Protein AF-A0AAW3J1S7-F1 (afdb_monomer_lite)

Sequence (718 aa):
GISIIASVLLSQNLAALPAGGKFIHGSGSISKNGNTMTIKGNNKNHVIAWGGGFNIAKGETVNFNGSGKAFLNLDYSNKASKIRGTLNGGGNNIYLVNPSGVLIGEGGKVNNVGRFVASTSSLDKALTQFVNAAKQNGDQNAVYFSPVFSRGSLKGNVINMGTINANNIMLVGNVVRNLTSNGTKDVQGKYNNGSGANSLHIIGNKIFLDVEGVQNKKNIRLTGTNDVLNSTPKITVQMAMSTFRANGHKDWITKDYSIDGSQFGNGSYYVDRIITIGSTGGWNDFANAWNNNTGLTRQIEEFKLISNLDFKGVNFESVGKPQGAGFNKIFNGNGYKMLNITLDNNDASNNGGITIAGVFNKIGGGTIKNLTIDTINANINASADTIYLGGLAGQINGGTINNVTVNNIDLQGRMENTHASSWTNDNGYVGGFAGVISNNGNISINNVVLNNIKNLYLYSNQFTGSTMFVGGFAGRIANANGNSKTTINNVILNKIGILQNDVVTGMAANANIAVAGFVTELGSGNSISNASLYFDENTKFIPASVRDHNSDSRNRSKTFYYHTNGLGSSLSKINIYYNTKYTDTRYGPSADVGYNIVRINGQDRLYYTANGVINGIRNTALRGEIADGHYGSQDVNFYHYDAVSNDKGFEGEVKAWYPNITVSNYNYSWVKQERISNTYPMNSSLNTKDDYTTLINTYLPQIIDDILEANYGVTIEN

InterPro domains:
  IPR008638 Filamentous haemagglutinin FhaB/tRNA nuclease CdiA-like, TPS domain [PF05860] (26-226)
  IPR008638 Filamentous haemagglutinin FhaB/tRNA nuclease CdiA-like, TPS domain [SM00912] (14-126)
  IPR008638 Filamentous haemagglutinin FhaB/tRNA nuclease CdiA-like, TPS domain [TIGR01901] (54-122)
  IPR011050 Pectin lyase fold/virulence factor [SSF51126] (12-273)
  IPR012334 Pectin lyase fold [G3DSA:2.160.20.10] (11-266)

Structure (mmCIF, N/CA/C/O backbone):
data_AF-A0AAW3J1S7-F1
#
_entry.id   AF-A0AAW3J1S7-F1
#
loop_
_atom_site.group_PDB
_atom_site.id
_atom_site.type_symbol
_atom_site.label_atom_id
_atom_site.label_alt_id
_atom_site.label_comp_id
_atom_site.label_asym_id
_atom_site.label_entity_id
_atom_site.label_seq_id
_atom_site.pdbx_PDB_ins_code
_atom_site.Cartn_x
_atom_site.Cartn_y
_atom_site.Cartn_z
_atom_site.occupancy
_atom_site.B_iso_or_equiv
_atom_site.auth_seq_id
_atom_site.auth_comp_id
_atom_site.auth_asym_id
_atom_site.auth_atom_id
_atom_site.pdbx_PDB_model_num
ATOM 1 N N . GLY A 1 1 ? -16.077 -19.154 57.221 1.00 44.09 1 GLY A N 1
ATOM 2 C CA . GLY A 1 1 ? -15.695 -18.025 56.350 1.00 44.09 1 GLY A CA 1
ATOM 3 C C . GLY A 1 1 ? -14.313 -18.161 55.719 1.00 44.09 1 GLY A C 1
ATOM 4 O O . GLY A 1 1 ? -13.497 -17.286 55.934 1.00 44.09 1 GLY A O 1
ATOM 5 N N . ILE A 1 2 ? -14.046 -19.189 54.897 1.00 32.88 2 ILE A N 1
ATOM 6 C CA . ILE A 1 2 ? -12.795 -19.306 54.097 1.00 32.88 2 ILE A CA 1
ATOM 7 C C . ILE A 1 2 ? -13.098 -19.430 52.581 1.00 32.88 2 ILE A C 1
ATOM 9 O O . ILE A 1 2 ? -12.220 -19.293 51.739 1.00 32.88 2 ILE A O 1
ATOM 13 N N . SER A 1 3 ? -14.368 -19.597 52.189 1.00 41.34 3 SER A N 1
ATOM 14 C CA . SER A 1 3 ? -14.735 -20.030 50.831 1.00 41.34 3 SER A CA 1
ATOM 15 C C . SER A 1 3 ? -14.750 -18.938 49.744 1.00 41.34 3 SER A C 1
ATOM 17 O O . SER A 1 3 ? -14.791 -19.294 48.570 1.00 41.34 3 SER A O 1
ATOM 19 N N . ILE A 1 4 ? -14.729 -17.636 50.076 1.00 44.78 4 ILE A N 1
ATOM 20 C CA . ILE A 1 4 ? -15.037 -16.560 49.096 1.00 44.78 4 ILE A CA 1
ATOM 21 C C . ILE A 1 4 ? -13.865 -15.615 48.817 1.00 44.78 4 ILE A C 1
ATOM 23 O O . ILE A 1 4 ? -13.642 -15.268 47.661 1.00 44.78 4 ILE A O 1
ATOM 27 N N . ILE A 1 5 ? -13.019 -15.308 49.809 1.00 43.53 5 ILE A N 1
ATOM 28 C CA . ILE A 1 5 ? -11.665 -14.788 49.529 1.00 43.53 5 ILE A CA 1
ATOM 29 C C . ILE A 1 5 ? -10.942 -15.808 48.636 1.00 43.53 5 ILE A C 1
ATOM 31 O O . ILE A 1 5 ? -10.308 -15.444 47.652 1.00 43.53 5 ILE A O 1
ATOM 35 N N . ALA A 1 6 ? -11.184 -17.100 48.883 1.00 39.97 6 ALA A N 1
ATOM 36 C CA . ALA A 1 6 ? -10.773 -18.170 47.998 1.00 39.97 6 ALA A CA 1
ATOM 37 C C . ALA A 1 6 ? -11.477 -18.156 46.625 1.00 39.97 6 ALA A C 1
ATOM 39 O O . ALA A 1 6 ? -10.806 -18.314 45.622 1.00 39.97 6 ALA A O 1
ATOM 40 N N . SER A 1 7 ? -12.790 -17.929 46.498 1.00 40.56 7 SER A N 1
ATOM 41 C CA . SER A 1 7 ? -13.436 -17.934 45.167 1.00 40.56 7 SER A CA 1
ATOM 42 C C . SER A 1 7 ? -13.089 -16.712 44.301 1.00 40.56 7 SER A C 1
ATOM 44 O O . SER A 1 7 ? -13.030 -16.831 43.074 1.00 40.56 7 SER A O 1
ATOM 46 N N . VAL A 1 8 ? -12.844 -15.552 44.926 1.00 45.66 8 VAL A N 1
ATOM 47 C CA . VAL A 1 8 ? -12.415 -14.308 44.264 1.00 45.66 8 VAL A CA 1
ATOM 48 C C . VAL A 1 8 ? -10.916 -14.341 43.926 1.00 45.66 8 VAL A C 1
ATOM 50 O O . VAL A 1 8 ? -10.550 -13.837 42.870 1.00 45.66 8 VAL A O 1
ATOM 53 N N . LEU A 1 9 ? -10.057 -14.982 44.741 1.00 42.72 9 LEU A N 1
ATOM 54 C CA . LEU A 1 9 ? -8.616 -15.119 44.446 1.00 42.72 9 LEU A CA 1
ATOM 55 C C . LEU A 1 9 ? -8.190 -16.432 43.740 1.00 42.72 9 LEU A C 1
ATOM 57 O O . LEU A 1 9 ? -7.162 -16.425 43.064 1.00 42.72 9 LEU A O 1
ATOM 61 N N . LEU A 1 10 ? -8.922 -17.553 43.853 1.00 42.09 10 LEU A N 1
ATOM 62 C CA . LEU A 1 10 ? -8.530 -18.872 43.301 1.00 42.09 10 LEU A CA 1
ATOM 63 C C . LEU A 1 10 ? -9.227 -19.273 41.989 1.00 42.09 10 LEU A C 1
ATOM 65 O O . LEU A 1 10 ? -8.838 -20.278 41.393 1.00 42.09 10 LEU A O 1
ATOM 69 N N . SER A 1 11 ? -10.188 -18.512 41.455 1.00 43.25 11 SER A N 1
ATOM 70 C CA . SER A 1 11 ? -10.764 -18.817 40.130 1.00 43.25 11 SER A CA 1
ATOM 71 C C . SER A 1 11 ? -9.950 -18.200 38.982 1.00 43.25 11 SER A C 1
ATOM 73 O O . SER A 1 11 ? -10.454 -17.456 38.151 1.00 43.25 11 SER A O 1
ATOM 75 N N . GLN A 1 12 ? -8.659 -18.539 38.892 1.00 49.59 12 GLN A N 1
ATOM 76 C CA . GLN A 1 12 ? -7.786 -18.062 37.806 1.00 49.59 12 GLN A CA 1
ATOM 77 C C . GLN A 1 12 ? -7.957 -18.813 36.468 1.00 49.59 12 GLN A C 1
ATOM 79 O O . GLN A 1 12 ? -7.227 -18.539 35.506 1.00 49.59 12 GLN A O 1
ATOM 84 N N . ASN A 1 13 ? -8.931 -19.721 36.360 1.00 45.59 13 ASN A N 1
ATOM 85 C CA . ASN A 1 13 ? -9.280 -20.367 35.096 1.00 45.59 13 ASN A CA 1
ATOM 86 C C . ASN A 1 13 ? -10.109 -19.412 34.229 1.00 45.59 13 ASN A C 1
ATOM 88 O O . ASN A 1 13 ? -11.105 -18.869 34.695 1.00 45.59 13 ASN A O 1
ATOM 92 N N . LEU A 1 14 ? -9.718 -19.221 32.959 1.00 54.53 14 LEU A N 1
ATOM 93 C CA . LEU A 1 14 ? -10.542 -18.498 31.984 1.00 54.53 14 LEU A CA 1
ATOM 94 C C . LEU A 1 14 ? -11.853 -19.268 31.785 1.00 54.53 14 LEU A C 1
ATOM 96 O O . LEU A 1 14 ? -11.918 -20.202 30.987 1.00 54.53 14 LEU A O 1
ATOM 100 N N . ALA A 1 15 ? -12.887 -18.890 32.529 1.00 67.19 15 ALA A N 1
ATOM 101 C CA . ALA A 1 15 ? -14.219 -19.432 32.351 1.00 67.19 15 ALA A CA 1
ATOM 102 C C . ALA A 1 15 ? -14.759 -19.059 30.960 1.00 67.19 15 ALA A C 1
ATOM 104 O O . ALA A 1 15 ? -14.486 -17.978 30.433 1.00 67.19 15 ALA A O 1
ATOM 105 N N . ALA A 1 16 ? -15.519 -19.975 30.352 1.00 86.19 16 ALA A N 1
ATOM 106 C CA . ALA A 1 16 ? -16.142 -19.749 29.048 1.00 86.19 16 ALA A CA 1
ATOM 107 C C . ALA A 1 16 ? -17.196 -18.623 29.097 1.00 86.19 16 ALA A C 1
ATOM 109 O O . ALA A 1 16 ? -17.333 -17.869 28.140 1.00 86.19 16 ALA A O 1
ATOM 110 N N . LEU A 1 17 ? -17.889 -18.477 30.227 1.00 93.94 17 LEU A N 1
ATOM 111 C CA . LEU A 1 17 ? -18.810 -17.381 30.551 1.00 93.94 17 LEU A CA 1
ATOM 112 C C . LEU A 1 17 ? -18.205 -16.481 31.641 1.00 93.94 17 LEU A C 1
ATOM 114 O O . LEU A 1 17 ? -17.237 -16.903 32.282 1.00 93.94 17 LEU A O 1
ATOM 118 N N . PRO A 1 18 ? -18.775 -15.287 31.913 1.00 95.00 18 PRO A N 1
ATOM 119 C CA . PRO A 1 18 ? -18.333 -14.462 33.031 1.00 95.00 18 PRO A CA 1
ATOM 120 C C . PRO A 1 18 ? -18.378 -15.245 34.350 1.00 95.00 18 PRO A C 1
ATOM 122 O O . PRO A 1 18 ? -19.267 -16.076 34.552 1.00 95.00 18 PRO A O 1
ATOM 125 N N . ALA A 1 19 ? -17.418 -15.014 35.245 1.00 89.88 19 ALA A N 1
ATOM 126 C CA . ALA A 1 19 ? -17.257 -15.812 36.460 1.00 89.88 19 ALA A CA 1
ATOM 127 C C . ALA A 1 19 ? -17.054 -14.959 37.718 1.00 89.88 19 ALA A C 1
ATOM 129 O O . ALA A 1 19 ? -16.408 -13.911 37.692 1.00 89.88 19 ALA A O 1
ATOM 130 N N . GLY A 1 20 ? -17.607 -15.432 38.839 1.00 86.12 20 GLY A N 1
ATOM 131 C CA . GLY A 1 20 ? -17.493 -14.764 40.139 1.00 86.12 20 GLY A CA 1
ATOM 132 C C . GLY A 1 20 ? -18.201 -13.409 40.203 1.00 86.12 20 GLY A C 1
ATOM 133 O O . GLY A 1 20 ? -17.679 -12.496 40.833 1.00 86.12 20 GLY A O 1
ATOM 134 N N . GLY A 1 21 ? -19.330 -13.261 39.503 1.00 89.12 21 GLY A N 1
ATOM 135 C CA . GLY A 1 21 ? -20.117 -12.028 39.466 1.00 89.12 21 GLY A CA 1
ATOM 136 C C . GLY A 1 21 ? -20.898 -11.788 40.755 1.00 89.12 21 GLY A C 1
ATOM 137 O O . GLY A 1 21 ? -21.633 -12.674 41.191 1.00 89.12 21 GLY A O 1
ATOM 138 N N . LYS A 1 22 ? -20.799 -10.584 41.324 1.00 89.00 22 LYS A N 1
ATOM 139 C CA . LYS A 1 22 ? -21.626 -10.132 42.452 1.00 89.00 22 LYS A CA 1
ATOM 140 C C . LYS A 1 22 ? -22.098 -8.692 42.251 1.00 89.00 22 LYS A C 1
ATOM 142 O O . LYS A 1 22 ? -21.302 -7.835 41.873 1.00 89.00 22 LYS A O 1
ATOM 147 N N . PHE A 1 23 ? -23.379 -8.429 42.515 1.00 88.44 23 PHE A N 1
ATOM 148 C CA . PHE A 1 23 ? -23.903 -7.064 42.596 1.00 88.44 23 PHE A CA 1
ATOM 149 C C . PHE A 1 23 ? -23.318 -6.371 43.833 1.00 88.44 23 PHE A C 1
ATOM 151 O O . PHE A 1 23 ? -23.429 -6.899 44.934 1.00 88.44 23 PHE A O 1
ATOM 158 N N . ILE A 1 24 ? -22.676 -5.219 43.638 1.00 86.44 24 ILE A N 1
ATOM 159 C CA . ILE A 1 24 ? -22.097 -4.384 44.710 1.00 86.44 24 ILE A CA 1
ATOM 160 C C . ILE A 1 24 ? -22.748 -2.993 44.787 1.00 86.44 24 ILE A C 1
ATOM 162 O O . ILE A 1 24 ? -22.435 -2.195 45.662 1.00 86.44 24 ILE A O 1
ATOM 166 N N . HIS A 1 25 ? -23.655 -2.697 43.854 1.00 87.00 25 HIS A N 1
ATOM 167 C CA . HIS A 1 25 ? -24.568 -1.560 43.894 1.00 87.00 25 HIS A CA 1
ATOM 168 C C . HIS A 1 25 ? -25.834 -1.921 43.112 1.00 87.00 25 HIS A C 1
ATOM 170 O O . HIS A 1 25 ? -25.742 -2.447 41.995 1.00 87.00 25 HIS A O 1
ATOM 176 N N . GLY A 1 26 ? -27.005 -1.610 43.673 1.00 86.56 26 GLY A N 1
ATOM 177 C CA . GLY A 1 26 ? -28.282 -2.163 43.214 1.00 86.56 26 GLY A CA 1
ATOM 178 C C . GLY A 1 26 ? -28.390 -3.668 43.496 1.00 86.56 26 GLY A C 1
ATOM 179 O O . GLY A 1 26 ? -27.445 -4.291 43.969 1.00 86.56 26 GLY A O 1
ATOM 180 N N . SER A 1 27 ? -29.541 -4.265 43.191 1.00 89.19 27 SER A N 1
ATOM 181 C CA . SER A 1 27 ? -29.792 -5.695 43.384 1.00 89.19 27 SER A CA 1
ATOM 182 C C . SER A 1 27 ? -30.223 -6.381 42.091 1.00 89.19 27 SER A C 1
ATOM 184 O O . SER A 1 27 ? -30.645 -5.747 41.116 1.00 89.19 27 SER A O 1
ATOM 186 N N . GLY A 1 28 ? -30.102 -7.705 42.063 1.00 92.94 28 GLY A N 1
ATOM 187 C CA . GLY A 1 28 ? -30.444 -8.501 40.898 1.00 92.94 28 GLY A CA 1
ATOM 188 C C . GLY A 1 28 ? -30.100 -9.974 41.064 1.00 92.94 28 GLY A C 1
ATOM 189 O O . GLY A 1 28 ? -29.766 -10.438 42.148 1.00 92.94 28 GLY A O 1
ATOM 190 N N . SER A 1 29 ? -30.177 -10.712 39.961 1.00 94.94 29 SER A N 1
ATOM 191 C CA . SER A 1 29 ? -29.823 -12.129 39.884 1.00 94.94 29 SER A CA 1
ATOM 192 C C . SER A 1 29 ? -28.905 -12.399 38.695 1.00 94.94 29 SER A C 1
ATOM 194 O O . SER A 1 29 ? -29.026 -11.772 37.639 1.00 94.94 29 SER A O 1
ATOM 196 N N . ILE A 1 30 ? -27.988 -13.348 38.883 1.00 96.25 30 ILE A N 1
ATOM 197 C CA . ILE A 1 30 ? -27.112 -13.901 37.849 1.00 96.25 30 ILE A CA 1
ATOM 198 C C . ILE A 1 30 ? -27.375 -15.402 37.840 1.00 96.25 30 ILE A C 1
ATOM 200 O O . ILE A 1 30 ? -27.162 -16.078 38.841 1.00 96.25 30 ILE A O 1
ATOM 204 N N . SER A 1 31 ? -27.869 -15.921 36.723 1.00 95.19 31 SER A N 1
ATOM 205 C CA . SER A 1 31 ? -28.188 -17.341 36.564 1.00 95.19 31 SER A CA 1
ATOM 206 C C . SER A 1 31 ? -27.477 -17.903 35.344 1.00 95.19 31 SER A C 1
ATOM 208 O O . SER A 1 31 ? -27.258 -17.193 34.362 1.00 95.19 31 SER A O 1
ATOM 210 N N . LYS A 1 32 ? -27.099 -19.178 35.402 1.00 93.38 32 LYS A N 1
ATOM 211 C CA . LYS A 1 32 ? -26.454 -19.891 34.299 1.00 93.38 32 LYS A CA 1
ATOM 212 C C . LYS A 1 32 ? -27.278 -21.125 33.951 1.00 93.38 32 LYS A C 1
ATOM 214 O O . LYS A 1 32 ? -27.580 -21.923 34.831 1.00 93.38 32 LYS A O 1
ATOM 219 N N . ASN A 1 33 ? -27.594 -21.289 32.672 1.00 93.69 33 ASN A N 1
ATOM 220 C CA . ASN A 1 33 ? -28.214 -22.484 32.116 1.00 93.69 33 ASN A CA 1
ATOM 221 C C . ASN A 1 33 ? -27.434 -22.917 30.866 1.00 93.69 33 ASN A C 1
ATOM 223 O O . ASN A 1 33 ? -27.473 -22.242 29.834 1.00 93.69 33 ASN A O 1
ATOM 227 N N . GLY A 1 34 ? -26.676 -24.011 30.983 1.00 93.44 34 GLY A N 1
ATOM 228 C CA . GLY A 1 34 ? -25.765 -24.473 29.935 1.00 93.44 34 GLY A CA 1
ATOM 229 C C . GLY A 1 34 ? -24.784 -23.378 29.506 1.00 93.44 34 GLY A C 1
ATOM 230 O O . GLY A 1 34 ? -24.068 -22.816 30.342 1.00 93.44 34 GLY A O 1
ATOM 231 N N . ASN A 1 35 ? -24.809 -23.052 28.212 1.00 95.81 35 ASN A N 1
ATOM 232 C CA . ASN A 1 35 ? -23.946 -22.044 27.587 1.00 95.81 35 ASN A CA 1
ATOM 233 C C . ASN A 1 35 ? -24.535 -20.620 27.637 1.00 95.81 35 ASN A C 1
ATOM 235 O O . ASN A 1 35 ? -24.084 -19.715 26.934 1.00 95.81 35 ASN A O 1
ATOM 239 N N . THR A 1 36 ? -25.603 -20.412 28.413 1.00 97.88 36 THR A N 1
ATOM 240 C CA . THR A 1 36 ? -26.274 -19.115 28.538 1.00 97.88 36 THR A CA 1
ATOM 241 C C . THR A 1 36 ? -26.224 -18.621 29.976 1.00 97.88 36 THR A C 1
ATOM 243 O O . THR A 1 36 ? -26.651 -19.311 30.899 1.00 97.88 36 THR A O 1
ATOM 246 N N . MET A 1 37 ? -25.746 -17.396 30.170 1.00 98.44 37 MET A N 1
ATOM 247 C CA . MET A 1 37 ? -25.877 -16.643 31.412 1.00 98.44 37 MET A CA 1
ATOM 248 C C . MET A 1 37 ? -26.961 -15.576 31.256 1.00 98.44 37 MET A C 1
ATOM 250 O O . MET A 1 37 ? -26.964 -14.835 30.278 1.00 98.44 37 MET A O 1
ATOM 254 N N . THR A 1 38 ? -27.844 -15.456 32.242 1.00 98.38 38 THR A N 1
ATOM 255 C CA . THR A 1 38 ? -28.875 -14.418 32.301 1.00 98.38 38 THR A CA 1
ATOM 256 C C . THR A 1 38 ? -28.652 -13.541 33.526 1.00 98.38 38 THR A C 1
ATOM 258 O O . THR A 1 38 ? -28.594 -14.039 34.652 1.00 98.38 38 THR A O 1
ATOM 261 N N . ILE A 1 39 ? -28.558 -12.234 33.298 1.00 98.44 39 ILE A N 1
ATOM 262 C CA . ILE A 1 39 ? -28.383 -11.196 34.311 1.00 98.44 39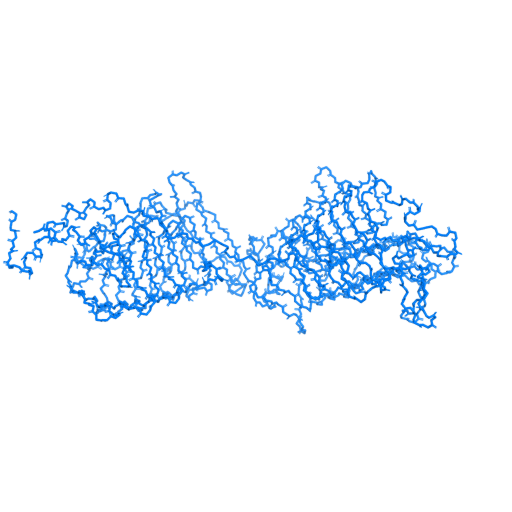 ILE A CA 1
ATOM 263 C C . ILE A 1 39 ? -29.655 -10.349 34.337 1.00 98.44 39 ILE A C 1
ATOM 265 O O . ILE A 1 39 ? -30.038 -9.750 33.331 1.00 98.44 39 ILE A O 1
ATOM 269 N N . LYS A 1 40 ? -30.319 -10.280 35.491 1.00 96.81 40 LYS A N 1
ATOM 270 C CA . LYS A 1 40 ? -31.518 -9.459 35.700 1.00 96.81 40 LYS A CA 1
ATOM 271 C C . LYS A 1 40 ? -31.265 -8.498 36.850 1.00 96.81 40 LYS A C 1
ATOM 273 O O . LYS A 1 40 ? -31.092 -8.936 37.979 1.00 96.81 40 LYS A O 1
ATOM 278 N N . GLY A 1 41 ? -31.270 -7.202 36.563 1.00 93.62 41 GLY A N 1
ATOM 279 C CA . GLY A 1 41 ? -31.213 -6.155 37.583 1.00 93.62 41 GLY A CA 1
ATOM 280 C C . GLY A 1 41 ? -32.611 -5.727 38.028 1.00 93.62 41 GLY A C 1
ATOM 281 O O . GLY A 1 41 ? -33.528 -5.676 37.202 1.00 93.62 41 GLY A O 1
ATOM 282 N N . ASN A 1 42 ? -32.786 -5.389 39.301 1.00 91.88 42 ASN A N 1
ATOM 283 C CA . ASN A 1 42 ? -34.052 -4.903 39.858 1.00 91.88 42 ASN A CA 1
ATOM 284 C C . ASN A 1 42 ? -34.132 -3.369 39.857 1.00 91.88 42 ASN A C 1
ATOM 286 O O . ASN A 1 42 ? -35.213 -2.815 39.683 1.00 91.88 42 ASN A O 1
ATOM 290 N N . ASN A 1 43 ? -32.992 -2.684 39.927 1.00 90.44 43 ASN A N 1
ATOM 291 C CA . ASN A 1 43 ? -32.891 -1.226 39.969 1.00 90.44 43 ASN A CA 1
ATOM 292 C C . ASN A 1 43 ? -32.752 -0.620 38.563 1.00 90.44 43 ASN A C 1
ATOM 294 O O . ASN A 1 43 ? -32.908 -1.307 37.543 1.00 90.44 43 ASN A O 1
ATOM 298 N N . LYS A 1 44 ? -32.490 0.689 38.505 1.00 88.31 44 LYS A N 1
ATOM 299 C CA . LYS A 1 44 ? -32.143 1.397 37.270 1.00 88.31 44 LYS A CA 1
ATOM 300 C C . LYS A 1 44 ? -30.643 1.319 36.986 1.00 88.31 44 LYS A C 1
ATOM 302 O O . LYS A 1 44 ? -30.270 1.047 35.847 1.00 88.31 44 LYS A O 1
ATOM 307 N N . ASN A 1 45 ? -29.808 1.453 38.017 1.00 90.25 45 ASN A N 1
ATOM 308 C CA . ASN A 1 45 ? -28.350 1.447 37.913 1.00 90.25 45 ASN A CA 1
ATOM 309 C C . ASN A 1 45 ? -27.738 0.321 38.758 1.00 90.25 45 ASN A C 1
ATOM 311 O O . ASN A 1 45 ? -28.092 0.152 39.926 1.00 90.25 45 ASN A O 1
ATOM 315 N N . HIS A 1 46 ? -26.807 -0.436 38.175 1.00 92.56 46 HIS A N 1
ATOM 316 C CA . HIS A 1 46 ? -26.192 -1.597 38.817 1.00 92.56 46 HIS A CA 1
ATOM 317 C C . HIS A 1 46 ? -24.688 -1.606 38.612 1.00 92.56 46 HIS A C 1
ATOM 319 O O . HIS A 1 46 ? -24.207 -1.270 37.527 1.00 92.56 46 HIS A O 1
ATOM 325 N N . VAL A 1 47 ? -23.972 -2.090 39.621 1.00 93.19 47 VAL A N 1
ATOM 326 C CA . VAL A 1 47 ? -22.553 -2.420 39.508 1.00 93.19 47 VAL A CA 1
ATOM 327 C C . VAL A 1 47 ? -22.357 -3.892 39.846 1.00 93.19 47 VAL A C 1
ATOM 329 O O . VAL A 1 47 ? -22.805 -4.349 40.897 1.00 93.19 47 VAL A O 1
ATOM 332 N N . ILE A 1 48 ? -21.694 -4.625 38.953 1.00 94.69 48 ILE A N 1
ATOM 333 C CA . ILE A 1 48 ? -21.352 -6.038 39.113 1.00 94.69 48 ILE A CA 1
ATOM 334 C C . ILE A 1 48 ? -19.829 -6.181 39.081 1.00 94.69 48 ILE A C 1
ATOM 336 O O . ILE A 1 48 ? -19.188 -5.829 38.088 1.00 94.69 48 ILE A O 1
ATOM 340 N N . ALA A 1 49 ? -19.258 -6.717 40.157 1.00 92.06 49 ALA A N 1
ATOM 341 C CA . ALA A 1 49 ? -17.845 -7.074 40.240 1.00 92.06 49 ALA A CA 1
ATOM 342 C C . ALA A 1 49 ? -17.643 -8.533 39.813 1.00 92.06 49 ALA A C 1
ATOM 344 O O . ALA A 1 49 ? -18.342 -9.415 40.306 1.00 92.06 49 ALA A O 1
ATOM 345 N N . TRP A 1 50 ? -16.687 -8.785 38.916 1.00 91.62 50 TRP A N 1
ATOM 346 C CA . TRP A 1 50 ? -16.376 -10.106 38.364 1.00 91.62 50 TRP A CA 1
ATOM 347 C C . TRP A 1 50 ? -14.969 -10.548 38.778 1.00 91.62 50 TRP A C 1
ATOM 349 O O . TRP A 1 50 ? -13.980 -10.101 38.197 1.00 91.62 50 TRP A O 1
ATOM 359 N N . GLY A 1 51 ? -14.870 -11.439 39.770 1.00 83.81 51 GLY A N 1
ATOM 360 C CA . GLY A 1 51 ? -13.578 -11.934 40.274 1.00 83.81 51 GLY A CA 1
ATOM 361 C C . GLY A 1 51 ? -12.856 -12.897 39.321 1.00 83.81 51 GLY A C 1
ATOM 362 O O . GLY A 1 51 ? -11.644 -12.815 39.158 1.00 83.81 51 GLY A O 1
ATOM 363 N N . GLY A 1 52 ? -13.606 -13.769 38.635 1.00 81.19 52 GLY A N 1
ATOM 364 C CA . GLY A 1 52 ? -13.074 -14.724 37.646 1.00 81.19 52 GLY A CA 1
ATOM 365 C C . GLY A 1 52 ? -13.035 -14.177 36.212 1.00 81.19 52 GLY A C 1
ATOM 366 O O . GLY A 1 52 ? -12.640 -14.875 35.277 1.00 81.19 52 GLY A O 1
ATOM 367 N N . GLY A 1 53 ? -13.454 -12.922 36.042 1.00 88.81 53 GLY A N 1
ATOM 368 C CA . GLY A 1 53 ? -13.393 -12.165 34.798 1.00 88.81 53 GLY A CA 1
ATOM 369 C C . GLY A 1 53 ? -14.649 -12.230 33.938 1.00 88.81 53 GLY A C 1
ATOM 370 O O . GLY A 1 53 ? -15.528 -13.074 34.119 1.00 88.81 53 GLY A O 1
ATOM 371 N N . PHE A 1 54 ? -14.728 -11.309 32.981 1.00 94.94 54 PHE A N 1
ATOM 372 C CA . PHE A 1 54 ? -15.852 -11.137 32.065 1.00 94.94 54 PHE A CA 1
ATOM 373 C C . PHE A 1 54 ? -15.482 -11.659 30.672 1.00 94.94 54 PHE A C 1
ATOM 375 O O . PHE A 1 54 ? -15.063 -10.917 29.782 1.00 94.94 54 PHE A O 1
ATOM 382 N N . ASN A 1 55 ? -15.608 -12.969 30.473 1.00 95.00 55 ASN A N 1
ATOM 383 C CA . ASN A 1 55 ? -15.317 -13.627 29.199 1.00 95.00 55 ASN A CA 1
ATOM 384 C C . ASN A 1 55 ? -16.585 -14.242 28.612 1.00 95.00 55 ASN A C 1
ATOM 386 O O . ASN A 1 55 ? -17.433 -14.729 29.344 1.00 95.00 55 ASN A O 1
ATOM 390 N N . ILE A 1 56 ? -16.715 -14.232 27.288 1.00 97.81 56 ILE A N 1
ATOM 391 C CA . ILE A 1 56 ? -17.806 -14.904 26.576 1.00 97.81 56 ILE A CA 1
ATOM 392 C C . ILE A 1 56 ? -17.163 -15.668 25.425 1.00 97.81 56 ILE A C 1
ATOM 394 O O . ILE A 1 56 ? -16.812 -15.077 24.406 1.00 97.81 56 ILE A O 1
ATOM 398 N N . ALA A 1 57 ? -16.930 -16.965 25.585 1.00 96.44 57 ALA A N 1
ATOM 399 C CA . ALA A 1 57 ? -16.295 -17.806 24.581 1.00 96.44 57 ALA A CA 1
ATOM 400 C C . ALA A 1 57 ? -17.216 -18.044 23.371 1.00 96.44 57 ALA A C 1
ATOM 402 O O . ALA A 1 57 ? -18.407 -17.740 23.384 1.00 96.44 57 ALA A O 1
ATOM 403 N N . LYS A 1 58 ? -16.656 -18.574 22.279 1.00 95.81 58 LYS A N 1
ATOM 404 C CA . LYS A 1 58 ? -17.432 -18.909 21.077 1.00 95.81 58 LYS A CA 1
ATOM 405 C C . LYS A 1 58 ? -18.514 -19.938 21.436 1.00 95.81 58 LYS A C 1
ATOM 407 O O . LYS A 1 58 ? -18.188 -20.978 21.989 1.00 95.81 58 LYS A O 1
ATOM 412 N N . GLY A 1 59 ? -19.767 -19.657 21.076 1.00 96.44 59 GLY A N 1
ATOM 413 C CA . GLY A 1 59 ? -20.923 -20.507 21.402 1.00 96.44 59 GLY A CA 1
ATOM 414 C C . GLY A 1 59 ? -21.602 -20.174 22.737 1.00 96.44 59 GLY A C 1
ATOM 415 O O . GLY A 1 59 ? -22.705 -20.652 22.978 1.00 96.44 59 GLY A O 1
ATOM 416 N N . GLU A 1 60 ? -20.993 -19.318 23.558 1.00 98.19 60 GLU A N 1
ATOM 417 C CA . GLU A 1 60 ? -21.561 -18.841 24.820 1.00 98.19 60 GLU A CA 1
ATOM 418 C C . GLU A 1 60 ? -22.401 -17.574 24.611 1.00 98.19 60 GLU A C 1
ATOM 420 O O . GLU A 1 60 ? -22.144 -16.778 23.697 1.00 98.19 60 GLU A O 1
ATOM 425 N N . THR A 1 61 ? -23.397 -17.371 25.474 1.00 98.62 61 THR A N 1
ATOM 426 C CA . THR A 1 61 ? -24.304 -16.217 25.430 1.00 98.62 61 THR A CA 1
ATOM 427 C C . THR A 1 61 ? -24.501 -15.591 26.809 1.00 98.62 61 THR A C 1
ATOM 429 O O . THR A 1 61 ? -24.748 -16.291 27.785 1.00 98.62 61 THR A O 1
ATOM 432 N N . VAL A 1 62 ? -24.452 -14.262 26.893 1.00 98.75 62 VAL A N 1
ATOM 433 C CA . VAL A 1 62 ? -24.846 -13.485 28.077 1.00 98.75 62 VAL A CA 1
ATOM 434 C C . VAL A 1 62 ? -26.039 -12.606 27.717 1.00 98.75 62 VAL A C 1
ATOM 436 O O . VAL A 1 62 ? -25.951 -11.802 26.792 1.00 98.75 62 VAL A O 1
ATOM 439 N N . ASN A 1 63 ? -27.137 -12.733 28.456 1.00 98.62 63 ASN A N 1
ATOM 440 C CA . ASN A 1 63 ? -28.362 -11.959 28.283 1.00 98.62 63 ASN A CA 1
ATOM 441 C C . ASN A 1 63 ? -28.567 -11.015 29.471 1.00 98.62 63 ASN A C 1
ATOM 443 O O . ASN A 1 63 ? -28.717 -11.469 30.604 1.00 98.62 63 ASN A O 1
ATOM 447 N N . PHE A 1 64 ? -28.623 -9.711 29.212 1.00 98.38 64 PHE A N 1
ATOM 448 C CA . PHE A 1 64 ? -29.107 -8.722 30.172 1.00 98.38 64 PHE A CA 1
ATOM 449 C C . PHE A 1 64 ? -30.610 -8.513 29.961 1.00 98.38 64 PHE A C 1
ATOM 451 O O . PHE A 1 64 ? -31.035 -8.058 28.899 1.00 98.38 64 PHE A O 1
ATOM 458 N N . ASN A 1 65 ? -31.412 -8.848 30.972 1.00 94.38 65 ASN A N 1
ATOM 459 C CA . ASN A 1 65 ? -32.871 -8.757 30.919 1.00 94.38 65 ASN A CA 1
ATOM 460 C C . ASN A 1 65 ? -33.394 -7.386 31.373 1.00 94.38 65 ASN A C 1
ATOM 462 O O . ASN A 1 65 ? -32.815 -6.723 32.236 1.00 94.38 65 ASN A O 1
ATOM 466 N N . GLY A 1 66 ? -34.560 -7.010 30.841 1.00 88.94 66 GLY A N 1
ATOM 467 C CA . GLY A 1 66 ? -35.127 -5.666 30.983 1.00 88.94 66 GLY A CA 1
ATOM 468 C C . GLY A 1 66 ? -34.580 -4.707 29.924 1.00 88.94 66 GLY A C 1
ATOM 469 O O . GLY A 1 66 ? -33.765 -5.112 29.103 1.00 88.94 66 GLY A O 1
ATOM 470 N N . SER A 1 67 ? -35.028 -3.452 29.946 1.00 90.44 67 SER A N 1
ATOM 471 C CA . SER A 1 67 ? -34.594 -2.394 29.022 1.00 90.44 67 SER A CA 1
ATOM 472 C C . SER A 1 67 ? -34.427 -1.067 29.769 1.00 90.44 67 SER A C 1
ATOM 474 O O . SER A 1 67 ? -35.039 -0.867 30.821 1.00 90.44 67 SER A O 1
ATOM 476 N N . GLY A 1 68 ? -33.590 -0.165 29.245 1.00 88.38 68 GLY A N 1
ATOM 477 C CA . GLY A 1 68 ? -33.379 1.176 29.805 1.00 88.38 68 GLY A CA 1
ATOM 478 C C . GLY A 1 68 ? -32.600 1.230 31.126 1.00 88.38 68 GLY A C 1
ATOM 479 O O . GLY A 1 68 ? -32.550 2.287 31.755 1.00 88.38 68 GLY A O 1
ATOM 480 N N . LYS A 1 69 ? -31.988 0.120 31.558 1.00 91.88 69 LYS A N 1
ATOM 481 C CA . LYS A 1 69 ? -31.155 0.041 32.771 1.00 91.88 69 LYS A CA 1
ATOM 482 C C . LYS A 1 69 ? -29.676 0.264 32.448 1.00 91.88 69 LYS A C 1
ATOM 484 O O . LYS A 1 69 ? -29.270 0.160 31.294 1.00 91.88 69 LYS A O 1
ATOM 489 N N . ALA A 1 70 ? -28.860 0.537 33.460 1.00 93.50 70 ALA A N 1
ATOM 490 C CA . ALA A 1 70 ? -27.406 0.639 33.360 1.00 93.50 70 ALA A CA 1
ATOM 491 C C . ALA A 1 70 ? -26.719 -0.474 34.166 1.00 93.50 70 ALA A C 1
ATOM 493 O O . ALA A 1 70 ? -27.068 -0.707 35.326 1.00 93.50 70 ALA A O 1
ATOM 494 N N . PHE A 1 71 ? -25.738 -1.144 33.556 1.00 95.38 71 PHE A N 1
ATOM 495 C CA . PHE A 1 71 ? -24.922 -2.186 34.184 1.00 95.38 71 PHE A CA 1
ATOM 496 C C . PHE A 1 71 ? -23.433 -1.883 33.998 1.00 95.38 71 PHE A C 1
ATOM 498 O O . PHE A 1 71 ? -22.896 -2.049 32.899 1.00 95.38 71 PHE A O 1
ATOM 505 N N . LEU A 1 72 ? -22.766 -1.460 35.072 1.00 96.12 72 LEU A N 1
ATOM 506 C CA . LEU A 1 72 ? -21.312 -1.364 35.140 1.00 96.12 72 LEU A CA 1
ATOM 507 C C . LEU A 1 72 ? -20.725 -2.718 35.545 1.00 96.12 72 LEU A C 1
ATOM 509 O O . LEU A 1 72 ? -20.962 -3.203 36.645 1.00 96.12 72 LEU A O 1
ATOM 513 N N . ASN A 1 73 ? -19.954 -3.323 34.650 1.00 97.38 73 ASN A N 1
ATOM 514 C CA . ASN A 1 73 ? -19.265 -4.591 34.843 1.00 97.38 73 ASN A CA 1
ATOM 515 C C . ASN A 1 73 ? -17.778 -4.305 35.061 1.00 97.38 73 ASN A C 1
ATOM 517 O O . ASN A 1 73 ? -17.102 -3.815 34.154 1.00 97.38 73 ASN A O 1
ATOM 521 N N . LEU A 1 74 ? -17.291 -4.603 36.263 1.00 94.56 74 LEU A N 1
ATOM 522 C CA . LEU A 1 74 ? -15.906 -4.399 36.679 1.00 94.56 74 LEU A CA 1
ATOM 523 C C . LEU A 1 74 ? -15.179 -5.745 36.682 1.00 94.56 74 LEU A C 1
ATOM 525 O O . LEU A 1 74 ? -15.541 -6.640 37.447 1.00 94.56 74 LEU A O 1
ATOM 529 N N . ASP A 1 75 ? -14.186 -5.905 35.810 1.00 92.25 75 ASP A N 1
ATOM 530 C CA . ASP A 1 75 ? -13.405 -7.139 35.691 1.00 92.25 75 ASP A CA 1
ATOM 531 C C . ASP A 1 75 ? -12.138 -7.068 36.555 1.00 92.25 75 ASP A C 1
ATOM 533 O O . ASP A 1 75 ? -11.182 -6.352 36.247 1.00 92.25 75 ASP A O 1
ATOM 537 N N . TYR A 1 76 ? -12.129 -7.846 37.635 1.00 87.56 76 TYR A N 1
ATOM 538 C CA . TYR A 1 76 ? -11.043 -7.902 38.611 1.00 87.56 76 TYR A CA 1
ATOM 539 C C . TYR A 1 76 ? -10.064 -9.062 38.360 1.00 87.56 76 TYR A C 1
ATOM 541 O O . TYR A 1 76 ? -9.191 -9.309 39.190 1.00 87.56 76 TYR A O 1
ATOM 549 N N . SER A 1 77 ? -10.164 -9.770 37.230 1.00 80.31 77 SER A N 1
ATOM 550 C CA . SER A 1 77 ? -9.416 -11.016 36.986 1.00 80.31 77 SER A CA 1
ATOM 551 C C . SER A 1 77 ? -7.944 -10.848 36.607 1.00 80.31 77 SER A C 1
ATOM 553 O O . SER A 1 77 ? -7.258 -11.850 36.396 1.00 80.31 77 SER A O 1
ATOM 555 N N . ASN A 1 78 ? -7.447 -9.610 36.467 1.00 81.00 78 ASN A N 1
ATOM 556 C CA . ASN A 1 78 ? -6.100 -9.314 35.956 1.00 81.00 78 ASN A CA 1
ATOM 557 C C . ASN A 1 78 ? -5.811 -9.884 34.554 1.00 81.00 78 ASN A C 1
ATOM 559 O O . ASN A 1 78 ? -4.659 -10.032 34.141 1.00 81.00 78 ASN A O 1
ATOM 563 N N . LYS A 1 79 ? -6.853 -10.234 33.799 1.00 85.44 79 LYS A N 1
ATOM 564 C CA . LYS A 1 79 ? -6.761 -10.748 32.432 1.00 85.44 79 LYS A CA 1
ATOM 565 C C . LYS A 1 79 ? -7.711 -9.951 31.561 1.00 85.44 79 LYS A C 1
ATOM 567 O O . LYS A 1 79 ? -8.786 -9.571 32.007 1.00 85.44 79 LYS A O 1
ATOM 572 N N . ALA A 1 80 ? -7.329 -9.711 30.309 1.00 89.81 80 ALA A N 1
ATOM 573 C CA . ALA A 1 80 ? -8.191 -9.010 29.367 1.00 89.81 80 ALA A CA 1
ATOM 574 C C . ALA A 1 80 ? -9.516 -9.762 29.152 1.00 89.81 80 ALA A C 1
ATOM 576 O O . ALA A 1 80 ? -9.508 -10.976 28.918 1.00 89.81 80 ALA A O 1
ATOM 577 N N . SER A 1 81 ? -10.627 -9.027 29.145 1.00 94.94 81 SER A N 1
ATOM 578 C CA . SER A 1 81 ? -11.956 -9.553 28.834 1.00 94.94 81 SER A CA 1
ATOM 579 C C . SER A 1 81 ? -12.029 -9.940 27.357 1.00 94.94 81 SER A C 1
ATOM 581 O O . SER A 1 81 ? -11.679 -9.145 26.480 1.00 94.94 81 SER A O 1
ATOM 583 N N . LYS A 1 82 ? -12.491 -11.155 27.049 1.00 94.94 82 LYS A N 1
ATOM 584 C CA . LYS A 1 82 ? -12.595 -11.672 25.673 1.00 94.94 82 LYS A CA 1
ATOM 585 C C . LYS A 1 82 ? -14.039 -12.036 25.339 1.00 94.94 82 LYS A C 1
ATOM 587 O O . LYS A 1 82 ? -14.552 -13.051 25.802 1.00 94.94 82 LYS A O 1
ATOM 592 N N . ILE A 1 83 ? -14.665 -11.249 24.468 1.00 97.75 83 ILE A N 1
ATOM 593 C CA . ILE A 1 83 ? -16.009 -11.476 23.927 1.00 97.75 83 ILE A CA 1
ATOM 594 C C . ILE A 1 83 ? -15.875 -12.085 22.526 1.00 97.75 83 ILE A C 1
ATOM 596 O O . ILE A 1 83 ? -15.644 -11.388 21.542 1.00 97.75 83 ILE A O 1
ATOM 600 N N . ARG A 1 84 ? -15.984 -13.409 22.440 1.00 96.50 84 ARG A N 1
ATOM 601 C CA . ARG A 1 84 ? -15.992 -14.222 21.208 1.00 96.50 84 ARG A CA 1
ATOM 602 C C . ARG A 1 84 ? -17.345 -14.896 20.939 1.00 96.50 84 ARG A C 1
ATOM 604 O O . ARG A 1 84 ? -17.555 -15.400 19.841 1.00 96.50 84 ARG A O 1
ATOM 611 N N . GLY A 1 85 ? -18.228 -14.930 21.934 1.00 98.19 85 GLY A N 1
ATOM 612 C CA . GLY A 1 85 ? -19.628 -15.336 21.818 1.00 98.19 85 GLY A CA 1
ATOM 613 C C . GLY A 1 85 ? -20.565 -14.135 21.711 1.00 98.19 85 GLY A C 1
ATOM 614 O O . GLY A 1 85 ? -20.216 -13.120 21.104 1.00 98.19 85 GLY A O 1
ATOM 615 N N . THR A 1 86 ? -21.754 -14.251 22.298 1.00 98.75 86 THR A N 1
ATOM 616 C CA . THR A 1 86 ? -22.821 -13.249 22.162 1.00 98.75 86 THR A CA 1
ATOM 617 C C . THR A 1 86 ? -23.132 -12.561 23.489 1.00 98.75 86 THR A C 1
ATOM 619 O O . THR A 1 86 ? -23.417 -13.218 24.483 1.00 98.75 86 THR A O 1
ATOM 622 N N . LEU A 1 87 ? -23.140 -11.231 23.499 1.00 98.75 87 LEU A N 1
ATOM 623 C CA . LEU A 1 87 ? -23.691 -10.399 24.565 1.00 98.75 87 LEU A CA 1
ATOM 624 C C . LEU A 1 87 ? -24.962 -9.732 24.038 1.00 98.75 87 LEU A C 1
ATOM 626 O O . LEU A 1 87 ? -24.892 -8.908 23.130 1.00 98.75 87 LEU A O 1
ATOM 630 N N . ASN A 1 88 ? -26.115 -10.059 24.611 1.00 98.62 88 ASN A N 1
ATOM 631 C CA . ASN A 1 88 ? -27.386 -9.405 24.320 1.00 98.62 88 ASN A CA 1
ATOM 632 C C . ASN A 1 88 ? -27.725 -8.428 25.452 1.00 98.62 88 ASN A C 1
ATOM 634 O O . ASN A 1 88 ? -27.927 -8.835 26.594 1.00 98.62 88 ASN A O 1
ATOM 638 N N . GLY A 1 89 ? -27.773 -7.134 25.140 1.00 97.12 89 GLY A N 1
ATOM 639 C CA . GLY A 1 89 ? -27.985 -6.064 26.113 1.00 97.12 89 GLY A CA 1
ATOM 640 C C . GLY A 1 89 ? -29.440 -5.800 26.489 1.00 97.12 89 GLY A C 1
ATOM 641 O O . GLY A 1 89 ? -29.671 -5.100 27.466 1.00 97.12 89 GLY A O 1
ATOM 642 N N . GLY A 1 90 ? -30.419 -6.299 25.728 1.00 95.50 90 GLY A N 1
ATOM 643 C CA . GLY A 1 90 ? -31.851 -6.102 26.014 1.00 95.50 90 GLY A CA 1
ATOM 644 C C . GLY A 1 90 ? -32.363 -4.657 25.875 1.00 95.50 90 GLY A C 1
ATOM 645 O O . GLY A 1 90 ? -33.455 -4.349 26.333 1.00 95.50 90 GLY A O 1
ATOM 646 N N . GLY A 1 91 ? -31.597 -3.757 25.256 1.00 93.88 91 GLY A N 1
ATOM 647 C CA . GLY A 1 91 ? -31.863 -2.314 25.228 1.00 93.88 91 GLY A CA 1
ATOM 648 C C . GLY A 1 91 ? -31.281 -1.560 26.431 1.00 93.88 91 GLY A C 1
ATOM 649 O O . GLY A 1 91 ? -31.502 -0.360 26.575 1.00 93.88 91 GLY A O 1
ATOM 650 N N . ASN A 1 92 ? -30.524 -2.240 27.298 1.00 95.25 92 ASN A N 1
ATOM 651 C CA . ASN A 1 92 ? -29.825 -1.629 28.429 1.00 95.25 92 ASN A CA 1
ATOM 652 C C . ASN A 1 92 ? -28.508 -0.969 28.000 1.00 95.25 92 ASN A C 1
ATOM 654 O O . ASN A 1 92 ? -27.981 -1.223 26.917 1.00 95.25 92 ASN A O 1
ATOM 658 N N . ASN A 1 93 ? -27.949 -0.149 28.884 1.00 94.88 93 ASN A N 1
ATOM 659 C CA . ASN A 1 93 ? -26.604 0.401 28.783 1.00 94.88 93 ASN A CA 1
ATOM 660 C C . ASN A 1 93 ? -25.619 -0.527 29.496 1.00 94.88 93 ASN A C 1
ATOM 662 O O . ASN A 1 93 ? -25.796 -0.842 30.674 1.00 94.88 93 ASN A O 1
ATOM 666 N N . ILE A 1 94 ? -24.588 -0.959 28.777 1.00 97.38 94 ILE A N 1
ATOM 667 C CA . ILE A 1 94 ? -23.605 -1.932 29.245 1.00 97.38 94 ILE A CA 1
ATOM 668 C C . ILE A 1 94 ? -22.230 -1.268 29.242 1.00 97.38 94 ILE A C 1
ATOM 670 O O . ILE A 1 94 ? -21.711 -0.893 28.190 1.00 97.38 94 ILE A O 1
ATOM 674 N N . TYR A 1 95 ? -21.637 -1.152 30.425 1.00 97.31 95 TYR A N 1
ATOM 675 C CA . TYR A 1 95 ? -20.292 -0.625 30.623 1.00 97.31 95 TYR A CA 1
ATOM 676 C C . TYR A 1 95 ? -19.405 -1.781 31.082 1.00 97.31 95 TYR A C 1
ATOM 678 O O . TYR A 1 95 ? -19.736 -2.454 32.054 1.00 97.31 95 TYR A O 1
ATOM 686 N N . LEU A 1 96 ? -18.309 -2.041 30.379 1.00 97.56 96 LEU A N 1
ATOM 687 C CA . LEU A 1 96 ? -17.313 -3.052 30.715 1.00 97.56 96 LEU A CA 1
ATOM 688 C C . LEU A 1 96 ? -15.976 -2.353 30.949 1.00 97.56 96 LEU A C 1
ATOM 690 O O . LEU A 1 96 ? -15.405 -1.769 30.025 1.00 97.56 96 LEU A O 1
ATOM 694 N N . VAL A 1 97 ? -15.486 -2.408 32.185 1.00 96.19 97 VAL A N 1
ATOM 695 C CA . VAL A 1 97 ? -14.211 -1.804 32.574 1.00 96.19 97 VAL A CA 1
ATOM 696 C C . VAL A 1 97 ? -13.241 -2.905 32.970 1.00 96.19 97 VAL A C 1
ATOM 698 O O . VAL A 1 97 ? -13.524 -3.702 33.863 1.00 96.19 97 VAL A O 1
ATOM 701 N N . ASN A 1 98 ? -12.102 -2.943 32.283 1.00 93.50 98 ASN A N 1
ATOM 702 C CA . ASN A 1 98 ? -11.012 -3.866 32.550 1.00 93.50 98 ASN A CA 1
ATOM 703 C C . ASN A 1 98 ? -9.661 -3.200 32.214 1.00 93.50 98 ASN A C 1
ATOM 705 O O . ASN A 1 98 ? -9.324 -3.085 31.028 1.00 93.50 98 ASN A O 1
ATOM 709 N N . PRO A 1 99 ? -8.858 -2.794 33.217 1.00 91.88 99 PRO A N 1
ATOM 710 C CA . PRO A 1 99 ? -7.526 -2.219 33.008 1.00 91.88 99 PRO A CA 1
ATOM 711 C C . PRO A 1 99 ? -6.586 -3.102 32.178 1.00 91.88 99 PRO A C 1
ATOM 713 O O . PRO A 1 99 ? -5.731 -2.585 31.459 1.00 91.88 99 PRO A O 1
ATOM 716 N N . SER A 1 100 ? -6.769 -4.427 32.228 1.00 87.62 100 SER A N 1
ATOM 717 C CA . SER A 1 100 ? -5.979 -5.414 31.477 1.00 87.62 100 SER A CA 1
ATOM 718 C C . SER A 1 100 ? -6.346 -5.482 29.985 1.00 87.62 100 SER A C 1
ATOM 720 O O . SER A 1 100 ? -5.569 -5.999 29.180 1.00 87.62 100 SER A O 1
ATOM 722 N N . GLY A 1 101 ? -7.489 -4.915 29.583 1.00 92.88 101 GLY A N 1
ATOM 723 C CA . GLY A 1 101 ? -7.912 -4.771 28.189 1.00 92.88 101 GLY A CA 1
ATOM 724 C C . GLY A 1 101 ? -9.236 -5.457 27.853 1.00 92.88 101 GLY A C 1
ATOM 725 O O . GLY A 1 101 ? -9.742 -6.293 28.599 1.00 92.88 101 GLY A O 1
ATOM 726 N N . VAL A 1 102 ? -9.791 -5.115 26.688 1.00 95.94 102 VAL A N 1
ATOM 727 C CA . VAL A 1 102 ? -11.069 -5.649 26.194 1.00 95.94 102 VAL A CA 1
ATOM 728 C C . VAL A 1 102 ? -10.945 -6.043 24.721 1.00 95.94 102 VAL A C 1
ATOM 730 O O . VAL A 1 102 ? -10.614 -5.224 23.865 1.00 95.94 102 VAL A O 1
ATOM 733 N N . LEU A 1 103 ? -11.227 -7.309 24.412 1.00 95.19 103 LEU A N 1
ATOM 734 C CA . LEU A 1 103 ? -11.264 -7.861 23.059 1.00 95.19 103 LEU A CA 1
ATOM 735 C C . LEU A 1 103 ? -12.693 -8.246 22.686 1.00 95.19 103 LEU A C 1
ATOM 737 O O . LEU A 1 103 ? -13.244 -9.180 23.263 1.00 95.19 103 LEU A O 1
ATOM 741 N N . ILE A 1 104 ? -13.243 -7.632 21.644 1.00 97.75 104 ILE A N 1
ATOM 742 C CA . ILE A 1 104 ? -14.398 -8.179 20.929 1.00 97.75 104 ILE A CA 1
ATOM 743 C C . ILE A 1 10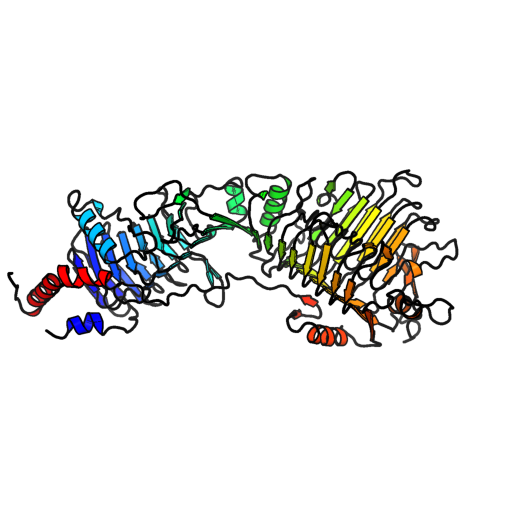4 ? -13.794 -8.950 19.757 1.00 97.75 104 ILE A C 1
ATOM 745 O O . ILE A 1 104 ? -13.320 -8.359 18.795 1.00 97.75 104 ILE A O 1
ATOM 749 N N . GLY A 1 105 ? -13.670 -10.268 19.896 1.00 93.75 105 GLY A N 1
ATOM 750 C CA . GLY A 1 105 ? -12.936 -11.115 18.957 1.00 93.75 105 GLY A CA 1
ATOM 751 C C . GLY A 1 105 ? -13.697 -11.378 17.658 1.00 93.75 105 GLY A C 1
ATOM 752 O O . GLY A 1 105 ? -14.886 -11.089 17.556 1.00 93.75 105 GLY A O 1
ATOM 753 N N . GLU A 1 106 ? -13.016 -11.979 16.677 1.00 92.44 106 GLU A N 1
ATOM 754 C CA . GLU A 1 106 ? -13.651 -12.436 15.433 1.00 92.44 106 GLU A CA 1
ATOM 755 C C . GLU A 1 106 ? -14.869 -13.324 15.745 1.00 92.44 106 GLU A C 1
ATOM 757 O O . GLU A 1 106 ? -14.776 -14.280 16.517 1.00 92.44 106 GLU A O 1
ATOM 762 N N . GLY A 1 107 ? -16.023 -12.971 15.173 1.00 93.75 107 GLY A N 1
ATOM 763 C CA . GLY A 1 107 ? -17.305 -13.643 15.413 1.00 93.75 107 GLY A CA 1
ATOM 764 C C . GLY A 1 107 ? -18.045 -13.228 16.693 1.00 93.75 107 GLY A C 1
ATOM 765 O O . GLY A 1 107 ? -19.225 -13.552 16.820 1.00 93.75 107 GLY A O 1
ATOM 766 N N . GLY A 1 108 ? -17.401 -12.482 17.598 1.00 97.94 108 GLY A N 1
ATOM 767 C CA . GLY A 1 108 ? -18.026 -11.931 18.799 1.00 97.94 108 GLY A CA 1
ATOM 768 C C . GLY A 1 108 ? -19.092 -10.887 18.465 1.00 97.94 108 GLY A C 1
ATOM 769 O O . GLY A 1 108 ? -18.932 -10.094 17.531 1.00 97.94 108 GLY A O 1
ATOM 770 N N . LYS A 1 109 ? -20.191 -10.886 19.223 1.00 98.56 109 LYS A N 1
ATOM 771 C CA . LYS A 1 109 ? -21.346 -10.011 18.985 1.00 98.56 109 LYS A CA 1
ATOM 772 C C . LYS A 1 109 ? -21.779 -9.317 20.267 1.00 98.56 109 LYS A C 1
ATOM 774 O O . LYS A 1 109 ? -22.027 -9.978 21.269 1.00 98.56 109 LYS A O 1
ATOM 779 N N . VAL A 1 110 ? -21.931 -8.002 20.207 1.00 98.69 110 VAL A N 1
ATOM 780 C CA . VAL A 1 110 ? -22.613 -7.189 21.218 1.00 98.69 110 VAL A CA 1
ATOM 781 C C . VAL A 1 110 ? -23.886 -6.662 20.563 1.00 98.69 110 VAL A C 1
ATOM 783 O O . VAL A 1 110 ? -23.803 -5.955 19.564 1.00 98.69 110 VAL A O 1
ATOM 786 N N . ASN A 1 111 ? -25.056 -7.045 21.065 1.00 97.81 111 ASN A N 1
ATOM 787 C CA . ASN A 1 111 ? -26.340 -6.848 20.393 1.00 97.81 111 ASN A CA 1
ATOM 788 C C . ASN A 1 111 ? -27.345 -6.104 21.262 1.00 97.81 111 ASN A C 1
ATOM 790 O O . ASN A 1 111 ? -27.440 -6.378 22.457 1.00 97.81 111 ASN A O 1
ATOM 794 N N . ASN A 1 112 ? -28.171 -5.263 20.630 1.00 95.00 112 ASN A N 1
ATOM 795 C CA . ASN A 1 112 ? -29.299 -4.584 21.268 1.00 95.00 112 ASN A CA 1
ATOM 796 C C . ASN A 1 112 ? -28.880 -3.865 22.564 1.00 95.00 112 ASN A C 1
ATOM 798 O O . ASN A 1 112 ? -29.374 -4.170 23.647 1.00 95.00 112 ASN A O 1
ATOM 802 N N . VAL A 1 113 ? -27.899 -2.968 22.462 1.00 95.44 113 VAL A N 1
ATOM 803 C CA . VAL A 1 113 ? -27.393 -2.173 23.589 1.00 95.44 113 VAL A CA 1
ATOM 804 C C . VAL A 1 113 ? -27.754 -0.700 23.365 1.00 95.44 113 VAL A C 1
ATOM 806 O O . VAL A 1 113 ? -27.561 -0.166 22.278 1.00 95.44 113 VAL A O 1
ATOM 809 N N . GLY A 1 114 ? -28.256 -0.005 24.386 1.00 93.56 114 GLY A N 1
ATOM 810 C CA . GLY A 1 114 ? -28.470 1.445 24.320 1.00 93.56 114 GLY A CA 1
ATOM 811 C C . GLY A 1 114 ? -27.135 2.184 24.190 1.00 93.56 114 GLY A C 1
ATOM 812 O O . GLY A 1 114 ? -26.843 2.819 23.177 1.00 93.56 114 GLY A O 1
ATOM 813 N N . ARG A 1 115 ? -26.270 2.034 25.192 1.00 94.06 115 ARG A N 1
ATOM 814 C CA . ARG A 1 115 ? -24.891 2.532 25.199 1.00 94.06 115 ARG A CA 1
ATOM 815 C C . ARG A 1 115 ? -23.934 1.407 25.567 1.00 94.06 115 ARG A C 1
ATOM 817 O O . ARG A 1 115 ? -24.097 0.798 26.620 1.00 94.06 115 ARG A O 1
ATOM 824 N N . PHE A 1 116 ? -22.958 1.132 24.709 1.00 97.19 116 PHE A N 1
ATOM 825 C CA . PHE A 1 116 ? -21.877 0.195 24.992 1.00 97.19 116 PHE A CA 1
ATOM 826 C C . PHE A 1 116 ? -20.594 0.965 25.279 1.00 97.19 116 PHE A C 1
ATOM 828 O O . PHE A 1 116 ? -20.137 1.743 24.439 1.00 97.19 116 PHE A O 1
ATOM 835 N N . VAL A 1 117 ? -20.004 0.738 26.450 1.00 96.94 117 VAL A N 1
ATOM 836 C CA . VAL A 1 117 ? -18.706 1.311 26.813 1.00 96.94 117 VAL A CA 1
ATOM 837 C C . VAL A 1 117 ? -17.732 0.192 27.132 1.00 96.94 117 VAL A C 1
ATOM 839 O O . VAL A 1 117 ? -18.010 -0.623 28.004 1.00 96.94 117 VAL A O 1
ATOM 842 N N . ALA A 1 118 ? -16.583 0.175 26.462 1.00 97.38 118 ALA A N 1
ATOM 843 C CA . ALA A 1 118 ? -15.454 -0.681 26.817 1.00 97.38 118 ALA A CA 1
ATOM 844 C C . ALA A 1 118 ? -14.262 0.200 27.200 1.00 97.38 118 ALA A C 1
ATOM 846 O O . ALA A 1 118 ? -13.807 1.009 26.390 1.00 97.38 118 ALA A O 1
ATOM 847 N N . SER A 1 119 ? -13.773 0.062 28.431 1.00 95.94 119 SER A N 1
ATOM 848 C CA . SER A 1 119 ? -12.754 0.948 28.997 1.00 95.94 119 SER A CA 1
ATOM 849 C C . SER A 1 119 ? -11.642 0.185 29.700 1.00 95.94 119 SER A C 1
ATOM 851 O O . SER A 1 119 ? -11.897 -0.812 30.371 1.00 95.94 119 SER A O 1
ATOM 853 N N . THR A 1 120 ? -10.420 0.707 29.617 1.00 93.50 120 THR A N 1
ATOM 854 C CA . THR A 1 120 ? -9.272 0.252 30.419 1.00 93.50 120 THR A CA 1
ATOM 855 C C . THR A 1 120 ? -8.869 1.259 31.498 1.00 93.50 120 THR A C 1
ATOM 857 O O . THR A 1 120 ? -7.718 1.278 31.931 1.00 93.50 120 THR A O 1
ATOM 860 N N . SER A 1 121 ? -9.781 2.157 31.877 1.00 91.81 121 SER A N 1
ATOM 861 C CA . SER A 1 121 ? -9.627 3.043 33.035 1.00 91.81 121 SER A CA 1
ATOM 862 C C . SER A 1 121 ? -9.537 2.241 34.337 1.00 91.81 121 SER A C 1
ATOM 864 O O . SER A 1 121 ? -9.972 1.092 34.388 1.00 91.81 121 SER A O 1
ATOM 866 N N . SER A 1 122 ? -9.029 2.871 35.401 1.00 89.38 122 SER A N 1
ATOM 867 C CA . SER A 1 122 ? -9.020 2.283 36.749 1.00 89.38 122 SER A CA 1
ATOM 868 C C . SER A 1 122 ? -10.424 1.839 37.176 1.00 89.38 122 SER A C 1
ATOM 870 O O . SER A 1 122 ? -11.413 2.539 36.922 1.00 89.38 122 SER A O 1
ATOM 872 N N . LEU A 1 123 ? -10.490 0.673 37.823 1.00 88.06 123 LEU A N 1
ATOM 873 C CA . LEU A 1 123 ? -11.736 0.074 38.301 1.00 88.06 123 LEU A CA 1
ATOM 874 C C . LEU A 1 123 ? -12.339 0.917 39.425 1.00 88.06 123 LEU A C 1
ATOM 876 O O . LEU A 1 123 ? -13.531 1.214 39.389 1.00 88.06 123 LEU A O 1
ATOM 880 N N . ASP A 1 124 ? -11.506 1.359 40.369 1.00 84.62 124 ASP A N 1
ATOM 881 C CA . ASP A 1 124 ? -11.921 2.200 41.495 1.00 84.62 124 ASP A CA 1
ATOM 882 C C . ASP A 1 124 ? -12.502 3.544 41.031 1.00 84.62 124 ASP A C 1
ATOM 884 O O . ASP A 1 124 ? -13.593 3.951 41.443 1.00 84.62 124 ASP A O 1
ATOM 888 N N . LYS A 1 125 ? -11.818 4.210 40.093 1.00 85.69 125 LYS A N 1
ATOM 889 C CA . LYS A 1 125 ? -12.311 5.476 39.533 1.00 85.69 125 LYS A CA 1
ATOM 890 C C . LYS A 1 125 ? -13.645 5.297 38.826 1.00 85.69 125 LYS A C 1
ATOM 892 O O . LYS A 1 125 ? -14.559 6.091 39.043 1.00 85.69 125 LYS A O 1
ATOM 897 N N . ALA A 1 126 ? -13.770 4.248 38.011 1.00 88.38 126 ALA A N 1
ATOM 898 C CA . ALA A 1 126 ? -15.012 3.948 37.314 1.00 88.38 126 ALA A CA 1
ATOM 899 C C . ALA A 1 126 ? -16.160 3.663 38.294 1.00 88.38 126 ALA A C 1
ATOM 901 O O . ALA A 1 126 ? -17.249 4.213 38.124 1.00 88.38 126 ALA A O 1
ATOM 902 N N . LEU A 1 127 ? -15.907 2.862 39.334 1.00 88.75 127 LEU A N 1
ATOM 903 C CA . LEU A 1 127 ? -16.859 2.563 40.403 1.00 88.75 127 LEU A CA 1
ATOM 904 C C . LEU A 1 127 ? -17.341 3.841 41.093 1.00 88.75 127 LEU A C 1
ATOM 906 O O . LEU A 1 127 ? -18.539 4.126 41.104 1.00 88.75 127 LEU A O 1
ATOM 910 N N . THR A 1 128 ? -16.404 4.627 41.624 1.00 86.06 128 THR A N 1
ATOM 911 C CA . THR A 1 128 ? -16.697 5.850 42.378 1.00 86.06 128 THR A CA 1
ATOM 912 C C . THR A 1 128 ? -17.510 6.832 41.541 1.00 86.06 128 THR A C 1
ATOM 914 O O . THR A 1 128 ? -18.522 7.365 41.994 1.00 86.06 128 THR A O 1
ATOM 917 N N . GLN A 1 129 ? -17.122 7.042 40.285 1.00 84.06 129 GLN A N 1
ATOM 918 C CA . GLN A 1 129 ? -17.818 7.972 39.402 1.00 84.06 129 GLN A CA 1
ATOM 919 C C . GLN A 1 129 ? -19.200 7.492 38.993 1.00 84.06 129 GLN A C 1
ATOM 921 O O . GLN A 1 129 ? -20.132 8.294 38.962 1.00 84.06 129 GLN A O 1
ATOM 926 N N . PHE A 1 130 ? -19.353 6.203 38.700 1.00 86.88 130 PHE A N 1
ATOM 927 C CA . PHE A 1 130 ? -20.651 5.647 38.346 1.00 86.88 130 PHE A CA 1
ATOM 928 C C . PHE A 1 130 ? -21.629 5.737 39.517 1.00 86.88 130 PHE A C 1
ATOM 930 O O . PHE A 1 130 ? -22.759 6.179 39.329 1.00 86.88 130 PHE A O 1
ATOM 937 N N . VAL A 1 131 ? -21.191 5.387 40.731 1.00 85.19 131 VAL A N 1
ATOM 938 C CA . VAL A 1 131 ? -22.016 5.485 41.944 1.00 85.19 131 VAL A CA 1
ATOM 939 C C . VAL A 1 131 ? -22.360 6.942 42.256 1.00 85.19 131 VAL A C 1
ATOM 941 O O . VAL A 1 131 ? -23.510 7.246 42.563 1.00 85.19 131 VAL A O 1
ATOM 944 N N . ASN A 1 132 ? -21.410 7.871 42.114 1.00 83.19 132 ASN A N 1
ATOM 945 C CA . ASN A 1 132 ? -21.687 9.298 42.289 1.00 83.19 132 ASN A CA 1
ATOM 946 C C . ASN A 1 132 ? -22.693 9.816 41.249 1.00 83.19 132 ASN A C 1
ATOM 948 O O . ASN A 1 132 ? -23.622 10.535 41.608 1.00 83.19 132 ASN A O 1
ATOM 952 N N . ALA A 1 133 ? -22.562 9.413 39.982 1.00 79.88 133 ALA A N 1
ATOM 953 C CA . ALA A 1 133 ? -23.512 9.767 38.929 1.00 79.88 133 ALA A CA 1
ATOM 954 C C . ALA A 1 133 ? -24.901 9.149 39.159 1.00 79.88 133 ALA A C 1
ATOM 956 O O . ALA A 1 133 ? -25.904 9.800 38.882 1.00 79.88 133 ALA A O 1
ATOM 957 N N . ALA A 1 134 ? -24.975 7.924 39.689 1.00 78.50 134 ALA A N 1
ATOM 958 C CA . ALA A 1 134 ? -26.235 7.284 40.067 1.00 78.50 134 ALA A CA 1
ATOM 959 C C . ALA A 1 134 ? -26.925 8.026 41.227 1.00 78.50 134 ALA A C 1
ATOM 961 O O . ALA A 1 134 ? -28.138 8.195 41.219 1.00 78.50 134 ALA A O 1
ATOM 962 N N . LYS A 1 135 ? -26.164 8.556 42.191 1.00 77.00 135 LYS A N 1
ATOM 963 C CA . LYS A 1 135 ? -26.716 9.335 43.313 1.00 77.00 135 LYS A CA 1
ATOM 964 C C . LYS A 1 135 ? -27.247 10.715 42.899 1.00 77.00 135 LYS A C 1
ATOM 966 O O . LYS A 1 135 ? -28.131 11.248 43.565 1.00 77.00 135 LYS A O 1
ATOM 971 N N . GLN A 1 136 ? -26.742 11.304 41.814 1.00 66.88 136 GLN A N 1
ATOM 972 C CA . GLN A 1 136 ? -27.200 12.613 41.336 1.00 66.88 136 GLN A CA 1
ATOM 973 C C . GLN A 1 136 ? -28.529 12.518 40.559 1.00 66.88 136 GLN A C 1
ATOM 975 O O . GLN A 1 136 ? -28.719 11.636 39.722 1.00 66.88 136 GLN A O 1
ATOM 980 N N . ASN A 1 137 ? -29.444 13.463 40.814 1.00 55.94 137 ASN A N 1
ATOM 981 C CA . ASN A 1 137 ? -30.766 13.585 40.173 1.00 55.94 137 ASN A CA 1
ATOM 982 C C . ASN A 1 137 ? -31.684 12.347 40.309 1.00 55.94 137 ASN A C 1
ATOM 984 O O . ASN A 1 137 ? -32.341 11.955 39.345 1.00 55.94 137 ASN A O 1
ATOM 988 N N . GLY A 1 138 ? -31.743 11.716 41.488 1.00 56.53 138 GLY A N 1
ATOM 989 C CA . GLY A 1 138 ? -32.728 10.660 41.777 1.00 56.53 138 GLY A CA 1
ATOM 990 C C . GLY A 1 138 ? -32.591 9.402 40.905 1.00 56.53 138 GLY A C 1
ATOM 991 O O . GLY A 1 138 ? -33.586 8.918 40.370 1.00 56.53 138 GLY A O 1
ATOM 992 N N . ASP A 1 139 ? -31.367 8.883 40.737 1.00 56.16 139 ASP A N 1
ATOM 993 C CA . ASP A 1 139 ? -31.065 7.637 40.002 1.00 56.16 139 ASP A CA 1
ATOM 994 C C . ASP A 1 139 ? -31.215 7.730 38.464 1.00 56.16 139 ASP A C 1
ATOM 996 O O . ASP A 1 139 ? -31.249 6.720 37.753 1.00 56.16 139 ASP A O 1
ATOM 1000 N N . GLN A 1 140 ? -31.272 8.946 37.899 1.00 57.84 140 GLN A N 1
ATOM 1001 C CA . GLN A 1 140 ? -31.476 9.159 36.457 1.00 57.84 140 GLN A CA 1
ATOM 1002 C C . GLN A 1 140 ? -30.193 9.318 35.611 1.00 57.84 140 GLN A C 1
ATOM 1004 O O . GLN A 1 140 ? -30.263 9.109 34.400 1.00 57.84 140 GLN A O 1
ATOM 1009 N N . ASN A 1 141 ? -29.024 9.615 36.196 1.00 55.69 141 ASN A N 1
ATOM 1010 C CA . ASN A 1 141 ? -27.868 10.127 35.435 1.00 55.69 141 ASN A CA 1
ATOM 1011 C C . ASN A 1 141 ? -26.773 9.119 35.027 1.00 55.69 141 ASN A C 1
ATOM 1013 O O . ASN A 1 141 ? -25.909 9.478 34.224 1.00 55.69 141 ASN A O 1
ATOM 1017 N N . ALA A 1 142 ? -26.787 7.854 35.468 1.00 60.47 142 ALA A N 1
ATOM 1018 C CA . ALA A 1 142 ? -25.718 6.915 35.080 1.00 60.47 142 ALA A CA 1
ATOM 1019 C C . ALA A 1 142 ? -25.777 6.473 33.596 1.00 60.47 142 ALA A C 1
ATOM 1021 O O . ALA A 1 142 ? -24.799 5.950 33.066 1.00 60.47 142 ALA A O 1
ATOM 1022 N N . VAL A 1 143 ? -26.881 6.751 32.887 1.00 60.06 143 VAL A N 1
ATOM 1023 C CA . VAL A 1 143 ? -27.048 6.510 31.435 1.00 60.06 143 VAL A CA 1
ATOM 1024 C C . VAL A 1 143 ? -25.976 7.228 30.597 1.00 60.06 143 VAL A C 1
ATOM 1026 O O . VAL A 1 143 ? -25.556 6.724 29.551 1.00 60.06 143 VAL A O 1
ATOM 1029 N N . TYR A 1 144 ? -25.470 8.366 31.079 1.00 67.56 144 TYR A N 1
ATOM 1030 C CA . TYR A 1 144 ? -24.438 9.163 30.409 1.00 67.56 144 TYR A CA 1
ATOM 1031 C C . TYR A 1 144 ? -23.023 8.900 30.928 1.00 67.56 144 TYR A C 1
ATOM 1033 O O . TYR A 1 144 ? -22.114 9.671 30.625 1.00 67.56 144 TYR A O 1
ATOM 1041 N N . PHE A 1 145 ? -22.813 7.817 31.686 1.00 74.94 145 PHE A N 1
ATOM 1042 C CA . PHE A 1 145 ? -21.496 7.502 32.224 1.00 74.94 145 PHE A CA 1
ATOM 1043 C C . PHE A 1 145 ? -20.422 7.463 31.121 1.00 74.94 145 PHE A C 1
ATOM 1045 O O . PHE A 1 145 ? -20.572 6.820 30.069 1.00 74.94 145 PHE A O 1
ATOM 1052 N N . SER A 1 146 ? -19.335 8.179 31.402 1.00 78.38 146 SER A N 1
ATOM 1053 C CA . SER A 1 146 ? -18.126 8.288 30.598 1.00 78.38 146 SER A CA 1
ATOM 1054 C C . SER A 1 146 ? -16.943 7.981 31.516 1.00 78.38 146 SER A C 1
ATOM 1056 O O . SER A 1 146 ? -16.824 8.635 32.554 1.00 78.38 146 SER A O 1
ATOM 1058 N N . PRO A 1 147 ? -16.088 6.998 31.193 1.00 78.75 147 PRO A N 1
ATOM 1059 C CA . PRO A 1 147 ? -14.933 6.685 32.018 1.00 78.75 147 PRO A CA 1
ATOM 1060 C C . PRO A 1 147 ? -13.966 7.868 32.069 1.00 78.75 147 PRO A C 1
ATOM 1062 O O . PRO A 1 147 ? -13.521 8.343 31.023 1.00 78.75 147 PRO A O 1
ATOM 1065 N N . VAL A 1 148 ? -13.599 8.295 33.275 1.00 82.38 148 VAL A N 1
ATOM 1066 C CA . VAL A 1 148 ? -12.486 9.224 33.490 1.00 82.38 148 VAL A CA 1
ATOM 1067 C C . VAL A 1 148 ? -11.247 8.417 33.854 1.00 82.38 148 VAL A C 1
ATOM 1069 O O . VAL A 1 148 ? -11.306 7.368 34.502 1.00 82.38 148 VAL A O 1
ATOM 1072 N N . PHE A 1 149 ? -10.096 8.905 33.435 1.00 86.75 149 PHE A N 1
ATOM 1073 C CA . PHE A 1 149 ? -8.804 8.303 33.699 1.00 86.75 149 PHE A CA 1
ATOM 1074 C C . PHE A 1 149 ? -7.825 9.365 34.191 1.00 86.75 149 PHE A C 1
ATOM 1076 O O . PHE A 1 149 ? -8.042 10.562 34.059 1.00 86.75 149 PHE A O 1
ATOM 1083 N N . SER A 1 150 ? -6.728 8.929 34.802 1.00 85.00 150 SER A N 1
ATOM 1084 C CA . SER A 1 150 ? -5.576 9.814 34.969 1.00 85.00 150 SER A CA 1
ATOM 1085 C C . SER A 1 150 ? -4.702 9.743 33.733 1.00 85.00 150 SER A C 1
ATOM 1087 O O . SER A 1 150 ? -4.582 8.687 33.101 1.00 85.00 150 SER A O 1
ATOM 1089 N N . ARG A 1 151 ? -4.021 10.840 33.433 1.00 82.62 151 ARG A N 1
ATOM 1090 C CA . ARG A 1 151 ? -3.012 10.877 32.383 1.00 82.62 151 ARG A CA 1
ATOM 1091 C C . ARG A 1 151 ? -2.026 9.712 32.513 1.00 82.62 151 ARG A C 1
ATOM 1093 O O . ARG A 1 151 ? -1.513 9.442 33.596 1.00 82.62 151 ARG A O 1
ATOM 1100 N N . GLY A 1 152 ? -1.804 8.986 31.420 1.00 78.94 152 GLY A N 1
ATOM 1101 C CA . GLY A 1 152 ? -0.940 7.804 31.387 1.00 78.94 152 GLY A CA 1
ATOM 1102 C C . GLY A 1 152 ? -1.416 6.568 32.156 1.00 78.94 152 GLY A C 1
ATOM 1103 O O . GLY A 1 152 ? -0.682 5.579 32.160 1.00 78.94 152 GLY A O 1
ATOM 1104 N N . SER A 1 153 ? -2.610 6.578 32.761 1.00 84.31 153 SER A N 1
ATOM 1105 C CA . SER A 1 153 ? -3.158 5.410 33.474 1.00 84.31 153 SER A CA 1
ATOM 1106 C C . SER A 1 153 ? -3.777 4.355 32.551 1.00 84.31 153 SER A C 1
ATOM 1108 O O . SER A 1 153 ? -3.881 3.196 32.939 1.00 84.31 153 SER A O 1
ATOM 1110 N N . LEU A 1 154 ? -4.130 4.714 31.312 1.00 87.56 154 LEU A N 1
ATOM 1111 C CA . LEU A 1 154 ? -4.608 3.751 30.321 1.00 87.56 154 LEU A CA 1
ATOM 1112 C C . LEU A 1 154 ? -3.438 2.883 29.852 1.00 87.56 154 LEU A C 1
ATOM 1114 O O . LEU A 1 154 ? -2.584 3.339 29.091 1.00 87.56 154 LEU A O 1
ATOM 1118 N N . LYS A 1 155 ? -3.385 1.636 30.327 1.00 84.00 155 LYS A N 1
ATOM 1119 C CA . LYS A 1 155 ? -2.346 0.665 29.947 1.00 84.00 155 LYS A CA 1
ATOM 1120 C C . LYS A 1 155 ? -2.872 -0.457 29.051 1.00 84.00 155 LYS A C 1
ATOM 1122 O O . LYS A 1 155 ? -2.135 -0.919 28.181 1.00 84.00 155 LYS A O 1
ATOM 1127 N N . GLY A 1 156 ? -4.129 -0.863 29.231 1.00 88.12 156 GLY A N 1
ATOM 1128 C CA . GLY A 1 156 ? -4.768 -1.912 28.440 1.00 88.12 156 GLY A CA 1
ATOM 1129 C C . GLY A 1 156 ? -5.173 -1.453 27.040 1.00 88.12 156 GLY A C 1
ATOM 1130 O O . GLY A 1 156 ? -5.268 -0.260 26.751 1.00 88.12 156 GLY A O 1
ATOM 1131 N N . ASN A 1 157 ? -5.460 -2.419 26.170 1.00 91.50 157 ASN A N 1
ATOM 1132 C CA . ASN A 1 157 ? -5.914 -2.175 24.800 1.00 91.50 157 ASN A CA 1
ATOM 1133 C C . ASN A 1 157 ? -7.404 -2.504 24.647 1.00 91.50 157 ASN A C 1
ATOM 1135 O O . ASN A 1 157 ? -7.905 -3.429 25.288 1.00 91.50 157 ASN A O 1
ATOM 1139 N N . VAL A 1 158 ? -8.088 -1.801 23.743 1.00 95.44 158 VAL A N 1
ATOM 1140 C CA . VAL A 1 158 ? -9.460 -2.122 23.325 1.00 95.44 158 VAL A CA 1
ATOM 1141 C C . VAL A 1 158 ? -9.463 -2.457 21.840 1.00 95.44 158 VAL A C 1
ATOM 1143 O O . VAL A 1 158 ? -9.207 -1.606 20.993 1.00 95.44 158 VAL A O 1
ATOM 1146 N N . ILE A 1 159 ? -9.742 -3.713 21.504 1.00 94.88 159 ILE A N 1
ATOM 1147 C CA . ILE A 1 159 ? -9.685 -4.198 20.123 1.00 94.88 159 ILE A CA 1
ATOM 1148 C C . ILE A 1 159 ? -11.048 -4.755 19.727 1.00 94.88 159 ILE A C 1
ATOM 1150 O O . ILE A 1 159 ? -11.582 -5.636 20.401 1.00 94.88 159 ILE A O 1
ATOM 1154 N N . ASN A 1 160 ? -11.587 -4.278 18.606 1.00 96.12 160 ASN A N 1
ATOM 1155 C CA . ASN A 1 160 ? -12.783 -4.834 17.986 1.00 96.12 160 ASN A CA 1
ATOM 1156 C C . ASN A 1 160 ? -12.434 -5.549 16.672 1.00 96.12 160 ASN A C 1
ATOM 1158 O O . ASN A 1 160 ? -11.955 -4.942 15.724 1.00 96.12 160 ASN A O 1
ATOM 1162 N N . MET A 1 161 ? -12.720 -6.842 16.617 1.00 94.19 161 MET A N 1
ATOM 1163 C CA . MET A 1 161 ? -12.696 -7.710 15.436 1.00 94.19 161 MET A CA 1
ATOM 1164 C C . MET A 1 161 ? -14.063 -8.388 15.211 1.00 94.19 161 MET A C 1
ATOM 1166 O O . MET A 1 161 ? -14.203 -9.213 14.311 1.00 94.19 161 MET A O 1
ATOM 1170 N N . GLY A 1 162 ? -15.061 -8.082 16.044 1.00 96.81 162 GLY A N 1
ATOM 1171 C CA . GLY A 1 162 ? -16.416 -8.623 15.962 1.00 96.81 162 GLY A CA 1
ATOM 1172 C C . GLY A 1 162 ? -17.421 -7.560 15.527 1.00 96.81 162 GLY A C 1
ATOM 1173 O O . GLY A 1 162 ? -17.111 -6.681 14.728 1.00 96.81 162 GLY A O 1
ATOM 1174 N N . THR A 1 163 ? -18.656 -7.646 16.015 1.00 98.62 163 THR A N 1
ATOM 1175 C CA . THR A 1 163 ? -19.718 -6.673 15.708 1.00 98.62 163 THR A CA 1
ATOM 1176 C C . THR A 1 163 ? -20.296 -6.090 16.987 1.00 98.62 163 THR A C 1
ATOM 1178 O O . THR A 1 163 ? -20.714 -6.834 17.873 1.00 98.62 163 THR A O 1
ATOM 1181 N N . ILE A 1 164 ? -20.358 -4.761 17.061 1.00 98.69 164 ILE A N 1
ATOM 1182 C CA . ILE A 1 164 ? -21.005 -4.028 18.150 1.00 98.69 164 ILE A CA 1
ATOM 1183 C C . ILE A 1 164 ? -22.226 -3.300 17.590 1.00 98.69 164 ILE A C 1
ATOM 1185 O O . ILE A 1 164 ? -22.080 -2.388 16.784 1.00 98.69 164 ILE A O 1
ATOM 1189 N N . ASN A 1 165 ? -23.416 -3.700 18.028 1.00 97.88 165 ASN A N 1
ATOM 1190 C CA . ASN A 1 165 ? -24.697 -3.064 17.738 1.00 97.88 165 ASN A CA 1
ATOM 1191 C C . ASN A 1 165 ? -25.166 -2.293 18.974 1.00 97.88 165 ASN A C 1
ATOM 1193 O O . ASN A 1 165 ? -25.690 -2.894 19.921 1.00 97.88 165 ASN A O 1
ATOM 1197 N N . ALA A 1 166 ? -24.976 -0.974 18.963 1.00 96.31 166 ALA A N 1
ATOM 1198 C CA . ALA A 1 166 ? -25.425 -0.111 20.047 1.00 96.31 166 ALA A CA 1
ATOM 1199 C C . ALA A 1 166 ? -25.781 1.295 19.554 1.00 96.31 166 ALA A C 1
ATOM 1201 O O . ALA A 1 166 ? -25.142 1.797 18.634 1.00 96.31 166 ALA A O 1
ATOM 1202 N N . ASN A 1 167 ? -26.734 1.980 20.196 1.00 93.94 167 ASN A N 1
ATOM 1203 C CA . ASN A 1 167 ? -27.061 3.357 19.792 1.00 93.94 167 ASN A CA 1
ATOM 1204 C C . ASN A 1 167 ? -25.869 4.300 20.011 1.00 93.94 167 ASN A C 1
ATOM 1206 O O . ASN A 1 167 ? -25.633 5.182 19.189 1.00 93.94 167 ASN A O 1
ATOM 1210 N N . ASN A 1 168 ? -25.100 4.090 21.082 1.00 94.94 168 ASN A N 1
ATOM 1211 C CA . ASN A 1 168 ? -23.859 4.808 21.368 1.00 94.94 168 ASN A CA 1
ATOM 1212 C C . ASN A 1 168 ? -22.737 3.826 21.720 1.00 94.94 168 ASN A C 1
ATOM 1214 O O . ASN A 1 168 ? -22.936 2.932 22.541 1.00 94.94 168 ASN A O 1
ATOM 1218 N N . ILE A 1 169 ? -21.553 4.016 21.142 1.00 97.44 169 ILE A N 1
ATOM 1219 C CA . ILE A 1 169 ? -20.364 3.190 21.362 1.00 97.44 169 ILE A CA 1
ATOM 1220 C C . ILE A 1 169 ? -19.232 4.095 21.841 1.00 97.44 169 ILE A C 1
ATOM 1222 O O . ILE A 1 169 ? -18.863 5.043 21.148 1.00 97.44 169 ILE A O 1
ATOM 1226 N N . MET A 1 170 ? -18.659 3.781 23.002 1.00 96.62 170 MET A N 1
ATOM 1227 C CA . MET A 1 170 ? -17.476 4.462 23.524 1.00 96.62 170 MET A CA 1
ATOM 1228 C C . MET A 1 170 ? -16.373 3.456 23.848 1.00 96.62 170 MET A C 1
ATOM 1230 O O . MET A 1 170 ? -16.592 2.514 24.607 1.00 96.62 170 MET A O 1
ATOM 1234 N N . LEU A 1 171 ? -15.183 3.657 23.287 1.00 97.69 171 LEU A N 1
ATOM 1235 C CA . LEU A 1 171 ? -14.031 2.781 23.498 1.00 97.69 171 LEU A CA 1
ATOM 1236 C C . LEU A 1 171 ? -12.862 3.593 24.052 1.00 97.69 171 LEU A C 1
ATOM 1238 O O . LEU A 1 171 ? -12.474 4.590 23.446 1.00 97.69 171 LEU A O 1
ATOM 1242 N N . VAL A 1 172 ? -12.299 3.168 25.181 1.00 96.38 172 VAL A N 1
ATOM 1243 C CA . VAL A 1 172 ? -11.255 3.909 25.905 1.00 96.38 172 VAL A CA 1
ATOM 1244 C C . VAL A 1 172 ? -10.103 2.973 26.253 1.00 96.38 172 VAL A C 1
ATOM 1246 O O . VAL A 1 172 ? -10.284 2.031 27.021 1.00 96.38 172 VAL A O 1
ATOM 1249 N N . GLY A 1 173 ? -8.911 3.226 25.715 1.00 93.12 173 GLY A N 1
ATOM 1250 C CA . GLY A 1 173 ? -7.729 2.419 26.023 1.00 93.12 173 GLY A CA 1
ATOM 1251 C C . GLY A 1 173 ? -6.414 3.056 25.591 1.00 93.12 173 GLY A C 1
ATOM 1252 O O . GLY A 1 173 ? -6.397 4.108 24.964 1.00 93.12 173 GLY A O 1
ATOM 1253 N N . ASN A 1 174 ? -5.290 2.413 25.904 1.00 90.25 174 ASN A N 1
ATOM 1254 C CA . ASN A 1 174 ? -3.974 2.841 25.423 1.00 90.25 174 ASN A CA 1
ATOM 1255 C C . ASN A 1 174 ? -3.907 2.754 23.891 1.00 90.25 174 ASN A C 1
ATOM 1257 O O . ASN A 1 174 ? -3.595 3.728 23.202 1.00 90.25 174 ASN A O 1
ATOM 1261 N N . VAL A 1 175 ? -4.259 1.581 23.361 1.00 90.81 175 VAL A N 1
ATOM 1262 C CA . VAL A 1 175 ? -4.445 1.341 21.931 1.00 90.81 175 VAL A CA 1
ATOM 1263 C C . VAL A 1 175 ? -5.900 0.972 21.674 1.00 90.81 175 VAL A C 1
ATOM 1265 O O . VAL A 1 175 ? -6.423 0.067 22.327 1.00 90.81 175 VAL A O 1
ATOM 1268 N N . VAL A 1 176 ? -6.531 1.621 20.692 1.00 94.69 176 VAL A N 1
ATOM 1269 C CA . VAL A 1 176 ? -7.893 1.290 20.253 1.00 94.69 176 VAL A CA 1
ATOM 1270 C C . VAL A 1 176 ? -7.943 1.042 18.749 1.00 94.69 176 VAL A C 1
ATOM 1272 O O . VAL A 1 176 ? -7.503 1.887 17.969 1.00 94.69 176 VAL A O 1
ATOM 1275 N N . ARG A 1 177 ? -8.454 -0.125 18.325 1.00 93.19 177 ARG A N 1
ATOM 1276 C CA . ARG A 1 177 ? -8.467 -0.532 16.904 1.00 93.19 177 ARG A CA 1
ATOM 1277 C C . ARG A 1 177 ? -9.722 -1.297 16.503 1.00 93.19 177 ARG A C 1
ATOM 1279 O O . ARG A 1 177 ? -10.196 -2.128 17.274 1.00 93.19 177 ARG A O 1
ATOM 1286 N N . ASN A 1 178 ? -10.177 -1.107 15.262 1.00 94.06 178 ASN A N 1
ATOM 1287 C CA . ASN A 1 178 ? -11.172 -1.980 14.618 1.00 94.06 178 ASN A CA 1
ATOM 1288 C C . ASN A 1 178 ? -10.644 -2.768 13.410 1.00 94.06 178 ASN A C 1
ATOM 1290 O O . ASN A 1 178 ? -11.418 -3.422 12.727 1.00 94.06 178 ASN A O 1
ATOM 1294 N N . LEU A 1 179 ? -9.347 -2.698 13.120 1.00 87.38 179 LEU A N 1
ATOM 1295 C CA . LEU A 1 179 ? -8.712 -3.519 12.094 1.00 87.38 179 LEU A CA 1
ATOM 1296 C C . LEU A 1 179 ? -7.370 -4.017 12.629 1.00 87.38 179 LEU A C 1
ATOM 1298 O O . LEU A 1 179 ? -6.470 -3.223 12.942 1.00 87.38 179 LEU A O 1
ATOM 1302 N N . THR A 1 180 ? -7.274 -5.337 12.779 1.00 84.00 180 THR A N 1
ATOM 1303 C CA . THR A 1 180 ? -6.125 -6.031 13.372 1.00 84.00 180 THR A CA 1
ATOM 1304 C C . THR A 1 180 ? -5.966 -7.407 12.728 1.00 84.00 180 THR A C 1
ATOM 1306 O O . THR A 1 180 ? -6.961 -8.041 12.376 1.00 84.00 180 THR A O 1
ATOM 1309 N N . SER A 1 181 ? -4.729 -7.889 12.598 1.00 80.81 181 SER A N 1
ATOM 1310 C CA . SER A 1 181 ? -4.458 -9.265 12.179 1.00 80.81 181 SER A CA 1
ATOM 1311 C C . SER A 1 181 ? -4.873 -10.270 13.257 1.00 80.81 181 SER A C 1
ATOM 1313 O O . SER A 1 181 ? -4.569 -10.090 14.437 1.00 80.81 181 SER A O 1
ATOM 1315 N N . ASN A 1 182 ? -5.525 -11.362 12.855 1.00 77.69 182 ASN A N 1
ATOM 1316 C CA . ASN A 1 182 ? -5.774 -12.521 13.720 1.00 77.69 182 ASN A CA 1
ATOM 1317 C C . ASN A 1 182 ? -4.638 -13.570 13.661 1.00 77.69 182 ASN A C 1
ATOM 1319 O O . ASN A 1 182 ? -4.802 -14.680 14.159 1.00 77.69 182 ASN A O 1
ATOM 1323 N N . GLY A 1 183 ? -3.516 -13.241 13.009 1.00 75.56 183 GLY A N 1
ATOM 1324 C CA . GLY A 1 183 ? -2.400 -14.144 12.707 1.00 75.56 183 GLY A CA 1
ATOM 1325 C C . GLY A 1 183 ? -2.423 -14.699 11.278 1.00 75.56 183 GLY A C 1
ATOM 1326 O O . GLY A 1 183 ? -1.370 -14.999 10.726 1.00 75.56 183 GLY A O 1
ATOM 1327 N N . THR A 1 184 ? -3.597 -14.769 10.640 1.00 76.94 184 THR A N 1
ATOM 1328 C CA . THR A 1 184 ? -3.761 -15.302 9.269 1.00 76.94 184 THR A CA 1
ATOM 1329 C C . THR A 1 184 ? -4.310 -14.280 8.279 1.00 76.94 184 THR A C 1
ATOM 1331 O O . THR A 1 184 ? -3.955 -14.320 7.105 1.00 76.94 184 THR A O 1
ATOM 1334 N N . LYS A 1 185 ? -5.148 -13.348 8.734 1.00 82.94 185 LYS A N 1
ATOM 1335 C CA . LYS A 1 185 ? -5.763 -12.290 7.926 1.00 82.94 185 LYS A CA 1
ATOM 1336 C C . LYS A 1 185 ? -6.038 -11.064 8.790 1.00 82.94 185 LYS A C 1
ATOM 1338 O O . LYS A 1 185 ? -6.175 -11.183 10.009 1.00 82.94 185 LYS A O 1
ATOM 1343 N N . ASP A 1 186 ? -6.171 -9.912 8.147 1.00 85.25 186 ASP A N 1
ATOM 1344 C CA . ASP A 1 186 ? -6.716 -8.725 8.800 1.00 85.25 186 ASP A CA 1
ATOM 1345 C C . ASP A 1 186 ? -8.230 -8.907 8.980 1.00 85.25 186 ASP A C 1
ATOM 1347 O O . ASP A 1 186 ? -8.938 -9.307 8.053 1.00 85.25 186 ASP A O 1
ATOM 1351 N N . VAL A 1 187 ? -8.725 -8.655 10.192 1.00 87.62 187 VAL A N 1
ATOM 1352 C CA . VAL A 1 187 ? -10.144 -8.773 10.543 1.00 87.62 187 VAL A CA 1
ATOM 1353 C C . VAL A 1 187 ? -10.680 -7.397 10.895 1.00 87.62 187 VAL A C 1
ATOM 1355 O O . VAL A 1 187 ? -10.195 -6.747 11.824 1.00 87.62 187 VAL A O 1
ATOM 1358 N N . GLN A 1 188 ? -11.688 -6.963 10.141 1.00 92.62 188 GLN A N 1
ATOM 1359 C CA . GLN A 1 188 ? -12.367 -5.695 10.358 1.00 92.62 188 GLN A CA 1
ATOM 1360 C C . GLN A 1 188 ? -13.539 -5.879 11.328 1.00 92.62 188 GLN A C 1
ATOM 1362 O O . GLN A 1 188 ? -14.507 -6.584 11.038 1.00 92.62 188 GLN A O 1
ATOM 1367 N N . GLY A 1 189 ? -13.454 -5.223 12.479 1.00 95.44 189 GLY A N 1
ATOM 1368 C CA . GLY A 1 189 ? -14.548 -5.061 13.419 1.00 95.44 189 GLY A CA 1
ATOM 1369 C C . GLY A 1 189 ? -15.567 -4.027 12.940 1.00 95.44 189 GLY A C 1
ATOM 1370 O O . GLY A 1 189 ? -15.215 -2.990 12.370 1.00 95.44 189 GLY A O 1
ATOM 1371 N N . LYS A 1 190 ? -16.839 -4.313 13.219 1.00 98.00 190 LYS A N 1
ATOM 1372 C CA . LYS A 1 190 ? -17.990 -3.491 12.840 1.00 98.00 190 LYS A CA 1
ATOM 1373 C C . LYS A 1 190 ? -18.565 -2.726 14.028 1.00 98.00 190 LYS A C 1
ATOM 1375 O O . LYS A 1 190 ? -18.714 -3.284 15.120 1.00 98.00 190 LYS A O 1
ATOM 1380 N N . TYR A 1 191 ? -18.927 -1.474 13.782 1.00 98.12 191 TYR A N 1
ATOM 1381 C CA . TYR A 1 191 ? -19.607 -0.563 14.691 1.00 98.12 191 TYR A CA 1
ATOM 1382 C C . TYR A 1 191 ? -20.929 -0.127 14.060 1.00 98.12 191 TYR A C 1
ATOM 1384 O O . TYR A 1 191 ? -20.966 0.737 13.185 1.00 98.12 191 TYR A O 1
ATOM 1392 N N . ASN A 1 192 ? -22.018 -0.720 14.528 1.00 96.88 192 ASN A N 1
ATOM 1393 C CA . ASN A 1 192 ? -23.374 -0.374 14.132 1.00 96.88 192 ASN A CA 1
ATOM 1394 C C . ASN A 1 192 ? -23.916 0.645 15.143 1.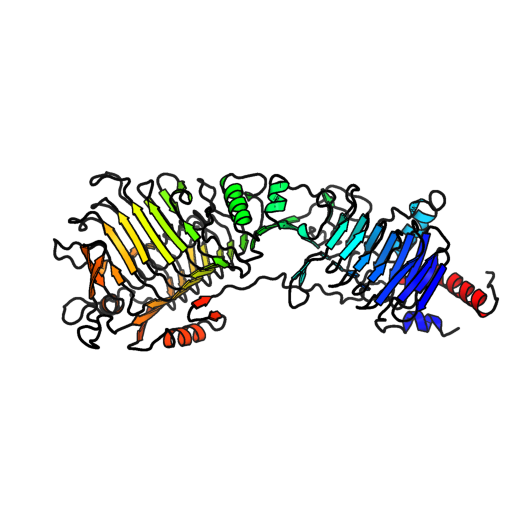00 96.88 192 ASN A C 1
ATOM 1396 O O . ASN A 1 192 ? -24.674 0.298 16.050 1.00 96.88 192 ASN A O 1
ATOM 1400 N N . ASN A 1 193 ? -23.400 1.877 15.033 1.00 95.25 193 ASN A N 1
ATOM 1401 C CA . ASN A 1 193 ? -23.709 3.024 15.887 1.00 95.25 193 ASN A CA 1
ATOM 1402 C C . ASN A 1 193 ? -24.981 3.765 15.438 1.00 95.25 193 ASN A C 1
ATOM 1404 O O . ASN A 1 193 ? -25.320 3.792 14.255 1.00 95.25 193 ASN A O 1
ATOM 1408 N N . GLY A 1 194 ? -25.665 4.412 16.384 1.00 92.06 194 GLY A N 1
ATOM 1409 C CA . GLY A 1 194 ? -26.914 5.134 16.137 1.00 92.06 194 GLY A CA 1
ATOM 1410 C C . GLY A 1 194 ? -26.761 6.461 15.379 1.00 92.06 194 GLY A C 1
ATOM 1411 O O . GLY A 1 194 ? -25.673 6.869 14.962 1.00 92.06 194 GLY A O 1
ATOM 1412 N N . SER A 1 195 ? -27.878 7.171 15.209 1.00 88.69 195 SER A N 1
ATOM 1413 C CA . SER A 1 195 ? -27.965 8.465 14.506 1.00 88.69 195 SER A CA 1
ATOM 1414 C C . SER A 1 195 ? -27.550 9.685 15.335 1.00 88.69 195 SER A C 1
ATOM 1416 O O . SER A 1 195 ? -27.332 10.750 14.759 1.00 88.69 195 SER A O 1
ATOM 1418 N N . GLY A 1 196 ? -27.417 9.542 16.657 1.00 85.56 196 GLY A N 1
ATOM 1419 C CA . GLY A 1 196 ? -26.999 10.624 17.550 1.00 85.56 196 GLY A CA 1
ATOM 1420 C C . GLY A 1 196 ? -25.597 11.150 17.230 1.00 85.56 196 GLY A C 1
ATOM 1421 O O . GLY A 1 196 ? -24.740 10.406 16.748 1.00 85.56 196 GLY A O 1
ATOM 1422 N N . ALA A 1 197 ? -25.359 12.435 17.501 1.00 81.06 197 ALA A N 1
ATOM 1423 C CA . ALA A 1 197 ? -24.049 13.052 17.317 1.00 81.06 197 ALA A CA 1
ATOM 1424 C C . ALA A 1 197 ? -22.976 12.309 18.128 1.00 81.06 197 ALA A C 1
ATOM 1426 O O . ALA A 1 197 ? -23.193 11.980 19.294 1.00 81.06 197 ALA A O 1
ATOM 1427 N N . ASN A 1 198 ? -21.818 12.059 17.509 1.00 84.75 198 ASN A N 1
ATOM 1428 C CA . ASN A 1 198 ? -20.698 11.331 18.121 1.00 84.75 198 ASN A CA 1
ATOM 1429 C C . ASN A 1 198 ? -21.092 9.953 18.693 1.00 84.75 198 ASN A C 1
ATOM 1431 O O . ASN A 1 198 ? -20.527 9.507 19.692 1.00 84.75 198 ASN A O 1
ATOM 1435 N N . SER A 1 199 ? -22.052 9.265 18.062 1.00 92.19 199 SER A N 1
ATOM 1436 C CA . SER A 1 199 ? -22.484 7.923 18.470 1.00 92.19 199 SER A CA 1
ATOM 1437 C C . SER A 1 199 ? -21.374 6.866 18.403 1.00 92.19 199 SER A C 1
ATOM 1439 O O . SER A 1 199 ? -21.543 5.792 18.978 1.00 92.19 199 SER A O 1
ATOM 1441 N N . LEU A 1 200 ? -20.240 7.153 17.751 1.00 97.56 200 LEU A N 1
ATOM 1442 C CA . LEU A 1 200 ? -18.970 6.455 17.952 1.00 97.56 200 LEU A CA 1
ATOM 1443 C C . LEU A 1 200 ? -17.923 7.421 18.525 1.00 97.56 200 LEU A C 1
ATOM 1445 O O . LEU A 1 200 ? -17.514 8.370 17.853 1.00 97.56 200 LEU A O 1
ATOM 1449 N N . HIS A 1 201 ? -17.437 7.135 19.733 1.00 96.69 201 HIS A N 1
ATOM 1450 C CA . HIS A 1 201 ? -16.372 7.894 20.388 1.00 96.69 201 HIS A CA 1
ATOM 1451 C C . HIS A 1 201 ? -15.220 6.972 20.794 1.00 96.69 201 HIS A C 1
ATOM 1453 O O . HIS A 1 201 ? -15.396 6.040 21.575 1.00 96.69 201 HIS A O 1
ATOM 1459 N N . ILE A 1 202 ? -14.031 7.221 20.253 1.00 97.56 202 ILE A N 1
ATOM 1460 C CA . ILE A 1 202 ? -12.828 6.439 20.546 1.00 97.56 202 ILE A CA 1
ATOM 1461 C C . ILE A 1 202 ? -11.793 7.336 21.216 1.00 97.56 202 ILE A C 1
ATOM 1463 O O . ILE A 1 202 ? -11.476 8.400 20.691 1.00 97.56 202 ILE A O 1
ATOM 1467 N N . ILE A 1 203 ? -11.240 6.885 22.340 1.00 95.88 203 ILE A N 1
ATOM 1468 C CA . ILE A 1 203 ? -10.204 7.588 23.096 1.00 95.88 203 ILE A CA 1
ATOM 1469 C C . ILE A 1 203 ? -8.977 6.689 23.241 1.00 95.88 203 ILE A C 1
ATOM 1471 O O . ILE A 1 203 ? -9.093 5.557 23.716 1.00 95.88 203 ILE A O 1
ATOM 1475 N N . GLY A 1 204 ? -7.799 7.198 22.877 1.00 93.62 204 GLY A N 1
ATOM 1476 C CA . GLY A 1 204 ? -6.553 6.482 23.127 1.00 93.62 204 GLY A CA 1
ATOM 1477 C C . GLY A 1 204 ? -5.276 7.199 22.711 1.00 93.62 204 GLY A C 1
ATOM 1478 O O . GLY A 1 204 ? -5.300 8.238 22.053 1.00 93.62 204 GLY A O 1
ATOM 1479 N N . ASN A 1 205 ? -4.145 6.616 23.110 1.00 90.38 205 ASN A N 1
ATOM 1480 C CA . ASN A 1 205 ? -2.811 7.086 22.729 1.00 90.38 205 ASN A CA 1
ATOM 1481 C C . ASN A 1 205 ? -2.440 6.661 21.311 1.00 90.38 205 ASN A C 1
ATOM 1483 O O . ASN A 1 205 ? -1.781 7.393 20.577 1.00 90.38 205 ASN A O 1
ATOM 1487 N N . LYS A 1 206 ? -2.909 5.482 20.896 1.00 91.12 206 LYS A N 1
ATOM 1488 C CA . LYS A 1 206 ? -2.819 5.018 19.512 1.00 91.12 206 LYS A CA 1
ATOM 1489 C C . LYS A 1 206 ? -4.191 4.563 19.039 1.00 91.12 206 LYS A C 1
ATOM 1491 O O . LYS A 1 206 ? -4.706 3.553 19.515 1.00 91.12 206 LYS A O 1
ATOM 1496 N N . ILE A 1 207 ? -4.768 5.287 18.092 1.00 94.88 207 ILE A N 1
ATOM 1497 C CA . ILE A 1 207 ? -6.067 4.970 17.498 1.00 94.88 207 ILE A CA 1
ATOM 1498 C C . ILE A 1 207 ? -5.846 4.482 16.069 1.00 94.88 207 ILE A C 1
ATOM 1500 O O . ILE A 1 207 ? -5.147 5.132 15.298 1.00 94.88 207 ILE A O 1
ATOM 1504 N N . PHE A 1 208 ? -6.468 3.362 15.701 1.00 93.88 208 PHE A N 1
ATOM 1505 C CA . PHE A 1 208 ? -6.609 2.945 14.308 1.00 93.88 208 PHE A CA 1
ATOM 1506 C C . PHE A 1 208 ? -8.085 2.712 13.997 1.00 93.88 208 PHE A C 1
ATOM 1508 O O . PHE A 1 208 ? -8.681 1.752 14.493 1.00 93.88 208 PHE A O 1
ATOM 1515 N N . LEU A 1 209 ? -8.662 3.569 13.160 1.00 96.75 209 LEU A N 1
ATOM 1516 C CA . LEU A 1 209 ? -10.033 3.426 12.693 1.00 96.75 209 LEU A CA 1
ATOM 1517 C C . LEU A 1 209 ? -10.051 3.178 11.187 1.00 96.75 209 LEU A C 1
ATOM 1519 O O . LEU A 1 209 ? -9.706 4.064 10.413 1.00 96.75 209 LEU A O 1
ATOM 1523 N N . ASP A 1 210 ? -10.527 2.007 10.784 1.00 95.56 210 ASP A N 1
ATOM 1524 C CA . ASP A 1 210 ? -11.051 1.784 9.445 1.00 95.56 210 ASP A CA 1
ATOM 1525 C C . ASP A 1 210 ? -12.532 2.166 9.408 1.00 95.56 210 ASP A C 1
ATOM 1527 O O . ASP A 1 210 ? -13.387 1.511 10.015 1.00 95.56 210 ASP A O 1
ATOM 1531 N N . VAL A 1 211 ? -12.824 3.250 8.699 1.00 97.06 211 VAL A N 1
ATOM 1532 C CA . VAL A 1 211 ? -14.152 3.853 8.603 1.00 97.06 211 VAL A CA 1
ATOM 1533 C C . VAL A 1 211 ? -15.148 2.924 7.909 1.00 97.06 211 VAL A C 1
ATOM 1535 O O . VAL A 1 211 ? -16.344 3.024 8.177 1.00 97.06 211 VAL A O 1
ATOM 1538 N N . GLU A 1 212 ? -14.700 1.977 7.078 1.00 95.69 212 GLU A N 1
ATOM 1539 C CA . GLU A 1 212 ? -15.615 1.022 6.439 1.00 95.69 212 GLU A CA 1
ATOM 1540 C C . GLU A 1 212 ? -16.251 0.043 7.433 1.00 95.69 212 GLU A C 1
ATOM 1542 O O . GLU A 1 212 ? -17.328 -0.490 7.169 1.00 95.69 212 GLU A O 1
ATOM 1547 N N . GLY A 1 213 ? -15.659 -0.115 8.620 1.00 96.19 213 GLY A N 1
ATOM 1548 C CA . GLY A 1 213 ? -16.281 -0.830 9.730 1.00 96.19 213 GLY A CA 1
ATOM 1549 C C . GLY A 1 213 ? -17.393 -0.044 10.439 1.00 96.19 213 GLY A C 1
ATOM 1550 O O . GLY A 1 213 ? -18.046 -0.602 11.314 1.00 96.19 213 GLY A O 1
ATOM 1551 N N . VAL A 1 214 ? -17.621 1.233 10.118 1.00 97.88 214 VAL A N 1
ATOM 1552 C CA . VAL A 1 214 ? -18.603 2.096 10.797 1.00 97.88 214 VAL A CA 1
ATOM 1553 C C . VAL A 1 214 ? -19.873 2.224 9.958 1.00 97.88 214 VAL A C 1
ATOM 1555 O O . VAL A 1 214 ? -19.816 2.626 8.795 1.00 97.88 214 VAL A O 1
ATOM 1558 N N . GLN A 1 215 ? -21.034 1.950 10.557 1.00 95.31 215 GLN A N 1
ATOM 1559 C CA . GLN A 1 215 ? -22.326 2.112 9.889 1.00 95.31 215 GLN A CA 1
ATOM 1560 C C . GLN A 1 215 ? -22.664 3.593 9.680 1.00 95.31 215 GLN A C 1
ATOM 1562 O O . GLN A 1 215 ? -22.868 4.029 8.546 1.00 95.31 215 GLN A O 1
ATOM 1567 N N . ASN A 1 216 ? -22.699 4.387 10.755 1.00 94.44 216 ASN A N 1
ATOM 1568 C CA . ASN A 1 216 ? -22.967 5.816 10.657 1.00 94.44 216 ASN A CA 1
ATOM 1569 C C . ASN A 1 216 ? -21.664 6.618 10.686 1.00 94.44 216 ASN A C 1
ATOM 1571 O O . ASN A 1 216 ? -21.205 7.091 11.730 1.00 94.44 216 ASN A O 1
ATOM 1575 N N . LYS A 1 217 ? -21.091 6.782 9.491 1.00 94.88 217 LYS A N 1
ATOM 1576 C CA . LYS A 1 217 ? -19.800 7.436 9.257 1.00 94.88 217 LYS A CA 1
ATOM 1577 C C . LYS A 1 217 ? -19.775 8.936 9.598 1.00 94.88 217 LYS A C 1
ATOM 1579 O O . LYS A 1 217 ? -18.688 9.485 9.732 1.00 94.88 217 LYS A O 1
ATOM 1584 N N . LYS A 1 218 ? -20.928 9.608 9.744 1.00 92.00 218 LYS A N 1
ATOM 1585 C CA . LYS A 1 218 ? -20.999 11.056 10.044 1.00 92.00 218 LYS A CA 1
ATOM 1586 C C . LYS A 1 218 ? -20.743 11.386 11.516 1.00 92.00 218 LYS A C 1
ATOM 1588 O O . LYS A 1 218 ? -20.339 12.497 11.829 1.00 92.00 218 LYS A O 1
ATOM 1593 N N . ASN A 1 219 ? -20.966 10.426 12.411 1.00 91.44 219 ASN A N 1
ATOM 1594 C CA . ASN A 1 219 ? -21.003 10.652 13.855 1.00 91.44 219 ASN A CA 1
ATOM 1595 C C . ASN A 1 219 ? -19.822 9.976 14.560 1.00 91.44 219 ASN A C 1
ATOM 1597 O O . ASN A 1 219 ? -20.006 9.138 15.445 1.00 91.44 219 ASN A O 1
ATOM 1601 N N . ILE A 1 220 ? -18.610 10.339 14.139 1.00 97.00 220 ILE A N 1
ATOM 1602 C CA . ILE A 1 220 ? -17.353 9.780 14.644 1.00 97.00 220 ILE A CA 1
ATOM 1603 C C . ILE A 1 220 ? -16.566 10.871 15.372 1.00 97.00 220 ILE A C 1
ATOM 1605 O O . ILE A 1 220 ? -16.306 11.937 14.810 1.00 97.00 220 ILE A O 1
ATOM 1609 N N . ARG A 1 221 ? -16.122 10.561 16.592 1.00 96.25 221 ARG A N 1
ATOM 1610 C CA . ARG A 1 221 ? -15.196 11.378 17.381 1.00 96.25 221 ARG A CA 1
ATOM 1611 C C . ARG A 1 221 ? -13.985 10.561 17.812 1.00 96.25 221 ARG A C 1
ATOM 1613 O O . ARG A 1 221 ? -14.142 9.489 18.396 1.00 96.25 221 ARG A O 1
ATOM 1620 N N . LEU A 1 222 ? -12.787 11.076 17.550 1.00 97.19 222 LEU A N 1
ATOM 1621 C CA . LEU A 1 222 ? -11.516 10.465 17.940 1.00 97.19 222 LEU A CA 1
ATOM 1622 C C . LEU A 1 222 ? -10.763 11.408 18.880 1.00 97.19 222 LEU A C 1
ATOM 1624 O O . LEU A 1 222 ? -10.399 12.511 18.485 1.00 97.19 222 LEU A O 1
ATOM 1628 N N . THR A 1 223 ? -10.504 10.966 20.104 1.00 96.06 223 THR A N 1
ATOM 1629 C CA . THR A 1 223 ? -9.810 11.759 21.119 1.00 96.06 223 THR A CA 1
ATOM 1630 C C . THR A 1 223 ? -8.429 11.178 21.380 1.00 96.06 223 THR A C 1
ATOM 1632 O O . THR A 1 223 ? -8.293 10.058 21.879 1.00 96.06 223 THR A O 1
ATOM 1635 N N . GLY A 1 224 ? -7.392 11.952 21.072 1.00 94.94 224 GLY A N 1
ATOM 1636 C CA . GLY A 1 224 ? -6.028 11.625 21.463 1.00 94.94 224 GLY A CA 1
ATOM 1637 C C . GLY A 1 224 ? -5.832 11.806 22.969 1.00 94.94 224 GLY A C 1
ATOM 1638 O O . GLY A 1 224 ? -6.294 12.783 23.554 1.00 94.94 224 GLY A O 1
ATOM 1639 N N . THR A 1 225 ? -5.111 10.888 23.602 1.00 91.88 225 THR A N 1
ATOM 1640 C CA . THR A 1 225 ? -4.630 11.055 24.979 1.00 91.88 225 THR A CA 1
ATOM 1641 C C . THR A 1 225 ? -3.214 10.528 25.101 1.00 91.88 225 THR A C 1
ATOM 1643 O O . THR A 1 225 ? -2.826 9.663 24.329 1.00 91.88 225 THR A O 1
ATOM 1646 N N . ASN A 1 226 ? -2.417 11.033 26.032 1.00 84.56 226 ASN A N 1
ATOM 1647 C CA . ASN A 1 226 ? -1.021 10.637 26.150 1.00 84.56 226 ASN A CA 1
ATOM 1648 C C . ASN A 1 226 ? -0.634 10.181 27.548 1.00 84.56 226 ASN A C 1
ATOM 1650 O O . ASN A 1 226 ? -1.381 10.277 28.528 1.00 84.56 226 ASN A O 1
ATOM 1654 N N . ASP A 1 227 ? 0.573 9.638 27.609 1.00 76.94 227 ASP A N 1
ATOM 1655 C CA . ASP A 1 227 ? 1.210 9.303 28.862 1.00 76.94 227 ASP A CA 1
ATOM 1656 C C . ASP A 1 227 ? 1.757 10.536 29.596 1.00 76.94 227 ASP A C 1
ATOM 1658 O O . ASP A 1 227 ? 1.716 11.676 29.126 1.00 76.94 227 ASP A O 1
ATOM 1662 N N . VAL A 1 228 ? 2.267 10.285 30.800 1.00 75.88 228 VAL A N 1
ATOM 1663 C CA . VAL A 1 228 ? 2.897 11.302 31.652 1.00 75.88 228 VAL A CA 1
ATOM 1664 C C . VAL A 1 228 ? 4.181 11.877 31.045 1.00 75.88 228 VAL A C 1
ATOM 1666 O O . VAL A 1 228 ? 4.599 12.958 31.444 1.00 75.88 228 VAL A O 1
ATOM 1669 N N . LEU A 1 229 ? 4.772 11.195 30.057 1.00 74.12 229 LEU A N 1
ATOM 1670 C CA . LEU A 1 229 ? 5.965 11.636 29.330 1.00 74.12 229 LEU A CA 1
ATOM 1671 C C . LEU A 1 229 ? 5.638 12.581 28.161 1.00 74.12 229 LEU A C 1
ATOM 1673 O O . LEU A 1 229 ? 6.527 12.921 27.386 1.00 74.12 229 LEU A O 1
ATOM 1677 N N . ASN A 1 230 ? 4.384 13.031 28.038 1.00 68.31 230 ASN A N 1
ATOM 1678 C CA . ASN A 1 230 ? 3.920 13.928 26.977 1.00 68.31 230 ASN A CA 1
ATOM 1679 C C . ASN A 1 230 ? 4.114 13.367 25.557 1.00 68.31 230 ASN A C 1
ATOM 1681 O O . ASN A 1 230 ? 4.293 14.147 24.621 1.00 68.31 230 ASN A O 1
ATOM 1685 N N . SER A 1 231 ? 4.056 12.045 25.360 1.00 78.56 231 SER A N 1
ATOM 1686 C CA . SER A 1 231 ? 4.058 11.499 23.996 1.00 78.56 231 SER A CA 1
ATOM 1687 C C . SER A 1 231 ? 2.927 12.117 23.159 1.00 78.56 231 SER A C 1
ATOM 1689 O O . SER A 1 231 ? 1.847 12.419 23.665 1.00 78.56 231 SER A O 1
ATOM 1691 N N . THR A 1 232 ? 3.161 12.378 21.874 1.00 88.38 232 THR A N 1
ATOM 1692 C CA . THR A 1 232 ? 2.093 12.877 21.000 1.00 88.38 232 THR A CA 1
ATOM 1693 C C . THR A 1 232 ? 1.196 11.701 20.604 1.00 88.38 232 THR A C 1
ATOM 1695 O O . THR A 1 232 ? 1.708 10.739 20.020 1.00 88.38 232 THR A O 1
ATOM 1698 N N . PRO A 1 233 ? -0.120 11.744 20.884 1.00 92.25 233 PRO A N 1
ATOM 1699 C CA . PRO A 1 233 ? -1.039 10.693 20.471 1.00 92.25 233 PRO A CA 1
ATOM 1700 C C . PRO A 1 233 ? -1.010 10.505 18.956 1.00 92.25 233 PRO A C 1
ATOM 1702 O O . PRO A 1 233 ? -0.917 11.475 18.199 1.00 92.25 233 PRO A O 1
ATOM 1705 N N . LYS A 1 234 ? -1.133 9.255 18.511 1.00 91.94 234 LYS A N 1
ATOM 1706 C CA . LYS A 1 234 ? -1.179 8.896 17.093 1.00 91.94 234 LYS A CA 1
ATOM 1707 C C . LYS A 1 234 ? -2.569 8.408 16.709 1.00 91.94 234 LYS A C 1
ATOM 1709 O O . LYS A 1 234 ? -3.019 7.364 17.179 1.00 91.94 234 LYS A O 1
ATOM 1714 N N . ILE A 1 235 ? -3.218 9.127 15.804 1.00 95.31 235 ILE A N 1
ATOM 1715 C CA . ILE A 1 235 ? -4.504 8.759 15.220 1.00 95.31 235 ILE A CA 1
ATOM 1716 C C . ILE A 1 235 ? -4.263 8.345 13.772 1.00 95.31 235 ILE A C 1
ATOM 1718 O O . ILE A 1 235 ? -3.734 9.116 12.982 1.00 95.31 235 ILE A O 1
ATOM 1722 N N . THR A 1 236 ? -4.670 7.135 13.409 1.00 94.94 236 THR A N 1
ATOM 1723 C CA . THR A 1 236 ? -4.665 6.662 12.025 1.00 94.94 236 THR A CA 1
ATOM 1724 C C . THR A 1 236 ? -6.094 6.409 11.571 1.00 94.94 236 THR A C 1
ATOM 1726 O O . THR A 1 236 ? -6.823 5.632 12.194 1.00 94.94 236 THR A O 1
ATOM 1729 N N . VAL A 1 237 ? -6.490 7.063 10.480 1.00 96.44 237 VAL A N 1
ATOM 1730 C CA . VAL A 1 237 ? -7.798 6.886 9.848 1.00 96.44 237 VAL A CA 1
ATOM 1731 C C . VAL A 1 237 ? -7.603 6.260 8.476 1.00 96.44 237 VAL A C 1
ATOM 1733 O O . VAL A 1 237 ? -6.981 6.850 7.598 1.00 96.44 237 VAL A O 1
ATOM 1736 N N . GLN A 1 238 ? -8.171 5.075 8.291 1.00 95.56 238 GLN A N 1
ATOM 1737 C CA . GLN A 1 238 ? -8.270 4.410 7.003 1.00 95.56 238 GLN A CA 1
ATOM 1738 C C . GLN A 1 238 ? -9.694 4.541 6.454 1.00 95.56 238 GLN A C 1
ATOM 1740 O O . GLN A 1 238 ? -10.661 4.400 7.201 1.00 95.56 238 GLN A O 1
ATOM 1745 N N . MET A 1 239 ? -9.839 4.793 5.155 1.00 96.69 239 MET A N 1
ATOM 1746 C CA . MET A 1 239 ? -11.143 4.817 4.483 1.00 96.69 239 MET A CA 1
ATOM 1747 C C . MET A 1 239 ? -11.021 4.445 3.006 1.00 96.69 239 MET A C 1
ATOM 1749 O O . MET A 1 239 ? -9.972 4.654 2.399 1.00 96.69 239 MET A O 1
ATOM 1753 N N . ALA A 1 240 ? -12.103 3.946 2.411 1.00 97.62 240 ALA A N 1
ATOM 1754 C CA . ALA A 1 240 ? -12.145 3.702 0.973 1.00 97.62 240 ALA A CA 1
ATOM 1755 C C . ALA A 1 240 ? -12.122 5.014 0.175 1.00 97.62 240 ALA A C 1
ATOM 1757 O O . ALA A 1 240 ? -12.706 6.018 0.596 1.00 97.62 240 ALA A O 1
ATOM 1758 N N . MET A 1 241 ? -11.526 4.991 -1.022 1.00 98.31 241 MET A N 1
ATOM 1759 C CA . MET A 1 241 ? -11.528 6.135 -1.944 1.00 98.31 241 MET A CA 1
ATOM 1760 C C . MET A 1 241 ? -12.951 6.620 -2.262 1.00 98.31 241 MET A C 1
ATOM 1762 O O . MET A 1 241 ? -13.198 7.821 -2.325 1.00 98.31 241 MET A O 1
ATOM 1766 N N . SER A 1 242 ? -13.918 5.704 -2.373 1.00 97.31 242 SER A N 1
ATOM 1767 C CA . SER A 1 242 ? -15.333 6.041 -2.574 1.00 97.31 242 SER A CA 1
ATOM 1768 C C . SER A 1 242 ? -15.917 6.851 -1.410 1.00 97.31 242 SER A C 1
ATOM 1770 O O . SER A 1 242 ? -16.624 7.831 -1.645 1.00 97.31 242 SER A O 1
ATOM 1772 N N . THR A 1 243 ? -15.589 6.491 -0.166 1.00 97.56 243 THR A N 1
ATOM 1773 C CA . THR A 1 243 ? -15.988 7.227 1.044 1.00 97.56 243 THR A CA 1
ATOM 1774 C C . THR A 1 243 ? -15.301 8.590 1.114 1.00 97.56 243 THR A C 1
ATOM 1776 O O . THR A 1 243 ? -15.949 9.589 1.428 1.00 97.56 243 THR A O 1
ATOM 1779 N N . PHE A 1 244 ? -14.011 8.661 0.782 1.00 97.62 244 PHE A N 1
ATOM 1780 C CA . PHE A 1 244 ? -13.275 9.923 0.734 1.00 97.62 244 PHE A CA 1
ATOM 1781 C C . PHE A 1 244 ? -13.874 10.885 -0.304 1.00 97.62 244 PHE A C 1
ATOM 1783 O O . PHE A 1 244 ? -14.173 12.038 0.014 1.00 97.62 244 PHE A O 1
ATOM 1790 N N . ARG A 1 245 ? -14.160 10.384 -1.512 1.00 97.38 245 ARG A N 1
ATOM 1791 C CA . ARG A 1 245 ? -14.823 11.127 -2.591 1.00 97.38 245 ARG A CA 1
ATOM 1792 C C . ARG A 1 245 ? -16.226 11.590 -2.203 1.00 97.38 245 ARG A C 1
ATOM 1794 O O . ARG A 1 245 ? -16.559 12.750 -2.426 1.00 97.38 245 ARG A O 1
ATOM 1801 N N . ALA A 1 246 ? -17.038 10.719 -1.597 1.00 96.44 246 ALA A N 1
ATOM 1802 C CA . ALA A 1 246 ? -18.400 11.053 -1.167 1.00 96.44 246 ALA A CA 1
ATOM 1803 C C . ALA A 1 246 ? -18.441 12.195 -0.134 1.00 96.44 246 ALA A C 1
ATOM 1805 O O . ALA A 1 246 ? -19.421 12.931 -0.069 1.00 96.44 246 ALA A O 1
ATOM 1806 N N . ASN A 1 247 ? -17.361 12.379 0.633 1.00 95.12 247 ASN A N 1
ATOM 1807 C CA . ASN A 1 247 ? -17.181 13.501 1.557 1.00 95.12 247 ASN A CA 1
ATOM 1808 C C . ASN A 1 247 ? -16.410 14.682 0.929 1.00 95.12 247 ASN A C 1
ATOM 1810 O O . ASN A 1 247 ? -15.872 15.534 1.637 1.00 95.12 247 ASN A O 1
ATOM 1814 N N . GLY A 1 248 ? -16.325 14.747 -0.403 1.00 96.06 248 GLY A N 1
ATOM 1815 C CA . GLY A 1 248 ? -15.677 15.837 -1.132 1.00 96.06 248 GLY A CA 1
ATOM 1816 C C . GLY A 1 248 ? -14.158 15.890 -0.961 1.00 96.06 248 GLY A C 1
ATOM 1817 O O . GLY A 1 248 ? -13.580 16.967 -1.095 1.00 96.06 248 GLY A O 1
ATOM 1818 N N . HIS A 1 249 ? -13.513 14.759 -0.656 1.00 97.25 249 HIS A N 1
ATOM 1819 C CA . HIS A 1 249 ? -12.076 14.660 -0.373 1.00 97.25 249 HIS A CA 1
ATOM 1820 C C . HIS A 1 249 ? -11.642 15.494 0.846 1.00 97.25 249 HIS A C 1
ATOM 1822 O O . HIS A 1 249 ? -10.525 16.015 0.897 1.00 97.25 249 HIS A O 1
ATOM 1828 N N . LYS A 1 250 ? -12.540 15.665 1.823 1.00 94.56 250 LYS A N 1
ATOM 1829 C CA . LYS A 1 250 ? -12.306 16.429 3.056 1.00 94.56 250 LYS A CA 1
ATOM 1830 C C . LYS A 1 250 ? -12.271 15.512 4.269 1.00 94.56 250 LYS A C 1
ATOM 1832 O O . LYS A 1 250 ? -12.701 14.365 4.218 1.00 94.56 250 LYS A O 1
ATOM 1837 N N . ASP A 1 251 ? -11.762 16.049 5.368 1.00 90.31 251 ASP A N 1
ATOM 1838 C CA . ASP A 1 251 ? -11.872 15.436 6.683 1.00 90.31 251 ASP A CA 1
ATOM 1839 C C . ASP A 1 251 ? -13.171 15.904 7.350 1.00 90.31 251 ASP A C 1
ATOM 1841 O O . ASP A 1 251 ? -13.455 17.100 7.377 1.00 90.31 251 ASP A O 1
ATOM 1845 N N . TRP A 1 252 ? -13.960 14.965 7.866 1.00 93.44 252 TRP A N 1
ATOM 1846 C CA . TRP A 1 252 ? -15.233 15.237 8.544 1.00 93.44 252 TRP A CA 1
ATOM 1847 C C . TRP A 1 252 ? -15.284 14.647 9.958 1.00 93.44 252 TRP A C 1
ATOM 1849 O O . TRP A 1 252 ? -16.283 14.796 10.656 1.00 93.44 252 TRP A O 1
ATOM 1859 N N . ILE A 1 253 ? -14.232 13.935 10.374 1.00 95.38 253 ILE A N 1
ATOM 1860 C CA . ILE A 1 253 ? -14.198 13.251 11.666 1.00 95.38 253 ILE A CA 1
ATOM 1861 C C . ILE A 1 253 ? -13.740 14.242 12.730 1.00 95.38 253 ILE A C 1
ATOM 1863 O O . ILE A 1 253 ? -12.639 14.794 12.623 1.00 95.38 253 ILE A O 1
ATOM 1867 N N . THR A 1 254 ? -14.541 14.403 13.783 1.00 95.00 254 THR A N 1
ATOM 1868 C CA . THR A 1 254 ? -14.184 15.223 14.944 1.00 95.00 254 THR A CA 1
ATOM 1869 C C . THR A 1 254 ? -12.942 14.648 15.613 1.00 95.00 254 THR A C 1
ATOM 1871 O O . THR A 1 254 ? -12.908 13.460 15.951 1.00 95.00 254 THR A O 1
ATOM 1874 N N . LYS A 1 255 ? -11.923 15.487 15.810 1.00 94.19 255 LYS A N 1
ATOM 1875 C CA . LYS A 1 255 ? -10.686 15.125 16.505 1.00 94.19 255 LYS A CA 1
ATOM 1876 C C . LYS A 1 255 ? -10.389 16.139 17.590 1.00 94.19 255 LYS A C 1
ATOM 1878 O O . LYS A 1 255 ? -10.476 17.341 17.353 1.00 94.19 255 LYS A O 1
ATOM 1883 N N . ASP A 1 256 ? -10.045 15.648 18.766 1.00 94.62 256 ASP A N 1
ATOM 1884 C CA . ASP A 1 256 ? -9.686 16.470 19.914 1.00 94.62 256 ASP A CA 1
ATOM 1885 C C . ASP A 1 256 ? -8.732 15.718 20.843 1.00 94.62 256 ASP A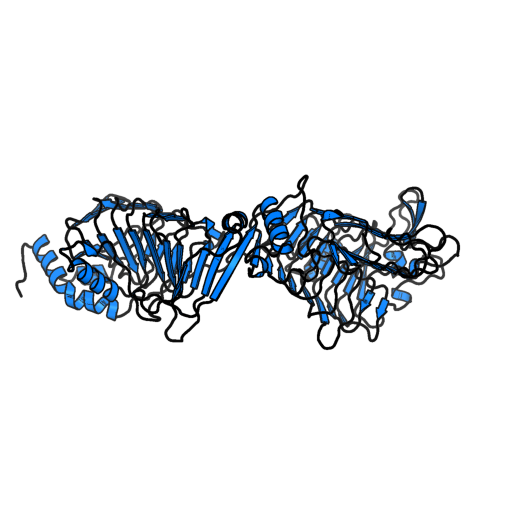 C 1
ATOM 1887 O O . ASP A 1 256 ? -8.238 14.631 20.531 1.00 94.62 256 ASP A O 1
ATOM 1891 N N . TYR A 1 257 ? -8.424 16.340 21.972 1.00 93.88 257 TYR A N 1
ATOM 1892 C CA . TYR A 1 257 ? -7.488 15.825 22.949 1.00 93.88 257 TYR A CA 1
ATOM 1893 C C . TYR A 1 257 ? -8.087 15.854 24.352 1.00 93.88 257 TYR A C 1
ATOM 1895 O O . TYR A 1 257 ? -8.850 16.761 24.693 1.00 93.88 257 TYR A O 1
ATOM 1903 N N . SER A 1 258 ? -7.706 14.875 25.174 1.00 92.75 258 SER A N 1
ATOM 1904 C CA . SER A 1 258 ? -8.078 14.816 26.585 1.00 92.75 258 SER A CA 1
ATOM 1905 C C . SER A 1 258 ? -6.987 14.162 27.433 1.00 92.75 258 SER A C 1
ATOM 1907 O O . SER A 1 258 ? -6.369 13.177 27.024 1.00 92.75 258 SER A O 1
ATOM 1909 N N . ILE A 1 259 ? -6.765 14.683 28.641 1.00 89.31 259 ILE A N 1
ATOM 1910 C CA . ILE A 1 259 ? -5.866 14.080 29.643 1.00 89.31 259 ILE A CA 1
ATOM 1911 C C . ILE A 1 259 ? -6.601 13.217 30.667 1.00 89.31 259 ILE A C 1
ATOM 1913 O O . ILE A 1 259 ? -5.951 12.462 31.392 1.00 89.31 259 ILE A O 1
ATOM 1917 N N . ASP A 1 260 ? -7.925 13.349 30.738 1.00 88.38 260 ASP A N 1
ATOM 1918 C CA . ASP A 1 260 ? -8.737 12.791 31.813 1.00 88.38 260 ASP A CA 1
ATOM 1919 C C . ASP A 1 260 ? -10.010 12.072 31.337 1.00 88.38 260 ASP A C 1
ATOM 1921 O O . ASP A 1 260 ? -10.604 11.331 32.104 1.00 88.38 260 ASP A O 1
ATOM 1925 N N . GLY A 1 261 ? -10.438 12.233 30.085 1.00 87.00 261 GLY A N 1
ATOM 1926 C CA . GLY A 1 261 ? -11.692 11.673 29.571 1.00 87.00 261 GLY A CA 1
ATOM 1927 C C . GLY A 1 261 ? -12.952 12.457 29.964 1.00 87.00 261 GLY A C 1
ATOM 1928 O O . GLY A 1 261 ? -14.051 12.048 29.585 1.00 87.00 261 GLY A O 1
ATOM 1929 N N . SER A 1 262 ? -12.810 13.580 30.677 1.00 84.44 262 SER A N 1
ATOM 1930 C CA . SER A 1 262 ? -13.903 14.496 31.045 1.00 84.44 262 SER A CA 1
ATOM 1931 C C . SER A 1 262 ? -13.801 15.858 30.367 1.00 84.44 262 SER A C 1
ATOM 1933 O O . SER A 1 262 ? -14.820 16.428 29.980 1.00 84.44 262 SER A O 1
ATOM 1935 N N . GLN A 1 263 ? -12.587 16.373 30.191 1.00 86.81 263 GLN A N 1
ATOM 1936 C CA . GLN A 1 263 ? -12.319 17.636 29.519 1.00 86.81 263 GLN A CA 1
ATOM 1937 C C . GLN A 1 263 ? -11.753 17.368 28.129 1.00 86.81 263 GLN A C 1
ATOM 1939 O O . GLN A 1 263 ? -10.804 16.599 27.963 1.00 86.81 263 GLN A O 1
ATOM 1944 N N . PHE A 1 264 ? -12.330 18.020 27.123 1.00 89.50 264 PHE A N 1
ATOM 1945 C CA . PHE A 1 264 ? -11.925 17.877 25.730 1.00 89.50 264 PHE A CA 1
ATOM 1946 C C . PHE A 1 264 ? -11.549 19.240 25.178 1.00 89.50 264 PHE A C 1
ATOM 1948 O O . PHE A 1 264 ? -12.305 20.199 25.330 1.00 89.50 264 PHE A O 1
ATOM 1955 N N . GLY A 1 265 ? -10.395 19.327 24.532 1.00 86.94 265 GLY A N 1
ATOM 1956 C CA . GLY A 1 265 ? -9.919 20.597 24.012 1.00 86.94 265 GLY A CA 1
ATOM 1957 C C . GLY A 1 265 ? -8.820 20.459 22.976 1.00 86.94 265 GLY A C 1
ATOM 1958 O O . GLY A 1 265 ? -8.591 19.392 22.399 1.00 86.94 265 GLY A O 1
ATOM 1959 N N . ASN A 1 266 ? -8.142 21.582 22.760 1.00 78.25 266 ASN A N 1
ATOM 1960 C CA . ASN A 1 266 ? -7.079 21.717 21.779 1.00 78.25 266 ASN A CA 1
ATOM 1961 C C . ASN A 1 266 ? -5.764 21.221 22.393 1.00 78.25 266 ASN A C 1
ATOM 1963 O O . ASN A 1 266 ? -5.143 21.907 23.199 1.00 78.25 266 ASN A O 1
ATOM 1967 N N . GLY A 1 267 ? -5.358 20.009 22.026 1.00 83.44 267 GLY A N 1
ATOM 1968 C CA . GLY A 1 267 ? -4.039 19.452 22.321 1.00 83.44 267 GLY A CA 1
ATOM 1969 C C . GLY A 1 267 ? -3.354 18.983 21.042 1.00 83.44 267 GLY A C 1
ATOM 1970 O O . GLY A 1 267 ? -3.967 18.965 19.976 1.00 83.44 267 GLY A O 1
ATOM 1971 N N . SER A 1 268 ? -2.078 18.613 21.140 1.00 85.75 268 SER A N 1
ATOM 1972 C CA . SER A 1 268 ? -1.314 18.118 19.991 1.00 85.75 268 SER A CA 1
ATOM 1973 C C . SER A 1 268 ? -1.559 16.626 19.774 1.00 85.75 268 SER A C 1
ATOM 1975 O O . SER A 1 268 ? -1.511 15.850 20.728 1.00 85.75 268 SER A O 1
ATOM 1977 N N . TYR A 1 269 ? -1.805 16.229 18.527 1.00 90.00 269 TYR A N 1
ATOM 1978 C CA . TYR A 1 269 ? -1.942 14.843 18.082 1.00 90.00 269 TYR A CA 1
ATOM 1979 C C . TYR A 1 269 ? -1.551 14.729 16.602 1.00 90.00 269 TYR A C 1
ATOM 1981 O O . TYR A 1 269 ? -1.749 15.662 15.825 1.00 90.00 269 TYR A O 1
ATOM 1989 N N . TYR A 1 270 ? -1.013 13.575 16.203 1.00 91.56 270 TYR A N 1
ATOM 1990 C CA . TYR A 1 270 ? -0.734 13.265 14.800 1.00 91.56 270 TYR A CA 1
ATOM 1991 C C . TYR A 1 270 ? -1.926 12.561 14.160 1.00 91.56 270 TYR A C 1
ATOM 1993 O O . TYR A 1 270 ? -2.536 11.685 14.779 1.00 91.56 270 TYR A O 1
ATOM 2001 N N . VAL A 1 271 ? -2.232 12.923 12.914 1.00 92.69 271 VAL A N 1
ATOM 2002 C CA . VAL A 1 271 ? -3.278 12.283 12.114 1.00 92.69 271 VAL A CA 1
ATOM 2003 C C . VAL A 1 271 ? -2.658 11.746 10.835 1.00 92.69 271 VAL A C 1
ATOM 2005 O O . VAL A 1 271 ? -2.360 12.522 9.937 1.00 92.69 271 VAL A O 1
ATOM 2008 N N . ASP A 1 272 ? -2.534 10.426 10.753 1.00 93.19 272 ASP A N 1
ATOM 2009 C CA . ASP A 1 272 ? -2.162 9.727 9.526 1.00 93.19 272 ASP A CA 1
ATOM 2010 C C . ASP A 1 272 ? -3.436 9.257 8.818 1.00 93.19 272 ASP A C 1
ATOM 2012 O O . ASP A 1 272 ? -4.339 8.683 9.441 1.00 93.19 272 ASP A O 1
ATOM 2016 N N . ARG A 1 273 ? -3.511 9.455 7.507 1.00 95.00 273 ARG A N 1
ATOM 2017 C CA . ARG A 1 273 ? -4.628 9.033 6.668 1.00 95.00 273 ARG A CA 1
ATOM 2018 C C . ARG A 1 273 ? -4.168 8.011 5.640 1.00 95.00 273 ARG A C 1
ATOM 2020 O O . ARG A 1 273 ? -3.171 8.191 4.944 1.00 95.00 273 ARG A O 1
ATOM 2027 N N . ILE A 1 274 ? -4.951 6.945 5.535 1.00 96.38 274 ILE A N 1
ATOM 2028 C CA . ILE A 1 274 ? -4.765 5.884 4.551 1.00 96.38 274 ILE A CA 1
ATOM 2029 C C . ILE A 1 274 ? -6.020 5.821 3.689 1.00 96.38 274 ILE A C 1
ATOM 2031 O O . ILE A 1 274 ? -7.121 5.594 4.195 1.00 96.38 274 ILE A O 1
ATOM 2035 N N . ILE A 1 275 ? -5.861 5.990 2.382 1.00 98.31 275 ILE A N 1
ATOM 2036 C CA . ILE A 1 275 ? -6.955 5.825 1.429 1.00 98.31 275 ILE A CA 1
ATOM 2037 C C . ILE A 1 275 ? -6.809 4.479 0.731 1.00 98.31 275 ILE A C 1
ATOM 2039 O O . ILE A 1 275 ? -5.794 4.204 0.091 1.00 98.31 275 ILE A O 1
ATOM 2043 N N . THR A 1 276 ? -7.820 3.622 0.858 1.00 97.56 276 THR A N 1
ATOM 2044 C CA . THR A 1 276 ? -7.819 2.298 0.235 1.00 97.56 276 THR A CA 1
ATOM 2045 C C . THR A 1 276 ? -8.497 2.307 -1.128 1.00 97.56 276 THR A C 1
ATOM 2047 O O . THR A 1 276 ? -9.526 2.955 -1.339 1.00 97.56 276 THR A O 1
ATOM 2050 N N . ILE A 1 277 ? -7.922 1.560 -2.067 1.00 98.62 277 ILE A N 1
ATOM 2051 C CA . ILE A 1 277 ? -8.412 1.419 -3.438 1.00 98.62 277 ILE A CA 1
ATOM 2052 C C . ILE A 1 277 ? -8.699 -0.064 -3.686 1.00 98.62 277 ILE A C 1
ATOM 2054 O O . ILE A 1 277 ? -7.801 -0.904 -3.621 1.00 98.62 277 ILE A O 1
ATOM 2058 N N . GLY A 1 278 ? -9.973 -0.377 -3.926 1.00 96.88 278 GLY A N 1
ATOM 2059 C CA . GLY A 1 278 ? -10.467 -1.746 -4.118 1.00 96.88 278 GLY A CA 1
ATOM 2060 C C . GLY A 1 278 ? -11.166 -1.987 -5.460 1.00 96.88 278 GLY A C 1
ATOM 2061 O O . GLY A 1 278 ? -11.822 -3.006 -5.643 1.00 96.88 278 GLY A O 1
ATOM 2062 N N . SER A 1 279 ? -11.110 -1.030 -6.386 1.00 97.94 279 SER A N 1
ATOM 2063 C CA . SER A 1 279 ? -11.696 -1.155 -7.723 1.00 97.94 279 SER A CA 1
ATOM 2064 C C . SER A 1 279 ? -11.002 -0.216 -8.708 1.00 97.94 279 SER A C 1
ATOM 2066 O O . SER A 1 279 ? -10.375 0.765 -8.300 1.00 97.94 279 SER A O 1
ATOM 2068 N N . THR A 1 280 ? -11.126 -0.499 -10.006 1.00 98.62 280 THR A N 1
ATOM 2069 C CA . THR A 1 280 ? -10.597 0.357 -11.082 1.00 98.62 280 THR A CA 1
ATOM 2070 C C . THR A 1 280 ? -11.191 1.763 -11.042 1.00 98.62 280 THR A C 1
ATOM 2072 O O . THR A 1 280 ? -10.458 2.741 -11.148 1.00 98.62 280 THR A O 1
ATOM 2075 N N . GLY A 1 281 ? -12.495 1.888 -10.771 1.00 98.31 281 GLY A N 1
ATOM 2076 C CA . GLY A 1 281 ? -13.136 3.188 -10.549 1.00 98.31 281 GLY A CA 1
ATOM 2077 C C . GLY A 1 281 ? -12.512 3.966 -9.384 1.00 98.31 281 GLY A C 1
ATOM 2078 O O . GLY A 1 281 ? -12.271 5.161 -9.510 1.00 98.31 281 GLY A O 1
ATOM 2079 N N . GLY A 1 282 ? -12.162 3.283 -8.288 1.00 98.38 282 GLY A N 1
ATOM 2080 C CA . GLY A 1 282 ? -11.447 3.900 -7.168 1.00 98.38 282 GLY A CA 1
ATOM 2081 C C . GLY A 1 282 ? -10.029 4.360 -7.526 1.00 98.38 282 GLY A C 1
ATOM 2082 O O . GLY A 1 282 ? -9.583 5.382 -7.012 1.00 98.38 282 GLY A O 1
ATOM 2083 N N . TRP A 1 283 ? -9.323 3.652 -8.415 1.00 98.75 283 TRP A N 1
ATOM 2084 C CA . TRP A 1 283 ? -8.033 4.118 -8.939 1.00 98.75 283 TRP A CA 1
ATOM 2085 C C . TRP A 1 283 ? -8.204 5.396 -9.763 1.00 98.75 283 TRP A C 1
ATOM 2087 O O . TRP A 1 283 ? -7.517 6.380 -9.501 1.00 98.75 283 TRP A O 1
ATOM 2097 N N . ASN A 1 284 ? -9.155 5.411 -10.701 1.00 98.44 284 ASN A N 1
ATOM 2098 C CA . ASN A 1 284 ? -9.397 6.583 -11.542 1.00 98.44 284 ASN A CA 1
ATOM 2099 C C . ASN A 1 284 ? -9.869 7.787 -10.712 1.00 98.44 284 ASN A C 1
ATOM 2101 O O . ASN A 1 284 ? -9.443 8.909 -10.973 1.00 98.44 284 ASN A O 1
ATOM 2105 N N . ASP A 1 285 ? -10.694 7.579 -9.680 1.00 98.56 285 ASP A N 1
ATOM 2106 C CA . ASP A 1 285 ? -11.059 8.633 -8.724 1.00 98.56 285 ASP A CA 1
ATOM 2107 C C . ASP A 1 285 ? -9.817 9.214 -8.032 1.00 98.56 285 ASP A C 1
ATOM 2109 O O . ASP A 1 285 ? -9.671 10.433 -7.931 1.00 98.56 285 ASP A O 1
ATOM 2113 N N . PHE A 1 286 ? -8.910 8.348 -7.566 1.00 98.75 286 PHE A N 1
ATOM 2114 C CA . PHE A 1 286 ? -7.656 8.756 -6.937 1.00 98.75 286 PHE A CA 1
ATOM 2115 C C . PHE A 1 286 ? -6.770 9.556 -7.900 1.00 98.75 286 PHE A C 1
ATOM 2117 O O . PHE A 1 286 ? -6.335 10.655 -7.550 1.00 98.75 286 PHE A O 1
ATOM 2124 N N . ALA A 1 287 ? -6.524 9.037 -9.103 1.00 98.69 287 ALA A N 1
ATOM 2125 C CA . ALA A 1 287 ? -5.666 9.683 -10.089 1.00 98.69 287 ALA A CA 1
ATOM 2126 C C . ALA A 1 287 ? -6.217 11.058 -10.494 1.00 98.69 287 ALA A C 1
ATOM 2128 O O . ALA A 1 287 ? -5.490 12.054 -10.461 1.00 98.69 287 ALA A O 1
ATOM 2129 N N . ASN A 1 288 ? -7.526 11.149 -10.746 1.00 98.44 288 ASN A N 1
ATOM 2130 C CA . ASN A 1 288 ? -8.196 12.411 -11.046 1.00 98.44 288 ASN A CA 1
ATOM 2131 C C . ASN A 1 288 ? -8.120 13.406 -9.883 1.00 98.44 288 ASN A C 1
ATOM 2133 O O . ASN A 1 288 ? -7.790 14.573 -10.098 1.00 98.44 288 ASN A O 1
ATOM 2137 N N . ALA A 1 289 ? -8.386 12.972 -8.649 1.00 98.62 289 ALA A N 1
ATOM 2138 C CA . ALA A 1 289 ? -8.297 13.842 -7.478 1.00 98.62 289 ALA A CA 1
ATOM 2139 C C . ALA A 1 289 ? -6.855 14.323 -7.227 1.00 98.62 289 ALA A C 1
ATOM 2141 O O . ALA A 1 289 ? -6.638 15.475 -6.841 1.00 98.62 289 ALA A O 1
ATOM 2142 N N . TRP A 1 290 ? -5.856 13.472 -7.485 1.00 98.62 290 TRP A N 1
ATOM 2143 C CA . TRP A 1 290 ? -4.442 13.830 -7.393 1.00 98.62 290 TRP A CA 1
ATOM 2144 C C . TRP A 1 290 ? -4.058 14.882 -8.438 1.00 98.62 290 TRP A C 1
ATOM 2146 O O . TRP A 1 290 ? -3.487 15.930 -8.102 1.00 98.62 290 TRP A O 1
ATOM 2156 N N . ASN A 1 291 ? -4.402 14.620 -9.701 1.00 98.38 291 ASN A N 1
ATOM 2157 C CA . ASN A 1 291 ? -4.103 15.494 -10.830 1.00 98.38 291 ASN A CA 1
ATOM 2158 C C . ASN A 1 291 ? -4.776 16.863 -10.642 1.00 98.38 291 ASN A C 1
ATOM 2160 O O . ASN A 1 291 ? -4.097 17.884 -10.717 1.00 98.38 291 ASN A O 1
ATOM 2164 N N . ASN A 1 292 ? -6.046 16.895 -10.233 1.00 98.00 292 ASN A N 1
ATOM 2165 C CA . ASN A 1 292 ? -6.803 18.132 -10.009 1.00 98.00 292 ASN A CA 1
ATOM 2166 C C . ASN A 1 292 ? -6.557 18.805 -8.646 1.00 98.00 292 ASN A C 1
ATOM 2168 O O . ASN A 1 292 ? -7.189 19.814 -8.344 1.00 98.00 292 ASN A O 1
ATOM 2172 N N . ASN A 1 293 ? -5.669 18.260 -7.804 1.00 97.56 293 ASN A N 1
ATOM 2173 C CA . ASN A 1 293 ? -5.424 18.748 -6.441 1.00 97.56 293 ASN A CA 1
ATOM 2174 C C . ASN A 1 293 ? -6.719 18.908 -5.613 1.00 97.56 293 ASN A C 1
ATOM 2176 O O . ASN A 1 293 ? -6.942 19.915 -4.942 1.00 97.56 293 ASN A O 1
ATOM 2180 N N . THR A 1 294 ? -7.618 17.930 -5.697 1.00 98.06 294 THR A N 1
ATOM 2181 C CA . THR A 1 294 ? -8.940 18.024 -5.077 1.00 98.06 294 THR A CA 1
ATOM 2182 C C . THR A 1 294 ? -8.860 17.805 -3.567 1.00 98.06 294 THR A C 1
ATOM 2184 O O . THR A 1 294 ? -8.408 16.756 -3.101 1.00 98.06 294 THR A O 1
ATOM 2187 N N . GLY A 1 295 ? -9.348 18.774 -2.789 1.00 97.06 295 GLY A N 1
ATOM 2188 C CA . GLY A 1 295 ? -9.451 18.673 -1.332 1.00 97.06 295 GLY A CA 1
ATOM 2189 C C . GLY A 1 295 ? -8.114 18.353 -0.658 1.00 97.06 295 GLY A C 1
ATOM 2190 O O . GLY A 1 295 ? -7.097 18.987 -0.924 1.00 97.06 295 GLY A O 1
ATOM 2191 N N . LEU A 1 296 ? -8.116 17.356 0.225 1.00 97.19 296 LEU A N 1
ATOM 2192 C CA . LEU A 1 296 ? -6.939 16.921 0.979 1.00 97.19 296 LEU A CA 1
ATOM 2193 C C . LEU A 1 296 ? -6.109 15.854 0.248 1.00 97.19 296 LEU A C 1
ATOM 2195 O O . LEU A 1 296 ? -5.198 15.293 0.848 1.00 97.19 296 LEU A O 1
ATOM 2199 N N . THR A 1 297 ? -6.388 15.545 -1.023 1.00 98.12 297 THR A N 1
ATOM 2200 C CA . THR A 1 297 ? -5.798 14.379 -1.714 1.00 98.12 297 THR A CA 1
ATOM 2201 C C . THR A 1 297 ? -4.267 14.387 -1.710 1.00 98.12 297 THR A C 1
ATOM 2203 O O . THR A 1 297 ? -3.652 13.375 -1.388 1.00 98.12 297 THR A O 1
ATOM 2206 N N . ARG A 1 298 ? -3.625 15.535 -1.967 1.00 96.81 298 ARG A N 1
ATOM 2207 C CA . ARG A 1 298 ? -2.152 15.658 -1.912 1.00 96.81 298 ARG A CA 1
ATOM 2208 C C . ARG A 1 298 ? -1.583 15.761 -0.492 1.00 96.81 298 ARG A C 1
ATOM 2210 O O . ARG A 1 298 ? -0.370 15.837 -0.323 1.00 96.81 298 ARG A O 1
ATOM 2217 N N . GLN A 1 299 ? -2.435 15.782 0.529 1.00 96.31 299 GLN A N 1
ATOM 2218 C CA . GLN A 1 299 ? -2.041 15.776 1.940 1.00 96.31 299 GLN A CA 1
ATOM 2219 C C . GLN A 1 299 ? -2.096 14.370 2.546 1.00 96.31 299 GLN A C 1
ATOM 2221 O O . GLN A 1 299 ? -1.430 14.149 3.548 1.00 96.31 299 GLN A O 1
ATOM 2226 N N . ILE A 1 300 ? -2.808 13.429 1.916 1.00 97.06 300 ILE A N 1
ATOM 2227 C CA . ILE A 1 300 ? -2.873 12.021 2.331 1.00 97.06 300 ILE A CA 1
ATOM 2228 C C . ILE A 1 300 ? -1.475 11.403 2.395 1.00 97.06 300 ILE A C 1
ATOM 2230 O O . ILE A 1 300 ? -0.650 11.616 1.510 1.00 97.06 300 ILE A O 1
ATOM 2234 N N . GLU A 1 301 ? -1.218 10.622 3.436 1.00 96.00 301 GLU A N 1
ATOM 2235 C CA . GLU A 1 301 ? 0.062 9.975 3.697 1.00 96.00 301 GLU A CA 1
ATOM 2236 C C . GLU A 1 301 ? 0.256 8.726 2.826 1.00 96.00 301 GLU A C 1
ATOM 2238 O O . GLU A 1 301 ? 1.309 8.574 2.198 1.00 96.00 301 GLU A O 1
ATOM 2243 N N . GLU A 1 302 ? -0.760 7.857 2.750 1.00 97.69 302 GLU A N 1
ATOM 2244 C CA . GLU A 1 302 ? -0.702 6.588 2.016 1.00 97.69 302 GLU A CA 1
ATOM 2245 C C . GLU A 1 302 ? -1.972 6.298 1.203 1.00 97.69 302 GLU A C 1
ATOM 2247 O O . GLU A 1 302 ? -3.098 6.396 1.692 1.00 97.69 302 GLU A O 1
ATOM 2252 N N . PHE A 1 303 ? -1.769 5.848 -0.033 1.00 98.50 303 PHE A N 1
ATOM 2253 C CA . PHE A 1 303 ? -2.771 5.197 -0.868 1.00 98.50 303 PHE A CA 1
ATOM 2254 C C . PHE A 1 303 ? -2.431 3.711 -0.969 1.00 98.50 303 PHE A C 1
ATOM 2256 O O . PHE A 1 303 ? -1.296 3.353 -1.288 1.00 98.50 303 PHE A O 1
ATOM 2263 N N . LYS A 1 304 ? -3.397 2.836 -0.679 1.00 96.38 304 LYS A N 1
ATOM 2264 C CA . LYS A 1 304 ? -3.152 1.400 -0.499 1.00 96.38 304 LYS A CA 1
ATOM 2265 C C . LYS A 1 304 ? -4.142 0.545 -1.281 1.00 96.38 304 LYS A C 1
ATOM 2267 O O . LYS A 1 304 ? -5.352 0.703 -1.128 1.00 96.38 304 LYS A O 1
ATOM 2272 N N . LEU A 1 305 ? -3.653 -0.413 -2.066 1.00 97.56 305 LEU A N 1
ATOM 2273 C CA . LEU A 1 305 ? -4.533 -1.399 -2.695 1.00 97.56 305 LEU A CA 1
ATOM 2274 C C . LEU A 1 305 ? -5.057 -2.407 -1.662 1.00 97.56 305 LEU A C 1
ATOM 2276 O O . LEU A 1 305 ? -4.329 -2.877 -0.779 1.00 97.56 305 LEU A O 1
ATOM 2280 N N . ILE A 1 306 ? -6.333 -2.762 -1.796 1.00 92.94 306 ILE A N 1
ATOM 2281 C CA . ILE A 1 306 ? -6.987 -3.808 -0.990 1.00 92.94 306 ILE A CA 1
ATOM 2282 C C . ILE A 1 306 ? -7.580 -4.940 -1.837 1.00 92.94 306 ILE A C 1
ATOM 2284 O O . ILE A 1 306 ? -8.146 -5.881 -1.284 1.00 92.94 306 ILE A O 1
ATOM 2288 N N . SER A 1 307 ? -7.433 -4.869 -3.160 1.00 95.38 307 SER A N 1
ATOM 2289 C CA . SER A 1 307 ? -7.810 -5.916 -4.107 1.00 95.38 307 SER A CA 1
ATOM 2290 C C . SER A 1 307 ? -7.020 -5.771 -5.408 1.00 95.38 307 SER A C 1
ATOM 2292 O O . SER A 1 307 ? -6.416 -4.730 -5.672 1.00 95.38 307 SER A O 1
ATOM 2294 N N . ASN A 1 308 ? -7.061 -6.811 -6.244 1.00 98.06 308 ASN A N 1
ATOM 2295 C CA . ASN A 1 308 ? -6.590 -6.713 -7.623 1.00 98.06 308 ASN A CA 1
ATOM 2296 C C . ASN A 1 308 ? -7.496 -5.774 -8.434 1.00 98.06 308 ASN A C 1
ATOM 2298 O O . ASN A 1 308 ? -8.712 -5.763 -8.222 1.00 98.06 308 ASN A O 1
ATOM 2302 N N . LEU A 1 309 ? -6.908 -5.023 -9.365 1.00 98.69 309 LEU A N 1
ATOM 2303 C CA . LEU A 1 309 ? -7.602 -4.088 -10.252 1.00 98.69 309 LEU A CA 1
ATOM 2304 C C . LEU A 1 309 ? -7.403 -4.526 -11.708 1.00 98.69 309 LEU A C 1
ATOM 2306 O O . LEU A 1 309 ? -6.274 -4.498 -12.182 1.00 98.69 309 LEU A O 1
ATOM 2310 N N . ASP A 1 310 ? -8.461 -4.924 -12.413 1.00 98.56 310 ASP A N 1
ATOM 2311 C CA . ASP A 1 310 ? -8.381 -5.347 -13.821 1.00 98.56 310 ASP A CA 1
ATOM 2312 C C . ASP A 1 310 ? -8.929 -4.263 -14.757 1.00 98.56 310 ASP A C 1
ATOM 2314 O O . ASP A 1 310 ? -10.127 -3.978 -14.738 1.00 98.56 310 ASP A O 1
ATOM 2318 N N . PHE A 1 311 ? -8.049 -3.663 -15.564 1.00 98.50 311 PHE A N 1
ATOM 2319 C CA . PHE A 1 311 ? -8.381 -2.590 -16.506 1.00 98.50 311 PHE A CA 1
ATOM 2320 C C . PHE A 1 311 ? -8.774 -3.091 -17.903 1.00 98.50 311 PHE A C 1
ATOM 2322 O O . PHE A 1 311 ? -8.930 -2.294 -18.827 1.00 98.50 311 PHE A O 1
ATOM 2329 N N . LYS A 1 312 ? -8.985 -4.398 -18.101 1.00 97.25 312 LYS A N 1
ATOM 2330 C CA . LYS A 1 312 ? -9.436 -4.918 -19.396 1.00 97.25 312 LYS A CA 1
ATOM 2331 C C . LYS A 1 312 ? -10.776 -4.292 -19.807 1.00 97.25 312 LYS A C 1
ATOM 2333 O O . LYS A 1 312 ? -11.807 -4.549 -19.193 1.00 97.25 312 LYS A O 1
ATOM 2338 N N . GLY A 1 313 ? -10.760 -3.509 -20.887 1.00 93.88 313 GLY A N 1
ATOM 2339 C CA . GLY A 1 313 ? -11.948 -2.804 -21.386 1.00 93.88 313 GLY A CA 1
ATOM 2340 C C . GLY A 1 313 ? -12.406 -1.641 -20.497 1.00 93.88 313 GLY A C 1
ATOM 2341 O O . GLY A 1 313 ? -13.540 -1.191 -20.631 1.00 93.88 313 GLY A O 1
ATOM 2342 N N . VAL A 1 314 ? -11.550 -1.168 -19.587 1.00 95.19 314 VAL A N 1
ATOM 2343 C CA . VAL A 1 314 ? -11.814 -0.041 -18.687 1.00 95.19 314 VAL A CA 1
ATOM 2344 C C . VAL A 1 314 ? -10.734 1.012 -18.903 1.00 95.19 314 VAL A C 1
ATOM 2346 O O . VAL A 1 314 ? -9.553 0.684 -18.960 1.00 95.19 314 VAL A O 1
ATOM 2349 N N . ASN A 1 315 ? -11.130 2.282 -18.984 1.00 94.38 315 ASN A N 1
ATOM 2350 C CA . ASN A 1 315 ? -10.170 3.377 -19.108 1.00 94.38 315 ASN A CA 1
ATOM 2351 C C . ASN A 1 315 ? -9.244 3.423 -17.889 1.00 94.38 315 ASN A C 1
ATOM 2353 O O . ASN A 1 315 ? -9.689 3.267 -16.747 1.00 94.38 315 ASN A O 1
ATOM 2357 N N . PHE A 1 316 ? -7.970 3.678 -18.145 1.00 98.19 316 PHE A N 1
ATOM 2358 C CA . PHE A 1 316 ? -6.970 3.959 -17.130 1.00 98.19 316 PHE A CA 1
ATOM 2359 C C . PHE A 1 316 ? -6.781 5.480 -17.006 1.00 98.19 316 PHE A C 1
ATOM 2361 O O . PHE A 1 316 ? -7.109 6.214 -17.931 1.00 98.19 316 PHE A O 1
ATOM 2368 N N . GLU A 1 317 ? -6.318 5.954 -15.848 1.00 98.38 317 GLU A N 1
ATOM 2369 C CA . GLU A 1 317 ? -5.883 7.343 -15.666 1.00 98.38 317 GLU A CA 1
ATOM 2370 C C . GLU A 1 317 ? -4.529 7.342 -14.953 1.00 98.38 317 GLU A C 1
ATOM 2372 O O . GLU A 1 317 ? -4.395 6.835 -13.829 1.00 98.38 317 GLU A O 1
ATOM 2377 N N . SER A 1 318 ? -3.524 7.930 -15.597 1.00 98.62 318 SER A N 1
ATOM 2378 C CA . SER A 1 318 ? -2.190 8.094 -15.017 1.00 98.62 318 SER A CA 1
ATOM 2379 C C . SER A 1 318 ? -2.105 9.166 -13.927 1.00 98.62 318 SER A C 1
ATOM 2381 O O . SER A 1 318 ? -2.747 10.218 -13.966 1.00 98.62 318 SER A O 1
ATOM 2383 N N . VAL A 1 319 ? -1.213 8.945 -12.958 1.00 98.56 319 VAL A N 1
ATOM 2384 C CA . VAL A 1 319 ? -1.018 9.843 -11.807 1.00 98.56 319 VAL A CA 1
ATOM 2385 C C . VAL A 1 319 ? 0.144 10.810 -12.037 1.00 98.56 319 VAL A C 1
ATOM 2387 O O . VAL A 1 319 ? 1.227 10.422 -12.475 1.00 98.56 319 VAL A O 1
ATOM 2390 N N . GLY A 1 320 ? -0.047 12.074 -11.662 1.00 97.31 320 GLY A N 1
ATOM 2391 C CA . GLY A 1 320 ? 0.995 13.102 -11.667 1.00 97.31 320 GLY A CA 1
ATOM 2392 C C . GLY A 1 320 ? 1.217 13.748 -13.030 1.00 97.31 320 GLY A C 1
ATOM 2393 O O . GLY A 1 320 ? 2.353 14.089 -13.356 1.00 97.31 320 GLY A O 1
ATOM 2394 N N . LYS A 1 321 ? 0.142 13.890 -13.818 1.00 95.44 321 LYS A N 1
ATOM 2395 C CA . LYS A 1 321 ? 0.172 14.496 -15.158 1.00 95.44 321 LYS A CA 1
ATOM 2396 C C . LYS A 1 321 ? 0.516 15.995 -15.116 1.00 95.44 321 LYS A C 1
ATOM 2398 O O . LYS A 1 321 ? 1.456 16.391 -15.803 1.00 95.44 321 LYS A O 1
ATOM 2403 N N . PRO A 1 322 ? -0.164 16.852 -14.325 1.00 95.75 322 PRO A N 1
ATOM 2404 C CA . PRO A 1 322 ? 0.080 18.292 -14.405 1.00 95.75 322 PRO A CA 1
ATOM 2405 C C . PRO A 1 322 ? 1.482 18.700 -13.946 1.00 95.75 322 PRO A C 1
ATOM 2407 O O . PRO A 1 322 ? 2.099 18.052 -13.092 1.00 95.75 322 PRO A O 1
ATOM 2410 N N . GLN A 1 323 ? 1.960 19.834 -14.451 1.00 92.75 323 GLN A N 1
ATOM 2411 C CA . GLN A 1 323 ? 3.249 20.384 -14.051 1.00 92.75 323 GLN A CA 1
ATOM 2412 C C . GLN A 1 323 ? 3.292 20.612 -12.532 1.00 92.75 323 GLN A C 1
ATOM 2414 O O . GLN A 1 323 ? 2.374 21.168 -11.933 1.00 92.75 323 GLN A O 1
ATOM 2419 N N . GLY A 1 324 ? 4.361 20.136 -11.888 1.00 91.62 324 GLY A N 1
ATOM 2420 C CA . GLY A 1 324 ? 4.518 20.223 -10.431 1.00 91.62 324 GLY A CA 1
ATOM 2421 C C . GLY A 1 324 ? 3.653 19.245 -9.620 1.00 91.62 324 GLY A C 1
ATOM 2422 O O . GLY A 1 324 ? 3.702 19.279 -8.395 1.00 91.62 324 GLY A O 1
ATOM 2423 N N . ALA A 1 325 ? 2.901 18.343 -10.262 1.00 95.56 325 ALA A N 1
ATOM 2424 C CA . ALA A 1 325 ? 2.031 17.371 -9.594 1.00 95.56 325 ALA A CA 1
ATOM 2425 C C . ALA A 1 325 ? 2.653 15.972 -9.433 1.00 95.56 325 ALA A C 1
ATOM 2427 O O . ALA A 1 325 ? 1.922 15.002 -9.238 1.00 95.56 325 ALA A O 1
ATOM 2428 N N . GLY A 1 326 ? 3.980 15.836 -9.527 1.00 96.75 326 GLY A N 1
ATOM 2429 C CA . GLY A 1 326 ? 4.646 14.538 -9.383 1.00 96.75 326 GLY A CA 1
ATOM 2430 C C . GLY A 1 326 ? 4.266 13.842 -8.072 1.00 96.75 326 GLY A C 1
ATOM 2431 O O . GLY A 1 326 ? 4.238 14.475 -7.017 1.00 96.75 326 GLY A O 1
ATOM 2432 N N . PHE A 1 327 ? 3.967 12.544 -8.136 1.00 98.25 327 PHE A N 1
ATOM 2433 C CA . PHE A 1 327 ? 3.506 11.785 -6.979 1.00 98.25 327 PHE A CA 1
ATOM 2434 C C . PHE A 1 327 ? 4.570 11.764 -5.875 1.00 98.25 327 PHE A C 1
ATOM 2436 O O . PHE A 1 327 ? 5.697 11.317 -6.100 1.00 98.25 327 PHE A O 1
ATOM 2443 N N . ASN A 1 328 ? 4.222 12.266 -4.689 1.00 97.50 328 ASN A N 1
ATOM 2444 C CA . ASN A 1 328 ? 5.172 12.496 -3.596 1.00 97.50 328 ASN A CA 1
ATOM 2445 C C . ASN A 1 328 ? 4.720 11.926 -2.238 1.00 97.50 328 ASN A C 1
ATOM 2447 O O . ASN A 1 328 ? 5.220 12.340 -1.193 1.00 97.50 328 ASN A O 1
ATOM 2451 N N . LYS A 1 329 ? 3.785 10.970 -2.252 1.00 98.19 329 LYS A N 1
ATOM 2452 C CA . LYS A 1 329 ? 3.268 10.268 -1.064 1.00 98.19 329 LYS A CA 1
ATOM 2453 C C . LYS A 1 329 ? 3.621 8.787 -1.110 1.00 98.19 329 LYS A C 1
ATOM 2455 O O . LYS A 1 329 ? 4.471 8.387 -1.903 1.00 98.19 329 LYS A O 1
ATOM 2460 N N . ILE A 1 330 ? 3.020 7.976 -0.244 1.00 98.50 330 ILE A N 1
ATOM 2461 C CA . ILE A 1 330 ? 3.190 6.524 -0.272 1.00 98.50 330 ILE A CA 1
ATOM 2462 C C . ILE A 1 330 ? 2.095 5.923 -1.153 1.00 98.50 330 ILE A C 1
ATOM 2464 O O . ILE A 1 330 ? 0.911 6.140 -0.913 1.00 98.50 330 ILE A O 1
ATOM 2468 N N . PHE A 1 331 ? 2.485 5.141 -2.153 1.00 98.62 331 PHE A N 1
ATOM 2469 C CA . PHE A 1 331 ? 1.598 4.219 -2.844 1.00 98.62 331 PHE A CA 1
ATOM 2470 C C . PHE A 1 331 ? 2.029 2.787 -2.532 1.00 98.62 331 PHE A C 1
ATOM 2472 O O . PHE A 1 331 ? 3.154 2.379 -2.833 1.00 98.62 331 PHE A O 1
ATOM 2479 N N . ASN A 1 332 ? 1.136 2.027 -1.911 1.00 97.56 332 ASN A N 1
ATOM 2480 C CA . ASN A 1 332 ? 1.374 0.659 -1.481 1.00 97.56 332 ASN A CA 1
ATOM 2481 C C . ASN A 1 332 ? 0.467 -0.296 -2.260 1.00 97.56 332 ASN A C 1
ATOM 2483 O O . ASN A 1 332 ? -0.731 -0.396 -1.989 1.00 97.56 332 ASN A O 1
ATOM 2487 N N . GLY A 1 333 ? 1.045 -1.041 -3.200 1.00 97.31 333 GLY A N 1
ATOM 2488 C CA . GLY A 1 333 ? 0.329 -2.091 -3.924 1.00 97.31 333 GLY A CA 1
ATOM 2489 C C . GLY A 1 333 ? -0.093 -3.254 -3.022 1.00 97.31 333 GLY A C 1
ATOM 2490 O O . GLY A 1 333 ? -0.985 -4.016 -3.383 1.00 97.31 333 GLY A O 1
ATOM 2491 N N . ASN A 1 334 ? 0.493 -3.366 -1.821 1.00 92.69 334 ASN A N 1
ATOM 2492 C CA . ASN A 1 334 ? 0.088 -4.294 -0.768 1.00 92.69 334 ASN A CA 1
ATOM 2493 C C . ASN A 1 334 ? -0.030 -5.763 -1.230 1.00 92.69 334 ASN A C 1
ATOM 2495 O O . ASN A 1 334 ? -0.857 -6.527 -0.731 1.00 92.69 334 ASN A O 1
ATOM 2499 N N . GLY A 1 335 ? 0.783 -6.168 -2.207 1.00 91.69 335 GLY A N 1
ATOM 2500 C CA . GLY A 1 335 ? 0.744 -7.519 -2.764 1.00 91.69 335 GLY A CA 1
ATOM 2501 C C . GLY A 1 335 ? -0.382 -7.784 -3.765 1.00 91.69 335 GLY A C 1
ATOM 2502 O O . GLY A 1 335 ? -0.470 -8.896 -4.279 1.00 91.69 335 GLY A O 1
ATOM 2503 N N . TYR A 1 336 ? -1.221 -6.791 -4.062 1.00 95.56 336 TYR A N 1
ATOM 2504 C CA . TYR A 1 336 ? -2.232 -6.872 -5.110 1.00 95.56 336 TYR A CA 1
ATOM 2505 C C . TYR A 1 336 ? -1.672 -6.446 -6.470 1.00 95.56 336 TYR A C 1
ATOM 2507 O O . TYR A 1 336 ? -0.640 -5.775 -6.576 1.00 95.56 336 TYR A O 1
ATOM 2515 N N . LYS A 1 337 ? -2.373 -6.866 -7.524 1.00 97.75 337 LYS A N 1
ATOM 2516 C CA . LYS A 1 337 ? -2.010 -6.623 -8.919 1.00 97.75 337 LYS A CA 1
ATOM 2517 C C . LYS A 1 337 ? -2.887 -5.552 -9.556 1.00 97.75 337 LYS A C 1
ATOM 2519 O O . LYS A 1 337 ? -4.098 -5.541 -9.348 1.00 97.75 337 LYS A O 1
ATOM 2524 N N . MET A 1 338 ? -2.287 -4.729 -10.405 1.00 98.69 338 MET A N 1
ATOM 2525 C CA . MET A 1 338 ? -2.991 -3.939 -11.415 1.00 98.69 338 MET A CA 1
ATOM 2526 C C . MET A 1 338 ? -2.789 -4.618 -12.768 1.00 98.69 338 MET A C 1
ATOM 2528 O O . MET A 1 338 ? -1.647 -4.803 -13.177 1.00 98.69 338 MET A O 1
ATOM 2532 N N . LEU A 1 339 ? -3.864 -5.045 -13.425 1.00 98.62 339 LEU A N 1
ATOM 2533 C CA . LEU A 1 339 ? -3.817 -5.884 -14.619 1.00 98.62 339 LEU A CA 1
ATOM 2534 C C . LEU A 1 339 ? -4.282 -5.128 -15.861 1.00 98.62 339 LEU A C 1
ATOM 2536 O O . LEU A 1 339 ? -5.191 -4.303 -15.776 1.00 98.62 339 LEU A O 1
ATOM 2540 N N . ASN A 1 340 ? -3.718 -5.497 -17.013 1.00 98.62 340 ASN A N 1
ATOM 2541 C CA . ASN A 1 340 ? -4.202 -5.105 -18.342 1.00 98.62 340 ASN A CA 1
ATOM 2542 C C . ASN A 1 340 ? -4.262 -3.583 -18.566 1.00 98.62 340 ASN A C 1
ATOM 2544 O O . ASN A 1 340 ? -5.218 -3.075 -19.152 1.00 98.62 340 ASN A O 1
ATOM 2548 N N . ILE A 1 341 ? -3.244 -2.855 -18.104 1.00 98.75 341 ILE A N 1
ATOM 2549 C CA . ILE A 1 341 ? -3.164 -1.402 -18.291 1.00 98.75 341 ILE A CA 1
ATOM 2550 C C . ILE A 1 341 ? -2.849 -1.102 -19.759 1.00 98.75 341 ILE A C 1
ATOM 2552 O O . ILE A 1 341 ? -1.930 -1.684 -20.337 1.00 98.75 341 ILE A O 1
ATOM 2556 N N . THR A 1 342 ? -3.599 -0.177 -20.355 1.00 98.38 342 THR A N 1
ATOM 2557 C CA . THR A 1 342 ? -3.288 0.408 -21.664 1.00 98.38 342 THR A CA 1
ATOM 2558 C C . THR A 1 342 ? -3.178 1.913 -21.493 1.00 98.38 342 THR A C 1
ATOM 2560 O O . THR A 1 342 ? -4.114 2.516 -20.981 1.00 98.38 342 THR A O 1
ATOM 2563 N N . LEU A 1 343 ? -2.040 2.484 -21.884 1.00 98.38 343 LEU A N 1
ATOM 2564 C CA . LEU A 1 343 ? -1.792 3.921 -21.870 1.00 98.38 343 LEU A CA 1
ATOM 2565 C C . LEU A 1 343 ? -1.937 4.488 -23.279 1.00 98.38 343 LEU A C 1
ATOM 2567 O O . LEU A 1 343 ? -1.332 3.967 -24.225 1.00 98.38 343 LEU A O 1
ATOM 2571 N N . ASP A 1 344 ? -2.688 5.575 -23.397 1.00 96.38 344 ASP A N 1
ATOM 2572 C CA . ASP A 1 344 ? -2.818 6.344 -24.632 1.00 96.38 344 ASP A CA 1
ATOM 2573 C C . ASP A 1 344 ? -2.412 7.816 -24.434 1.00 96.38 344 ASP A C 1
ATOM 2575 O O . ASP A 1 344 ? -1.893 8.227 -23.393 1.00 96.38 344 ASP A O 1
ATOM 2579 N N . ASN A 1 345 ? -2.611 8.635 -25.463 1.00 95.88 345 ASN A N 1
ATOM 2580 C CA . ASN A 1 345 ? -2.283 10.057 -25.424 1.00 95.88 345 ASN A CA 1
ATOM 2581 C C . ASN A 1 345 ? -3.015 10.850 -24.324 1.00 95.88 345 ASN A C 1
ATOM 2583 O O . ASN A 1 345 ? -2.498 11.885 -23.906 1.00 95.88 345 ASN A O 1
ATOM 2587 N N . ASN A 1 346 ? -4.174 10.396 -23.838 1.00 95.94 346 ASN A N 1
ATOM 2588 C CA . ASN A 1 346 ? -4.875 11.025 -22.719 1.00 95.94 346 ASN A CA 1
ATOM 2589 C C . ASN A 1 346 ? -4.162 10.769 -21.390 1.00 95.94 346 ASN A C 1
ATOM 2591 O O . ASN A 1 346 ? -4.300 11.574 -20.473 1.00 95.94 346 ASN A O 1
ATOM 2595 N N . ASP A 1 347 ? -3.385 9.693 -21.273 1.00 97.06 347 ASP A N 1
ATOM 2596 C CA . ASP A 1 347 ? -2.584 9.385 -20.086 1.00 97.06 347 ASP A CA 1
ATOM 2597 C C . ASP A 1 347 ? -1.255 10.140 -20.049 1.00 97.06 347 ASP A C 1
ATOM 2599 O O . ASP A 1 347 ? -0.620 10.231 -18.995 1.00 97.06 347 ASP A O 1
ATOM 2603 N N . ALA A 1 348 ? -0.826 10.706 -21.175 1.00 96.44 348 ALA A N 1
ATOM 2604 C CA . ALA A 1 348 ? 0.390 11.495 -21.260 1.00 96.44 348 ALA A CA 1
ATOM 2605 C C . ALA A 1 348 ? 0.176 12.944 -20.783 1.00 96.44 348 ALA A C 1
ATOM 2607 O O . ALA A 1 348 ? -0.900 13.527 -20.916 1.00 96.44 348 ALA A O 1
ATOM 2608 N N . SER A 1 349 ? 1.225 13.560 -20.242 1.00 94.62 349 SER A N 1
ATOM 2609 C CA . SER A 1 349 ? 1.265 14.999 -19.941 1.00 94.62 349 SER A CA 1
ATOM 2610 C C . SER A 1 349 ? 2.181 15.744 -20.894 1.00 94.62 349 SER A C 1
ATOM 2612 O O . SER A 1 349 ? 3.123 15.156 -21.407 1.00 94.62 349 SER A O 1
ATOM 2614 N N . ASN A 1 350 ? 1.945 17.046 -21.079 1.00 91.31 350 ASN A N 1
ATOM 2615 C CA . ASN A 1 350 ? 2.883 17.966 -21.721 1.00 91.31 350 ASN A CA 1
ATOM 2616 C C . ASN A 1 350 ? 3.385 18.977 -20.682 1.00 91.31 350 ASN A C 1
ATOM 2618 O O . ASN A 1 350 ? 2.685 19.925 -20.329 1.00 91.31 350 ASN A O 1
ATOM 2622 N N . ASN A 1 351 ? 4.591 18.744 -20.166 1.00 89.62 351 ASN A N 1
ATOM 2623 C CA . ASN A 1 351 ? 5.191 19.535 -19.097 1.00 89.62 351 ASN A CA 1
ATOM 2624 C C . ASN A 1 351 ? 6.398 20.310 -19.628 1.00 89.62 351 ASN A C 1
ATOM 2626 O O . ASN A 1 351 ? 7.526 19.828 -19.570 1.00 89.62 351 ASN A O 1
ATOM 2630 N N . GLY A 1 352 ? 6.150 21.520 -20.137 1.00 83.62 352 GLY A N 1
ATOM 2631 C CA . GLY A 1 352 ? 7.204 22.408 -20.635 1.00 83.62 352 GLY A CA 1
ATOM 2632 C C . GLY A 1 352 ? 7.904 21.878 -21.888 1.00 83.62 352 GLY A C 1
ATOM 2633 O O . GLY A 1 352 ? 9.126 21.947 -21.963 1.00 83.62 352 GLY A O 1
ATOM 2634 N N . GLY A 1 353 ? 7.146 21.318 -22.839 1.00 87.00 353 GLY A N 1
ATOM 2635 C CA . GLY A 1 353 ? 7.703 20.746 -24.072 1.00 87.00 353 GLY A CA 1
ATOM 2636 C C . GLY A 1 353 ? 8.195 19.304 -23.922 1.00 87.00 353 GLY A C 1
ATOM 2637 O O . GLY A 1 353 ? 8.940 18.815 -24.763 1.00 87.00 353 GLY A O 1
ATOM 2638 N N . ILE A 1 354 ? 7.779 18.617 -22.857 1.00 92.75 354 ILE A N 1
ATOM 2639 C CA . ILE A 1 354 ? 8.113 17.216 -22.605 1.00 92.75 354 ILE A CA 1
ATOM 2640 C C . ILE A 1 354 ? 6.813 16.429 -22.499 1.00 92.75 354 ILE A C 1
ATOM 2642 O O . ILE A 1 354 ? 6.026 16.655 -21.575 1.00 92.75 354 ILE A O 1
ATOM 2646 N N . THR A 1 355 ? 6.612 15.481 -23.409 1.00 96.81 355 THR A N 1
ATOM 2647 C CA . THR A 1 355 ? 5.595 14.445 -23.272 1.00 96.81 355 THR A CA 1
ATOM 2648 C C . THR A 1 355 ? 6.061 13.403 -22.259 1.00 96.81 355 THR A C 1
ATOM 2650 O O . THR A 1 355 ? 7.109 12.789 -22.430 1.00 96.81 355 THR A O 1
ATOM 2653 N N . ILE A 1 356 ? 5.299 13.175 -21.194 1.00 98.00 356 ILE A N 1
ATOM 2654 C CA . ILE A 1 356 ? 5.658 12.207 -20.149 1.00 98.00 356 ILE A CA 1
ATOM 2655 C C . ILE A 1 356 ? 4.529 11.192 -20.016 1.00 98.00 356 ILE A C 1
ATOM 2657 O O . ILE A 1 356 ? 3.378 11.596 -19.899 1.00 98.00 356 ILE A O 1
ATOM 2661 N N . ALA A 1 357 ? 4.841 9.895 -20.012 1.00 98.44 357 ALA A N 1
ATOM 2662 C CA . ALA A 1 357 ? 3.840 8.834 -19.924 1.00 98.44 357 ALA A CA 1
ATOM 2663 C C . ALA A 1 357 ? 4.336 7.607 -19.140 1.00 98.44 357 ALA A C 1
ATOM 2665 O O . ALA A 1 357 ? 5.496 7.205 -19.221 1.00 98.44 357 ALA A O 1
ATOM 2666 N N . GLY A 1 358 ? 3.421 7.020 -18.375 1.00 98.56 358 GLY A N 1
ATOM 2667 C CA . GLY A 1 358 ? 3.608 5.850 -17.513 1.00 98.56 358 GLY A CA 1
ATOM 2668 C C . GLY A 1 358 ? 2.450 5.751 -16.518 1.00 98.56 358 GLY A C 1
ATOM 2669 O O . GLY A 1 358 ? 1.687 6.715 -16.394 1.00 98.56 358 GLY A O 1
ATOM 2670 N N . VAL A 1 359 ? 2.323 4.640 -15.776 1.00 98.75 359 VAL A N 1
ATOM 2671 C CA . VAL A 1 359 ? 1.316 4.504 -14.689 1.00 98.75 359 VAL A CA 1
ATOM 2672 C C . VAL A 1 359 ? 1.369 5.717 -13.760 1.00 98.75 359 VAL A C 1
ATOM 2674 O O . VAL A 1 359 ? 0.350 6.330 -13.435 1.00 98.75 359 VAL A O 1
ATOM 2677 N N . PHE A 1 360 ? 2.589 6.125 -13.418 1.00 98.69 360 PHE A N 1
ATOM 2678 C CA . PHE A 1 360 ? 2.882 7.456 -12.919 1.00 98.69 360 PHE A CA 1
ATOM 2679 C C . PHE A 1 360 ? 3.532 8.260 -14.042 1.00 98.69 360 PHE A C 1
ATOM 2681 O O . PHE A 1 360 ? 4.598 7.909 -14.528 1.00 98.69 360 PHE A O 1
ATOM 2688 N N . ASN A 1 361 ? 2.958 9.389 -14.440 1.00 98.06 361 ASN A N 1
ATOM 2689 C CA . ASN A 1 361 ? 3.680 10.308 -15.321 1.00 98.06 361 ASN A CA 1
ATOM 2690 C C . ASN A 1 361 ? 4.986 10.730 -14.645 1.00 98.06 361 ASN A C 1
ATOM 2692 O O . ASN A 1 361 ? 6.076 10.544 -15.184 1.00 98.06 361 ASN A O 1
ATOM 2696 N N . LYS A 1 362 ? 4.878 11.205 -13.402 1.00 97.38 362 LYS A N 1
ATOM 2697 C CA . LYS A 1 362 ? 6.030 11.618 -12.611 1.00 97.38 362 LYS A CA 1
ATOM 2698 C C . LYS A 1 362 ? 5.947 11.118 -11.179 1.00 97.38 362 LYS A C 1
ATOM 2700 O O . LYS A 1 362 ? 4.964 11.373 -10.487 1.00 97.38 362 LYS A O 1
ATOM 2705 N N . ILE A 1 363 ? 7.028 10.508 -10.703 1.00 97.94 363 ILE A N 1
ATOM 2706 C CA . ILE A 1 363 ? 7.280 10.265 -9.278 1.00 97.94 363 ILE A CA 1
ATOM 2707 C C . ILE A 1 363 ? 8.192 11.392 -8.783 1.00 97.94 363 ILE A C 1
ATOM 2709 O O . ILE A 1 363 ? 9.304 11.566 -9.275 1.00 97.94 363 ILE A O 1
ATOM 2713 N N . GLY A 1 364 ? 7.700 12.211 -7.855 1.00 94.44 364 GLY A N 1
ATOM 2714 C CA . GLY A 1 364 ? 8.309 13.480 -7.442 1.00 94.44 364 GLY A CA 1
ATOM 2715 C C . GLY A 1 364 ? 8.913 13.485 -6.037 1.00 94.44 364 GLY A C 1
ATOM 2716 O O . GLY A 1 364 ? 8.914 14.541 -5.414 1.00 94.44 364 GLY A O 1
ATOM 2717 N N . GLY A 1 365 ? 9.363 12.341 -5.508 1.00 92.12 365 GLY A N 1
ATOM 2718 C CA . GLY A 1 365 ? 9.881 12.236 -4.132 1.00 92.12 365 GLY A CA 1
ATOM 2719 C C . GLY A 1 365 ? 9.122 11.272 -3.213 1.00 92.12 365 GLY A C 1
ATOM 2720 O O . GLY A 1 365 ? 9.451 11.180 -2.035 1.00 92.12 365 GLY A O 1
ATOM 2721 N N . GLY A 1 366 ? 8.106 10.572 -3.725 1.00 92.75 366 GLY A N 1
ATOM 2722 C CA . GLY A 1 366 ? 7.264 9.658 -2.946 1.00 92.75 366 GLY A CA 1
ATOM 2723 C C . GLY A 1 366 ? 7.872 8.271 -2.729 1.00 92.75 366 GLY A C 1
ATOM 2724 O O . GLY A 1 366 ? 9.007 7.993 -3.111 1.00 92.75 366 GLY A O 1
ATOM 2725 N N . THR A 1 367 ? 7.087 7.378 -2.127 1.00 98.19 367 THR A N 1
ATOM 2726 C CA . THR A 1 367 ? 7.412 5.951 -2.020 1.00 98.19 367 THR A CA 1
ATOM 2727 C C . THR A 1 367 ? 6.436 5.124 -2.843 1.00 98.19 367 THR A C 1
ATOM 2729 O O . THR A 1 367 ? 5.236 5.193 -2.597 1.00 98.19 367 THR A O 1
ATOM 2732 N N . ILE A 1 368 ? 6.932 4.299 -3.763 1.00 98.69 368 ILE A N 1
ATOM 2733 C CA . ILE A 1 368 ? 6.139 3.248 -4.416 1.00 98.69 368 ILE A CA 1
ATOM 2734 C C . ILE A 1 368 ? 6.610 1.906 -3.873 1.00 98.69 368 ILE A C 1
ATOM 2736 O O . ILE A 1 368 ? 7.801 1.596 -3.956 1.00 98.69 368 ILE A O 1
ATOM 2740 N N . LYS A 1 369 ? 5.702 1.101 -3.317 1.00 98.00 369 LYS A N 1
ATOM 2741 C CA . LYS A 1 369 ? 6.082 -0.204 -2.773 1.00 98.00 369 LYS A CA 1
ATOM 2742 C C . LYS A 1 369 ? 5.072 -1.318 -2.980 1.00 98.00 369 LYS A C 1
ATOM 2744 O O . LYS A 1 369 ? 3.874 -1.069 -3.083 1.00 98.00 369 LYS A O 1
ATOM 2749 N N . ASN A 1 370 ? 5.579 -2.552 -2.985 1.00 97.44 370 ASN A N 1
ATOM 2750 C CA . ASN A 1 370 ? 4.803 -3.798 -3.021 1.00 97.44 370 ASN A CA 1
ATOM 2751 C C . ASN A 1 370 ? 3.766 -3.842 -4.150 1.00 97.44 370 ASN A C 1
ATOM 2753 O O . ASN A 1 370 ? 2.628 -4.268 -3.945 1.00 97.44 370 ASN A O 1
ATOM 2757 N N . LEU A 1 371 ? 4.155 -3.358 -5.325 1.00 98.31 371 LEU A N 1
ATOM 2758 C CA . LEU A 1 371 ? 3.273 -3.179 -6.469 1.00 98.31 371 LEU A CA 1
ATOM 2759 C C . LEU A 1 371 ? 3.601 -4.194 -7.556 1.00 98.31 371 LEU A C 1
ATOM 2761 O O . LEU A 1 371 ? 4.752 -4.306 -7.969 1.00 98.31 371 LEU A O 1
ATOM 2765 N N . THR A 1 372 ? 2.575 -4.887 -8.045 1.00 98.50 372 THR A N 1
ATOM 2766 C CA . THR A 1 372 ? 2.656 -5.657 -9.289 1.00 98.50 372 THR A CA 1
ATOM 2767 C C . THR A 1 372 ? 1.802 -4.995 -10.364 1.00 98.50 372 THR A C 1
ATOM 2769 O O . THR A 1 372 ? 0.598 -4.830 -10.169 1.00 98.50 372 THR A O 1
ATOM 2772 N N . ILE A 1 373 ? 2.406 -4.668 -11.503 1.00 98.81 373 ILE A N 1
ATOM 2773 C CA . ILE A 1 373 ? 1.704 -4.343 -12.748 1.00 98.81 373 ILE A CA 1
ATOM 2774 C C . ILE A 1 373 ? 1.792 -5.581 -13.641 1.00 98.81 373 ILE A C 1
ATOM 2776 O O . ILE A 1 373 ? 2.887 -6.014 -13.990 1.00 98.81 373 ILE A O 1
ATOM 2780 N N . ASP A 1 374 ? 0.651 -6.186 -13.956 1.00 98.12 374 ASP A N 1
ATOM 2781 C CA . ASP A 1 374 ? 0.552 -7.438 -14.704 1.00 98.12 374 ASP A CA 1
ATOM 2782 C C . ASP A 1 374 ? -0.041 -7.160 -16.089 1.00 98.12 374 ASP A C 1
ATOM 2784 O O . ASP A 1 374 ? -1.256 -7.214 -16.289 1.00 98.12 374 ASP A O 1
ATOM 2788 N N . THR A 1 375 ? 0.840 -6.866 -17.046 1.00 98.56 375 THR A N 1
ATOM 2789 C CA . THR A 1 375 ? 0.549 -6.342 -18.390 1.00 98.56 375 THR A CA 1
ATOM 2790 C C . THR A 1 375 ? 0.391 -4.833 -18.443 1.00 98.56 375 THR A C 1
ATOM 2792 O O . THR A 1 375 ? -0.513 -4.254 -17.834 1.00 98.56 375 THR A O 1
ATOM 2795 N N . ILE A 1 376 ? 1.263 -4.220 -19.244 1.00 98.62 376 ILE A N 1
ATOM 2796 C CA . ILE A 1 376 ? 1.195 -2.816 -19.616 1.00 98.62 376 ILE A CA 1
ATOM 2797 C C . ILE A 1 376 ? 1.504 -2.641 -21.099 1.00 98.62 376 ILE A C 1
ATOM 2799 O O . ILE A 1 376 ? 2.573 -3.022 -21.578 1.00 98.62 376 ILE A O 1
ATOM 2803 N N . ASN A 1 377 ? 0.555 -2.029 -21.800 1.00 98.56 377 ASN A N 1
ATOM 2804 C CA . ASN A 1 377 ? 0.709 -1.600 -23.180 1.00 98.56 377 ASN A CA 1
ATOM 2805 C C . ASN A 1 377 ? 0.690 -0.072 -23.227 1.00 98.56 377 ASN A C 1
ATOM 2807 O O . ASN A 1 377 ? -0.109 0.547 -22.527 1.00 98.56 377 ASN A O 1
ATOM 2811 N N . ALA A 1 378 ? 1.522 0.548 -24.053 1.00 98.38 378 ALA A N 1
ATOM 2812 C CA . ALA A 1 378 ? 1.463 1.988 -24.282 1.00 98.38 378 ALA A CA 1
ATOM 2813 C C . ALA A 1 378 ? 1.645 2.306 -25.762 1.00 98.38 378 ALA A C 1
ATOM 2815 O O . ALA A 1 378 ? 2.552 1.771 -26.397 1.00 98.38 378 ALA A O 1
ATOM 2816 N N . ASN A 1 379 ? 0.816 3.204 -26.289 1.00 97.31 379 ASN A N 1
ATOM 2817 C CA . ASN A 1 379 ? 0.997 3.787 -27.614 1.00 97.31 379 ASN A CA 1
ATOM 2818 C C . ASN A 1 379 ? 0.842 5.304 -27.504 1.00 97.31 379 ASN A C 1
ATOM 2820 O O . ASN A 1 379 ? -0.273 5.813 -27.410 1.00 97.31 379 ASN A O 1
ATOM 2824 N N . ILE A 1 380 ? 1.976 6.001 -27.445 1.00 97.62 380 ILE A N 1
ATOM 2825 C CA . ILE A 1 380 ? 2.051 7.428 -27.142 1.00 97.62 380 ILE A CA 1
ATOM 2826 C C . ILE A 1 380 ? 2.646 8.168 -28.334 1.00 97.62 380 ILE A C 1
ATOM 2828 O O . ILE A 1 380 ? 3.835 8.039 -28.635 1.00 97.62 380 ILE A O 1
ATOM 2832 N N . ASN A 1 381 ? 1.832 9.011 -28.961 1.00 94.69 381 ASN A N 1
ATOM 2833 C CA . ASN A 1 381 ? 2.312 10.007 -29.910 1.00 94.69 381 ASN A CA 1
ATOM 2834 C C . ASN A 1 381 ? 2.671 11.277 -29.136 1.00 94.69 381 ASN A C 1
ATOM 2836 O O . ASN A 1 381 ? 1.803 11.904 -28.530 1.00 94.69 381 ASN A O 1
ATOM 2840 N N . ALA A 1 382 ? 3.946 11.643 -29.115 1.00 88.69 382 ALA A N 1
ATOM 2841 C CA . ALA A 1 382 ? 4.429 12.814 -28.411 1.00 88.69 382 ALA A CA 1
ATOM 2842 C C . ALA A 1 382 ? 3.784 14.084 -28.976 1.00 88.69 382 ALA A C 1
ATOM 2844 O O . ALA A 1 382 ? 3.810 14.338 -30.178 1.00 88.69 382 ALA A O 1
ATOM 2845 N N . SER A 1 383 ? 3.232 14.899 -28.083 1.00 83.44 383 SER A N 1
ATOM 2846 C CA . SER A 1 383 ? 2.720 16.238 -28.392 1.00 83.44 383 SER A CA 1
ATOM 2847 C C . SER A 1 383 ? 3.820 17.306 -28.343 1.00 83.44 383 SER A C 1
ATOM 2849 O O . SER A 1 383 ? 3.518 18.495 -28.287 1.00 83.44 383 SER A O 1
ATOM 2851 N N . ALA A 1 384 ? 5.074 16.886 -28.188 1.00 83.88 384 ALA A N 1
ATOM 2852 C CA . ALA A 1 384 ? 6.232 17.737 -27.990 1.00 83.88 384 ALA A CA 1
ATOM 2853 C C . ALA A 1 384 ? 7.501 17.042 -28.505 1.00 83.88 384 ALA A C 1
ATOM 2855 O O . ALA A 1 384 ? 7.492 15.844 -28.787 1.00 83.88 384 ALA A O 1
ATOM 2856 N N . ASP A 1 385 ? 8.597 17.793 -28.557 1.00 87.00 385 ASP A N 1
ATOM 2857 C CA . ASP A 1 385 ? 9.884 17.368 -29.128 1.00 87.00 385 ASP A CA 1
ATOM 2858 C C . ASP A 1 385 ? 10.685 16.478 -28.159 1.00 87.00 385 ASP A C 1
ATOM 2860 O O . ASP A 1 385 ? 11.832 16.120 -28.392 1.00 87.00 385 ASP A O 1
ATOM 2864 N N . THR A 1 386 ? 10.136 16.157 -26.990 1.00 92.75 386 THR A N 1
ATOM 2865 C CA . THR A 1 386 ? 10.771 15.262 -26.020 1.00 92.75 386 THR A CA 1
ATOM 2866 C C . THR A 1 386 ? 9.741 14.290 -25.481 1.00 92.75 386 THR A C 1
ATOM 2868 O O . THR A 1 386 ? 8.655 14.712 -25.090 1.00 92.75 386 THR A O 1
ATOM 2871 N N . ILE A 1 387 ? 10.083 13.003 -25.404 1.00 96.44 387 ILE A N 1
ATOM 2872 C CA . ILE A 1 387 ? 9.231 11.978 -24.792 1.00 96.44 387 ILE A CA 1
ATOM 2873 C C . ILE A 1 387 ? 9.972 11.193 -23.711 1.00 96.44 387 ILE A C 1
ATOM 2875 O O . ILE A 1 387 ? 11.054 10.657 -23.943 1.00 96.44 387 ILE A O 1
ATOM 2879 N N . TYR A 1 388 ? 9.353 11.086 -22.535 1.00 98.31 388 TYR A N 1
ATOM 2880 C CA . TYR A 1 388 ? 9.756 10.200 -21.445 1.00 98.31 388 TYR A CA 1
ATOM 2881 C C . TYR A 1 388 ? 8.674 9.141 -21.243 1.00 98.31 388 TYR A C 1
ATOM 2883 O O . TYR A 1 388 ? 7.605 9.437 -20.705 1.00 98.31 388 TYR A O 1
ATOM 2891 N N . LEU A 1 389 ? 8.948 7.907 -21.660 1.00 98.81 389 LEU A N 1
ATOM 2892 C CA . LEU A 1 389 ? 7.991 6.805 -21.589 1.00 98.81 389 LEU A CA 1
ATOM 2893 C C . LEU A 1 389 ? 8.556 5.651 -20.766 1.00 98.81 389 LEU A C 1
ATOM 2895 O O . LEU A 1 389 ? 9.621 5.121 -21.078 1.00 98.81 389 LEU A O 1
ATOM 2899 N N . GLY A 1 390 ? 7.818 5.220 -19.747 1.00 98.75 390 GLY A N 1
ATOM 2900 C CA . GLY A 1 390 ? 8.141 3.978 -19.062 1.00 98.75 390 GLY A CA 1
ATOM 2901 C C . GLY A 1 390 ? 6.945 3.263 -18.464 1.00 98.75 390 GLY A C 1
ATOM 2902 O O . GLY A 1 390 ? 5.896 3.862 -18.241 1.00 98.75 390 GLY A O 1
ATOM 2903 N N . GLY A 1 391 ? 7.108 1.962 -18.213 1.00 98.50 391 GLY A N 1
ATOM 2904 C CA . GLY A 1 391 ? 6.022 1.113 -17.725 1.00 98.50 391 GLY A CA 1
ATOM 2905 C C . GLY A 1 391 ? 5.530 1.545 -16.342 1.00 98.50 391 GLY A C 1
ATOM 2906 O O . GLY A 1 391 ? 4.348 1.823 -16.149 1.00 98.50 391 GLY A O 1
ATOM 2907 N N . LEU A 1 392 ? 6.439 1.679 -15.371 1.00 98.81 392 LEU A N 1
ATOM 2908 C CA . LEU A 1 392 ? 6.065 2.242 -14.074 1.00 98.81 392 LEU A CA 1
ATOM 2909 C C . LEU A 1 392 ? 5.915 3.761 -14.167 1.00 98.81 392 LEU A C 1
ATOM 2911 O O . LEU A 1 392 ? 4.911 4.302 -13.696 1.00 98.81 392 LEU A O 1
ATOM 2915 N N . ALA A 1 393 ? 6.926 4.445 -14.712 1.00 98.62 393 ALA A N 1
ATOM 2916 C CA . ALA A 1 393 ? 6.931 5.898 -14.735 1.00 98.62 393 ALA A CA 1
ATOM 2917 C C . ALA A 1 393 ? 7.529 6.523 -15.994 1.00 98.62 393 ALA A C 1
ATOM 2919 O O . ALA A 1 393 ? 8.549 6.072 -16.496 1.00 98.62 393 ALA A O 1
ATOM 2920 N N . GLY A 1 394 ? 6.977 7.646 -16.448 1.00 98.50 394 GLY A N 1
ATOM 2921 C CA . GLY A 1 394 ? 7.659 8.449 -17.466 1.00 98.50 394 GLY A CA 1
ATOM 2922 C C . GLY A 1 394 ? 8.938 9.063 -16.893 1.00 98.50 394 GLY A C 1
ATOM 2923 O O . GLY A 1 394 ? 10.029 8.878 -17.430 1.00 98.50 394 GLY A O 1
ATOM 2924 N N . GLN A 1 395 ? 8.820 9.717 -15.734 1.00 98.19 395 GLN A N 1
ATOM 2925 C CA . GLN A 1 395 ? 9.940 10.331 -15.024 1.00 98.19 395 GLN A CA 1
ATOM 2926 C C . GLN A 1 395 ? 9.975 9.947 -13.537 1.00 98.19 395 GLN A C 1
ATOM 2928 O O . GLN A 1 395 ? 9.002 10.136 -12.804 1.00 98.19 395 GLN A O 1
ATOM 2933 N N . ILE A 1 396 ? 11.139 9.514 -13.051 1.00 98.44 396 ILE A N 1
ATOM 2934 C CA . ILE A 1 396 ? 11.435 9.373 -11.619 1.00 98.44 396 ILE A CA 1
ATOM 2935 C C . ILE A 1 396 ? 12.359 10.518 -11.218 1.00 98.44 396 ILE A C 1
ATOM 2937 O O . ILE A 1 396 ? 13.475 10.621 -11.710 1.00 98.44 396 ILE A O 1
ATOM 2941 N N . ASN A 1 397 ? 11.895 11.393 -10.330 1.00 94.69 397 ASN A N 1
ATOM 2942 C CA . ASN A 1 397 ? 12.580 12.636 -9.970 1.00 94.69 397 ASN A CA 1
ATOM 2943 C C . ASN A 1 397 ? 12.894 12.750 -8.470 1.00 94.69 397 ASN A C 1
ATOM 2945 O O . ASN A 1 397 ? 12.997 13.852 -7.934 1.00 94.69 397 ASN A O 1
ATOM 2949 N N . GLY A 1 398 ? 12.972 11.613 -7.786 1.00 93.94 398 GLY A N 1
ATOM 2950 C CA . GLY A 1 398 ? 13.194 11.517 -6.347 1.00 93.94 398 GLY A CA 1
ATOM 2951 C C . GLY A 1 398 ? 12.352 10.412 -5.720 1.00 93.94 398 GLY A C 1
ATOM 2952 O O . GLY A 1 398 ? 11.320 10.018 -6.270 1.00 93.94 398 GLY A O 1
ATOM 2953 N N . GLY A 1 399 ? 12.757 9.974 -4.531 1.00 95.69 399 GLY A N 1
ATOM 2954 C CA . GLY A 1 399 ? 11.963 9.086 -3.685 1.00 95.69 399 GLY A CA 1
ATOM 2955 C C . GLY A 1 399 ? 12.487 7.655 -3.621 1.00 95.69 399 GLY A C 1
ATOM 2956 O O . GLY A 1 399 ? 13.621 7.361 -4.002 1.00 95.69 399 GLY A O 1
ATOM 2957 N N . THR A 1 400 ? 11.653 6.763 -3.093 1.00 98.19 400 THR A N 1
ATOM 2958 C CA . THR A 1 400 ? 11.999 5.353 -2.872 1.00 98.19 400 THR A CA 1
ATOM 2959 C C . THR A 1 400 ? 11.068 4.445 -3.659 1.00 98.19 400 THR A C 1
ATOM 2961 O O . THR A 1 400 ? 9.850 4.583 -3.596 1.00 98.19 400 THR A O 1
ATOM 2964 N N . ILE A 1 401 ? 11.627 3.475 -4.371 1.00 98.75 401 ILE A N 1
ATOM 2965 C CA . ILE A 1 401 ? 10.857 2.411 -5.008 1.00 98.75 401 ILE A CA 1
ATOM 2966 C C . ILE A 1 401 ? 11.341 1.079 -4.457 1.00 98.75 401 ILE A C 1
ATOM 2968 O O . ILE A 1 401 ? 12.538 0.790 -4.489 1.00 98.75 401 ILE A O 1
ATOM 2972 N N . ASN A 1 402 ? 10.423 0.283 -3.909 1.00 97.88 402 ASN A N 1
ATOM 2973 C CA . ASN A 1 402 ? 10.779 -0.970 -3.258 1.00 97.88 402 ASN A CA 1
ATOM 2974 C C . ASN A 1 402 ? 9.799 -2.107 -3.544 1.00 97.88 402 ASN A C 1
ATOM 2976 O O . ASN A 1 402 ? 8.599 -1.950 -3.358 1.00 97.88 402 ASN A O 1
ATOM 2980 N N . ASN A 1 403 ? 10.313 -3.282 -3.911 1.00 98.00 403 ASN A N 1
ATOM 2981 C CA . ASN A 1 403 ? 9.502 -4.476 -4.171 1.00 98.00 403 ASN A CA 1
ATOM 2982 C C . ASN A 1 403 ? 8.450 -4.202 -5.258 1.00 98.00 403 ASN A C 1
ATOM 2984 O O . ASN A 1 403 ? 7.246 -4.242 -4.995 1.00 98.00 403 ASN A O 1
ATOM 2988 N N . VAL A 1 404 ? 8.906 -3.861 -6.463 1.00 98.75 404 VAL A N 1
ATOM 2989 C CA . VAL A 1 404 ? 8.025 -3.593 -7.608 1.00 98.75 404 VAL A CA 1
ATOM 2990 C C . VAL A 1 404 ? 8.265 -4.623 -8.700 1.00 98.75 404 VAL A C 1
ATOM 2992 O O . VAL A 1 404 ? 9.405 -4.929 -9.039 1.00 98.75 404 VAL A O 1
ATOM 2995 N N . THR A 1 405 ? 7.182 -5.150 -9.258 1.00 98.75 405 THR A N 1
ATOM 2996 C CA . THR A 1 405 ? 7.210 -6.085 -10.380 1.00 98.75 405 THR A CA 1
ATOM 2997 C C . THR A 1 405 ? 6.367 -5.538 -11.524 1.00 98.75 405 THR A C 1
ATOM 2999 O O . THR A 1 405 ? 5.220 -5.150 -11.310 1.00 98.75 405 THR A O 1
ATOM 3002 N N . VAL A 1 406 ? 6.923 -5.514 -12.732 1.00 98.81 406 VAL A N 1
ATOM 3003 C CA . VAL A 1 406 ? 6.207 -5.150 -13.960 1.00 98.81 406 VAL A CA 1
ATOM 3004 C C . VAL A 1 406 ? 6.320 -6.320 -14.935 1.00 98.81 406 VAL A C 1
ATOM 3006 O O . VAL A 1 406 ? 7.426 -6.744 -15.258 1.00 98.81 406 VAL A O 1
ATOM 3009 N N . ASN A 1 407 ? 5.191 -6.869 -15.374 1.00 98.50 407 ASN A N 1
ATOM 3010 C CA . ASN A 1 407 ? 5.142 -8.003 -16.296 1.00 98.50 407 ASN A CA 1
ATOM 3011 C C . ASN A 1 407 ? 4.560 -7.588 -17.646 1.00 98.50 407 ASN A C 1
ATOM 3013 O O . ASN A 1 407 ? 3.690 -6.719 -17.687 1.00 98.50 407 ASN A O 1
ATOM 3017 N N . ASN A 1 408 ? 4.948 -8.304 -18.705 1.00 98.31 408 ASN A N 1
ATOM 3018 C CA . ASN A 1 408 ? 4.369 -8.224 -20.051 1.00 98.31 408 ASN A CA 1
ATOM 3019 C C . ASN A 1 408 ? 4.325 -6.774 -20.558 1.00 98.31 408 ASN A C 1
ATOM 3021 O O . ASN A 1 408 ? 3.272 -6.133 -20.580 1.00 98.31 408 ASN A O 1
ATOM 3025 N N . ILE A 1 409 ? 5.501 -6.257 -20.908 1.00 98.81 409 ILE A N 1
ATOM 3026 C CA . ILE A 1 409 ? 5.726 -4.839 -21.204 1.00 98.81 409 ILE A CA 1
ATOM 3027 C C . ILE A 1 409 ? 5.809 -4.634 -22.724 1.00 98.81 409 ILE A C 1
ATOM 3029 O O . ILE A 1 409 ? 6.696 -5.200 -23.366 1.00 98.81 409 ILE A O 1
ATOM 3033 N N . ASP A 1 410 ? 4.915 -3.820 -23.290 1.00 98.69 410 ASP A N 1
ATOM 3034 C CA . ASP A 1 410 ? 4.911 -3.416 -24.708 1.00 98.69 410 ASP A CA 1
ATOM 3035 C C . ASP A 1 410 ? 4.693 -1.898 -24.813 1.00 98.69 410 ASP A C 1
ATOM 3037 O O . ASP A 1 410 ? 3.582 -1.403 -24.628 1.00 98.69 410 ASP A O 1
ATOM 3041 N N . LEU A 1 411 ? 5.763 -1.133 -25.037 1.00 98.75 411 LEU A N 1
ATOM 3042 C CA . LEU A 1 411 ? 5.728 0.333 -24.998 1.00 98.75 411 LEU A CA 1
ATOM 3043 C C . LEU A 1 411 ? 6.159 0.915 -26.341 1.00 98.75 411 LEU A C 1
ATOM 3045 O O . LEU A 1 411 ? 7.236 0.595 -26.842 1.00 98.75 411 LEU A O 1
ATOM 3049 N N . GLN A 1 412 ? 5.339 1.805 -26.893 1.00 97.94 412 GLN A N 1
ATOM 3050 C CA . GLN A 1 412 ? 5.567 2.443 -28.186 1.00 97.94 412 GLN A CA 1
ATOM 3051 C C . GLN A 1 412 ? 5.460 3.961 -28.034 1.00 97.94 412 GLN A C 1
ATOM 3053 O O . GLN A 1 412 ? 4.404 4.487 -27.683 1.00 97.94 412 GLN A O 1
ATOM 3058 N N . GLY A 1 413 ? 6.569 4.657 -28.279 1.00 96.75 413 GLY A N 1
ATOM 3059 C CA . GLY A 1 413 ? 6.645 6.115 -28.315 1.00 96.75 413 GLY A CA 1
ATOM 3060 C C . GLY A 1 413 ? 6.953 6.611 -29.725 1.00 96.75 413 GLY A C 1
ATOM 3061 O O . GLY A 1 413 ? 7.822 6.060 -30.400 1.00 96.75 413 GLY A O 1
ATOM 3062 N N . ARG A 1 414 ? 6.262 7.655 -30.182 1.00 93.94 414 ARG A N 1
ATOM 3063 C CA . ARG A 1 414 ? 6.483 8.262 -31.503 1.00 93.94 414 ARG A CA 1
ATOM 3064 C C . ARG A 1 414 ? 6.593 9.771 -31.367 1.00 93.94 414 ARG A C 1
ATOM 3066 O O . ARG A 1 414 ? 5.717 10.385 -30.775 1.00 93.94 414 ARG A O 1
ATOM 3073 N N . MET A 1 415 ? 7.640 10.369 -31.916 1.00 91.00 415 MET A N 1
ATOM 3074 C CA . MET A 1 415 ? 7.806 11.816 -32.025 1.00 91.00 415 MET A CA 1
ATOM 3075 C C . MET A 1 415 ? 7.600 12.199 -33.487 1.00 91.00 415 MET A C 1
ATOM 3077 O O . MET A 1 415 ? 8.399 11.858 -34.354 1.00 91.00 415 MET A O 1
ATOM 3081 N N . GLU A 1 416 ? 6.459 12.825 -33.762 1.00 86.00 416 GLU A N 1
ATOM 3082 C CA . GLU A 1 416 ? 6.066 13.267 -35.108 1.00 86.00 416 GLU A CA 1
ATOM 3083 C C . GLU A 1 416 ? 5.766 14.774 -35.155 1.00 86.00 416 GLU A C 1
ATOM 3085 O O . GLU A 1 416 ? 5.335 15.300 -36.179 1.00 86.00 416 GLU A O 1
ATOM 3090 N N . ASN A 1 417 ? 5.988 15.465 -34.032 1.00 70.56 417 ASN A N 1
ATOM 3091 C CA . ASN A 1 417 ? 5.662 16.874 -33.845 1.00 70.56 417 ASN A CA 1
ATOM 3092 C C . ASN A 1 417 ? 6.669 17.819 -34.522 1.00 70.56 417 ASN A C 1
ATOM 3094 O O . ASN A 1 417 ? 6.295 18.916 -34.934 1.00 70.56 417 ASN A O 1
ATOM 3098 N N . THR A 1 418 ? 7.932 17.412 -34.657 1.00 62.19 418 THR A N 1
ATOM 3099 C CA . THR A 1 418 ? 8.958 18.194 -35.355 1.00 62.19 418 THR A CA 1
ATOM 3100 C C . THR A 1 418 ? 8.959 17.882 -36.852 1.00 62.19 418 THR A C 1
ATOM 3102 O O . THR A 1 418 ? 8.508 16.833 -37.303 1.00 62.19 418 THR A O 1
ATOM 3105 N N . HIS A 1 419 ? 9.424 18.826 -37.672 1.00 63.78 419 HIS A N 1
ATOM 3106 C CA . HIS A 1 419 ? 9.649 18.589 -39.099 1.00 63.78 419 HIS A CA 1
ATOM 3107 C C . HIS A 1 419 ? 11.102 18.187 -39.360 1.00 63.78 419 HIS A C 1
ATOM 3109 O O . HIS A 1 419 ? 12.000 18.450 -38.556 1.00 63.78 419 HIS A O 1
ATOM 3115 N N . ALA A 1 420 ? 11.331 17.598 -40.534 1.00 56.28 420 ALA A N 1
ATOM 3116 C CA . ALA A 1 420 ? 12.594 17.036 -40.997 1.00 56.28 420 ALA A CA 1
ATOM 3117 C C . ALA A 1 420 ? 13.652 18.120 -41.345 1.00 56.28 420 ALA A C 1
ATOM 3119 O O . ALA A 1 420 ? 14.169 18.141 -42.451 1.00 56.28 420 ALA A O 1
ATOM 3120 N N . SER A 1 421 ? 13.904 19.062 -40.427 1.00 54.31 421 SER A N 1
ATOM 3121 C CA . SER A 1 421 ? 14.937 20.121 -40.436 1.00 54.31 421 SER A CA 1
ATOM 3122 C C . SER A 1 421 ? 14.730 21.140 -39.288 1.00 54.31 421 SER A C 1
ATOM 3124 O O . SER A 1 421 ? 15.107 22.305 -39.428 1.00 54.31 421 SER A O 1
ATOM 3126 N N . SER A 1 422 ? 14.055 20.764 -38.189 1.00 62.53 422 SER A N 1
ATOM 3127 C CA . SER A 1 422 ? 13.809 21.672 -37.053 1.00 62.53 422 SER A CA 1
ATOM 3128 C C . SER A 1 422 ? 15.110 22.087 -36.352 1.00 62.53 422 SER A C 1
ATOM 3130 O O . SER A 1 422 ? 16.041 21.290 -36.249 1.00 62.53 422 SER A O 1
ATOM 3132 N N . TRP A 1 423 ? 15.153 23.318 -35.825 1.00 62.00 423 TRP A N 1
ATOM 3133 C CA . TRP A 1 423 ? 16.210 23.786 -34.914 1.00 62.00 423 TRP A CA 1
ATOM 3134 C C . TRP A 1 423 ? 16.134 23.121 -33.534 1.00 62.00 423 TRP A C 1
ATOM 3136 O O . TRP A 1 423 ? 17.119 23.118 -32.795 1.00 62.00 423 TRP A O 1
ATOM 3146 N N . THR A 1 424 ? 14.965 22.589 -33.169 1.00 69.75 424 THR A N 1
ATOM 3147 C CA . THR A 1 424 ? 14.772 21.793 -31.957 1.00 69.75 424 THR A CA 1
ATOM 3148 C C . THR A 1 424 ? 15.017 20.323 -32.270 1.00 69.75 424 THR A C 1
ATOM 3150 O O . THR A 1 424 ? 14.537 19.798 -33.273 1.00 69.75 424 THR A O 1
ATOM 3153 N N . ASN A 1 425 ? 15.813 19.671 -31.427 1.00 83.00 425 ASN A N 1
ATOM 3154 C CA . ASN A 1 425 ? 16.118 18.254 -31.564 1.00 83.00 425 ASN A CA 1
ATOM 3155 C C . ASN A 1 425 ? 15.093 17.420 -30.798 1.00 83.00 425 ASN A C 1
ATOM 3157 O O . ASN A 1 425 ? 14.813 17.706 -29.632 1.00 83.00 425 ASN A O 1
ATOM 3161 N N . ASP A 1 426 ? 14.625 16.352 -31.427 1.00 88.00 426 ASP A N 1
ATOM 3162 C CA . ASP A 1 426 ? 13.820 15.317 -30.805 1.00 88.00 426 ASP A CA 1
ATOM 3163 C C . ASP A 1 426 ? 14.641 14.578 -29.745 1.00 88.00 426 ASP A C 1
ATOM 3165 O O . ASP A 1 426 ? 15.747 14.111 -30.017 1.00 88.00 426 ASP A O 1
ATOM 3169 N N . ASN A 1 427 ? 14.105 14.433 -28.535 1.00 92.44 427 ASN A N 1
ATOM 3170 C CA . ASN A 1 427 ? 14.751 13.704 -27.446 1.00 92.44 427 ASN A CA 1
ATOM 3171 C C . ASN A 1 427 ? 13.804 12.649 -26.869 1.00 92.44 427 ASN A C 1
ATOM 3173 O O . ASN A 1 427 ? 12.937 12.937 -26.045 1.00 92.44 427 ASN A O 1
ATOM 3177 N N . GLY A 1 428 ? 13.977 11.401 -27.284 1.00 95.50 428 GLY A N 1
ATOM 3178 C CA . GLY A 1 428 ? 13.151 10.291 -26.835 1.00 95.50 428 GLY A CA 1
ATOM 3179 C C . GLY A 1 428 ? 13.892 9.348 -25.901 1.00 95.50 428 GLY A C 1
ATOM 3180 O O . GLY A 1 428 ? 14.991 8.884 -26.202 1.00 95.50 428 GLY A O 1
ATOM 3181 N N . TYR A 1 429 ? 13.250 9.032 -24.780 1.00 98.12 429 TYR A N 1
ATOM 3182 C CA . TYR A 1 429 ? 13.757 8.119 -23.767 1.00 98.12 429 TYR A CA 1
ATOM 3183 C C . TYR A 1 429 ? 12.656 7.133 -23.375 1.00 98.12 429 TYR A C 1
ATOM 3185 O O . TYR A 1 429 ? 11.674 7.501 -22.721 1.00 98.12 429 TYR A O 1
ATOM 3193 N N . VAL A 1 430 ? 12.831 5.874 -23.769 1.00 98.75 430 VAL A N 1
ATOM 3194 C CA . VAL A 1 430 ? 11.913 4.774 -23.456 1.00 98.75 430 VAL A CA 1
ATOM 3195 C C . VAL A 1 430 ? 12.613 3.774 -22.548 1.00 98.75 430 VAL A C 1
ATOM 3197 O O . VAL A 1 430 ? 13.744 3.366 -22.818 1.00 98.75 430 VAL A O 1
ATOM 3200 N N . GLY A 1 431 ? 11.937 3.351 -21.482 1.00 98.62 431 GLY A N 1
ATOM 3201 C CA . GLY A 1 431 ? 12.412 2.258 -20.646 1.00 98.62 431 GLY A CA 1
ATOM 3202 C C . GLY A 1 431 ? 11.311 1.341 -20.148 1.00 98.62 431 GLY A C 1
ATOM 3203 O O . GLY A 1 431 ? 10.208 1.793 -19.859 1.00 98.62 431 GLY A O 1
ATOM 3204 N N . GLY A 1 432 ? 11.597 0.048 -19.994 1.00 98.62 432 GLY A N 1
ATOM 3205 C CA . GLY A 1 432 ? 10.600 -0.902 -19.486 1.00 98.62 432 GLY A CA 1
ATOM 3206 C C . GLY A 1 432 ? 10.089 -0.533 -18.087 1.00 98.62 432 GLY A C 1
ATOM 3207 O O . GLY A 1 432 ? 8.924 -0.764 -17.765 1.00 98.62 432 GLY A O 1
ATOM 3208 N N . PHE A 1 433 ? 10.933 0.113 -17.275 1.00 98.88 433 PHE A N 1
ATOM 3209 C CA . PHE A 1 433 ? 10.578 0.631 -15.957 1.00 98.88 433 PHE A CA 1
ATOM 3210 C C . PHE A 1 433 ? 10.314 2.135 -15.982 1.00 98.88 433 PHE A C 1
ATOM 3212 O O . PHE A 1 433 ? 9.237 2.569 -15.566 1.00 98.88 433 PHE A O 1
ATOM 3219 N N . ALA A 1 434 ? 11.286 2.919 -16.463 1.00 98.81 434 ALA A N 1
ATOM 3220 C CA . ALA A 1 434 ? 11.197 4.373 -16.491 1.00 98.81 434 ALA A CA 1
ATOM 3221 C C . ALA A 1 434 ? 11.732 4.995 -17.784 1.00 98.81 434 ALA A C 1
ATOM 3223 O O . ALA A 1 434 ? 12.762 4.564 -18.283 1.00 98.81 434 ALA A O 1
ATOM 3224 N N . GLY A 1 435 ? 11.113 6.063 -18.287 1.00 98.69 435 GLY A N 1
ATOM 3225 C CA . GLY A 1 435 ? 11.703 6.829 -19.393 1.00 98.69 435 GLY A CA 1
ATOM 3226 C C . GLY A 1 435 ? 13.012 7.492 -18.957 1.00 98.69 435 GLY A C 1
ATOM 3227 O O . GLY A 1 435 ? 14.088 7.204 -19.486 1.00 98.69 435 GLY A O 1
ATOM 3228 N N . VAL A 1 436 ? 12.923 8.325 -17.916 1.00 98.62 436 VAL A N 1
ATOM 3229 C CA . VAL A 1 436 ? 14.067 9.033 -17.325 1.00 98.62 436 VAL A CA 1
ATOM 3230 C C . VAL A 1 436 ? 14.086 8.904 -15.804 1.00 98.62 436 VAL A C 1
ATOM 3232 O O . VAL A 1 436 ? 13.083 9.125 -15.125 1.00 98.62 436 VAL A O 1
ATOM 3235 N N . ILE A 1 437 ? 15.269 8.637 -15.257 1.00 98.38 437 ILE A N 1
ATOM 3236 C CA . ILE A 1 437 ? 15.584 8.743 -13.831 1.00 98.38 437 ILE A CA 1
ATOM 3237 C C . ILE A 1 437 ? 16.462 9.988 -13.652 1.00 98.38 437 ILE A C 1
ATOM 3239 O O . ILE A 1 437 ? 17.604 10.032 -14.102 1.00 98.38 437 ILE A O 1
ATOM 3243 N N . SER A 1 438 ? 15.887 11.048 -13.089 1.00 93.38 438 SER A N 1
ATOM 3244 C CA . SER A 1 438 ? 16.471 12.394 -12.997 1.00 93.38 438 SER A CA 1
ATOM 3245 C C . SER A 1 438 ? 17.267 12.609 -11.701 1.00 93.38 438 SER A C 1
ATOM 3247 O O . SER A 1 438 ? 17.376 11.715 -10.874 1.00 93.38 438 SER A O 1
ATOM 3249 N N . ASN A 1 439 ? 17.827 13.805 -11.509 1.00 86.06 439 ASN A N 1
ATOM 3250 C CA . ASN A 1 439 ? 18.734 14.135 -10.405 1.00 86.06 439 ASN A CA 1
ATOM 3251 C C . ASN A 1 439 ? 18.246 15.303 -9.519 1.00 86.06 439 ASN A C 1
ATOM 3253 O O . ASN A 1 439 ? 19.060 16.029 -8.944 1.00 86.06 439 ASN A O 1
ATOM 3257 N N . ASN A 1 440 ? 16.926 15.509 -9.390 1.00 85.06 440 ASN A N 1
ATOM 3258 C CA . ASN A 1 440 ? 16.385 16.580 -8.531 1.00 85.06 440 ASN A CA 1
ATOM 3259 C C . ASN A 1 440 ? 16.162 16.144 -7.071 1.00 85.06 440 ASN A C 1
ATOM 3261 O O . ASN A 1 440 ? 15.662 16.924 -6.265 1.00 85.06 440 ASN A O 1
ATOM 3265 N N . GLY A 1 441 ? 16.502 14.907 -6.719 1.00 87.38 441 GLY A N 1
ATOM 3266 C CA . GLY A 1 441 ? 16.401 14.386 -5.359 1.00 87.38 441 GLY A CA 1
ATOM 3267 C C . GLY A 1 441 ? 17.084 13.030 -5.249 1.00 87.38 441 GLY A C 1
ATOM 3268 O O . GLY A 1 441 ? 17.398 12.413 -6.264 1.00 87.38 441 GLY A O 1
ATOM 3269 N N . ASN A 1 442 ? 17.348 12.556 -4.033 1.00 94.00 442 ASN A N 1
ATOM 3270 C CA . ASN A 1 442 ? 17.886 11.208 -3.856 1.00 94.00 442 ASN A CA 1
ATOM 3271 C C . ASN A 1 442 ? 16.868 10.166 -4.332 1.00 94.00 442 ASN A C 1
ATOM 3273 O O . ASN A 1 442 ? 15.680 10.251 -4.004 1.00 94.00 442 ASN A O 1
ATOM 3277 N N . ILE A 1 443 ? 17.349 9.193 -5.104 1.00 97.94 443 ILE A N 1
ATOM 3278 C CA . ILE A 1 443 ? 16.537 8.112 -5.660 1.00 97.94 443 ILE A CA 1
ATOM 3279 C C . ILE A 1 443 ? 17.099 6.787 -5.166 1.00 97.94 443 ILE A C 1
ATOM 3281 O O . ILE A 1 443 ? 18.274 6.483 -5.371 1.00 97.94 443 ILE A O 1
ATOM 3285 N N . SER A 1 444 ? 16.246 5.990 -4.527 1.00 98.00 444 SER A N 1
ATOM 3286 C CA . SER A 1 444 ? 16.584 4.642 -4.079 1.00 98.00 444 SER A CA 1
ATOM 3287 C C . SER A 1 444 ? 15.629 3.639 -4.711 1.00 98.00 444 SER A C 1
ATOM 3289 O O . SER A 1 444 ? 14.439 3.636 -4.403 1.00 98.00 444 SER A O 1
ATOM 3291 N N . ILE A 1 445 ? 16.137 2.797 -5.608 1.00 98.75 445 ILE A N 1
ATOM 3292 C CA . ILE A 1 445 ? 15.360 1.755 -6.280 1.00 98.75 445 ILE A CA 1
ATOM 3293 C C . ILE A 1 445 ? 15.902 0.407 -5.831 1.00 98.75 445 ILE A C 1
ATOM 3295 O O . ILE A 1 445 ? 17.053 0.076 -6.096 1.00 98.75 445 ILE A O 1
ATOM 3299 N N . ASN A 1 446 ? 15.073 -0.367 -5.140 1.00 98.19 446 ASN A N 1
ATOM 3300 C CA . ASN A 1 446 ? 15.482 -1.631 -4.548 1.00 98.19 446 ASN A CA 1
ATOM 3301 C C . ASN A 1 446 ? 14.478 -2.729 -4.873 1.00 98.19 446 ASN A C 1
ATOM 3303 O O . ASN A 1 446 ? 13.276 -2.522 -4.709 1.00 98.19 446 ASN A O 1
ATOM 3307 N N . ASN A 1 447 ? 14.966 -3.921 -5.205 1.00 97.94 447 ASN A N 1
ATOM 3308 C CA . ASN A 1 447 ? 14.131 -5.107 -5.392 1.00 97.94 447 ASN A CA 1
ATOM 3309 C C . ASN A 1 447 ? 13.079 -4.879 -6.493 1.00 97.94 447 ASN A C 1
ATOM 3311 O O . ASN A 1 447 ? 11.870 -4.878 -6.239 1.00 97.94 447 ASN A O 1
ATOM 3315 N N . VAL A 1 448 ? 13.544 -4.649 -7.719 1.00 98.75 448 VAL A N 1
ATOM 3316 C CA . VAL A 1 448 ? 12.673 -4.449 -8.885 1.00 98.75 448 VAL A CA 1
ATOM 3317 C C . VAL A 1 448 ? 12.808 -5.618 -9.852 1.00 98.75 448 VAL A C 1
ATOM 3319 O O . VAL A 1 448 ? 13.916 -6.069 -10.127 1.00 98.75 448 VAL A O 1
ATOM 3322 N N . VAL A 1 449 ? 11.682 -6.110 -10.369 1.00 98.69 449 VAL A N 1
ATOM 3323 C CA . VAL A 1 449 ? 11.654 -7.116 -11.439 1.00 98.69 449 VAL A CA 1
ATOM 3324 C C . VAL A 1 449 ? 10.878 -6.596 -12.639 1.00 98.69 449 VAL A C 1
ATOM 3326 O O . VAL A 1 449 ? 9.764 -6.095 -12.483 1.00 98.69 449 VAL A O 1
ATOM 3329 N N . LEU A 1 450 ? 11.435 -6.779 -13.831 1.00 98.75 450 LEU A N 1
ATOM 3330 C CA . LEU A 1 450 ? 10.720 -6.672 -15.096 1.00 98.75 450 LEU A CA 1
ATOM 3331 C C . LEU A 1 450 ? 10.689 -8.065 -15.724 1.00 98.75 450 LEU A C 1
ATOM 3333 O O . LEU A 1 450 ? 11.746 -8.607 -16.034 1.00 98.75 450 LEU A O 1
ATOM 3337 N N . ASN A 1 451 ? 9.506 -8.654 -15.891 1.00 97.88 451 ASN A N 1
ATOM 3338 C CA . ASN A 1 451 ? 9.350 -9.936 -16.578 1.00 97.88 451 ASN A CA 1
ATOM 3339 C C . ASN A 1 451 ? 8.735 -9.721 -17.960 1.00 97.88 451 ASN A C 1
ATOM 3341 O O . ASN A 1 451 ? 7.732 -9.017 -18.083 1.00 97.88 451 ASN A O 1
ATOM 3345 N N . ASN A 1 452 ? 9.264 -10.412 -18.968 1.00 97.00 452 ASN A N 1
ATOM 3346 C CA . ASN A 1 452 ? 8.716 -10.442 -20.319 1.00 97.00 452 ASN A CA 1
ATOM 3347 C C . ASN A 1 452 ? 8.574 -9.031 -20.920 1.00 97.00 452 ASN A C 1
ATOM 3349 O O . ASN A 1 452 ? 7.468 -8.512 -21.108 1.00 97.00 452 ASN A O 1
ATOM 3353 N N . ILE A 1 453 ? 9.713 -8.394 -21.200 1.00 98.06 453 ILE A N 1
ATOM 3354 C CA . ILE A 1 453 ? 9.743 -7.161 -21.993 1.00 98.06 453 ILE A CA 1
ATOM 3355 C C . ILE A 1 453 ? 9.554 -7.579 -23.448 1.00 98.06 453 ILE A C 1
ATOM 3357 O O . ILE A 1 453 ? 10.481 -8.078 -24.069 1.00 98.06 453 ILE A O 1
ATOM 3361 N N . LYS A 1 454 ? 8.355 -7.407 -23.999 1.00 96.94 454 LYS A N 1
ATOM 3362 C CA . LYS A 1 454 ? 8.031 -7.868 -25.352 1.00 96.94 454 LYS A CA 1
ATOM 3363 C C . LYS A 1 454 ? 8.653 -6.959 -26.407 1.00 96.94 454 LYS A C 1
ATOM 3365 O O . LYS A 1 454 ? 9.370 -7.432 -27.288 1.00 96.94 454 LYS A O 1
ATOM 3370 N N . ASN A 1 455 ? 8.353 -5.667 -26.323 1.00 96.62 455 ASN A N 1
ATOM 3371 C CA . ASN A 1 455 ? 8.792 -4.669 -27.288 1.00 96.62 455 ASN A CA 1
ATOM 3372 C C . ASN A 1 455 ? 8.889 -3.292 -26.627 1.00 96.62 455 ASN A C 1
ATOM 3374 O O . ASN A 1 455 ? 7.928 -2.830 -26.017 1.00 96.62 455 ASN A O 1
ATOM 3378 N N . LEU A 1 456 ? 10.034 -2.632 -26.773 1.00 98.56 456 LEU A N 1
ATOM 3379 C CA . LEU A 1 456 ? 10.215 -1.219 -26.460 1.00 98.56 456 LEU A CA 1
ATOM 3380 C C . LEU A 1 456 ? 10.594 -0.505 -27.754 1.00 98.56 456 LEU A C 1
ATOM 3382 O O . LEU A 1 456 ? 11.643 -0.787 -28.333 1.00 98.56 456 LEU A O 1
ATOM 3386 N N . TYR A 1 457 ? 9.728 0.394 -28.206 1.00 96.81 457 TYR A N 1
ATOM 3387 C CA . TYR A 1 457 ? 9.835 1.053 -29.499 1.00 96.81 457 TYR A CA 1
ATOM 3388 C C . TYR A 1 457 ? 9.839 2.568 -29.352 1.00 96.81 457 TYR A C 1
ATOM 3390 O O . TYR A 1 457 ? 9.001 3.139 -28.648 1.00 96.81 457 TYR A O 1
ATOM 3398 N N . LEU A 1 458 ? 10.758 3.211 -30.066 1.00 95.25 458 LEU A N 1
ATOM 3399 C CA . LEU A 1 458 ? 10.831 4.657 -30.185 1.00 95.25 458 LEU A CA 1
ATOM 3400 C C . LEU A 1 458 ? 11.018 5.063 -31.646 1.00 95.25 458 LEU A C 1
ATOM 3402 O O . LEU A 1 458 ? 11.932 4.590 -32.321 1.00 95.25 458 LEU A O 1
ATOM 3406 N N . TYR A 1 459 ? 10.174 5.976 -32.109 1.00 92.00 459 TYR A N 1
ATOM 3407 C CA . TYR A 1 459 ? 10.254 6.560 -33.442 1.00 92.00 459 TYR A CA 1
ATOM 3408 C C . TYR A 1 459 ? 10.420 8.075 -33.385 1.00 92.00 459 TYR A C 1
ATOM 3410 O O . TYR A 1 459 ? 9.808 8.724 -32.538 1.00 92.00 459 TYR A O 1
ATOM 3418 N N . SER A 1 460 ? 11.191 8.628 -34.319 1.00 88.06 460 SER A N 1
ATOM 3419 C CA . SER A 1 460 ? 11.257 10.065 -34.599 1.00 88.06 460 SER A CA 1
ATOM 3420 C C . SER A 1 460 ? 11.137 10.316 -36.099 1.00 88.06 460 SER A C 1
ATOM 3422 O O . SER A 1 460 ? 11.751 9.619 -36.909 1.00 88.06 460 SER A O 1
ATOM 3424 N N . ASN A 1 461 ? 10.387 11.341 -36.496 1.00 83.00 461 ASN A N 1
ATOM 3425 C CA . ASN A 1 461 ? 10.388 11.805 -37.881 1.00 83.00 461 ASN A CA 1
ATOM 3426 C C . ASN A 1 461 ? 11.551 12.770 -38.212 1.00 83.00 461 ASN A C 1
ATOM 3428 O O . ASN A 1 461 ? 11.697 13.171 -39.371 1.00 83.00 461 ASN A O 1
ATOM 3432 N N . GLN A 1 462 ? 12.412 13.095 -37.241 1.00 79.06 462 GLN A N 1
ATOM 3433 C CA . GLN A 1 462 ? 13.621 13.896 -37.420 1.00 79.06 462 GLN A CA 1
ATOM 3434 C C . GLN A 1 462 ? 14.862 13.006 -37.606 1.00 79.06 462 GLN A C 1
ATOM 3436 O O . GLN A 1 462 ? 15.209 12.176 -36.764 1.00 79.06 462 GLN A O 1
ATOM 3441 N N . PHE A 1 463 ? 15.578 13.207 -38.714 1.00 69.62 463 PHE A N 1
ATOM 3442 C CA . PHE A 1 463 ? 16.718 12.365 -39.103 1.00 69.62 463 PHE A CA 1
ATOM 3443 C C . PHE A 1 463 ? 18.103 12.933 -38.719 1.00 69.62 463 PHE A C 1
ATOM 3445 O O . PHE A 1 463 ? 19.104 12.224 -38.826 1.00 69.62 463 PHE A O 1
ATOM 3452 N N . THR A 1 464 ? 18.191 14.183 -38.243 1.00 72.19 464 THR A N 1
ATOM 3453 C CA . THR A 1 464 ? 19.440 14.810 -37.759 1.00 72.19 464 THR A CA 1
ATOM 3454 C C . THR A 1 464 ? 19.263 15.413 -36.373 1.00 72.19 464 THR A C 1
ATOM 3456 O O . THR A 1 464 ? 18.243 16.045 -36.125 1.00 72.19 464 THR A O 1
ATOM 3459 N N . GLY A 1 465 ? 20.267 15.290 -35.499 1.00 74.31 465 GLY A N 1
ATOM 3460 C CA . GLY A 1 465 ? 20.287 15.960 -34.191 1.00 74.31 465 GLY A CA 1
ATOM 3461 C C . GLY A 1 465 ? 19.421 15.304 -33.111 1.00 74.31 465 GLY A C 1
ATOM 3462 O O . GLY A 1 465 ? 19.613 15.595 -31.931 1.00 74.31 465 GLY A O 1
ATOM 3463 N N . SER A 1 466 ? 18.536 14.376 -33.486 1.00 84.19 466 SER A N 1
ATOM 3464 C CA . SER A 1 466 ? 17.673 13.651 -32.559 1.00 84.19 466 SER A CA 1
ATOM 3465 C C . SER A 1 466 ? 18.466 12.711 -31.643 1.00 84.19 466 SER A C 1
ATOM 3467 O O . SER A 1 466 ? 19.421 12.055 -32.065 1.00 84.19 466 SER A O 1
ATOM 3469 N N . THR A 1 467 ? 18.070 12.644 -30.373 1.00 90.25 467 THR A N 1
ATOM 3470 C CA . THR A 1 467 ? 18.542 11.662 -29.390 1.00 90.25 467 THR A CA 1
ATOM 3471 C C . THR A 1 467 ? 17.439 10.649 -29.139 1.00 90.25 467 THR A C 1
ATOM 3473 O O . THR A 1 467 ? 16.339 11.015 -28.734 1.00 90.25 467 THR A O 1
ATOM 3476 N N . MET A 1 468 ? 17.718 9.369 -29.368 1.00 91.94 468 MET A N 1
ATOM 3477 C CA . MET A 1 468 ? 16.724 8.305 -29.240 1.00 91.94 468 MET A CA 1
ATOM 3478 C C . MET A 1 468 ? 17.280 7.104 -28.494 1.00 91.94 468 MET A C 1
ATOM 3480 O O . MET A 1 468 ? 18.068 6.320 -29.032 1.00 91.94 468 MET A O 1
ATOM 3484 N N . PHE A 1 469 ? 16.847 6.964 -27.248 1.00 96.25 469 PHE A N 1
ATOM 3485 C CA . PHE A 1 469 ? 17.384 6.011 -26.294 1.00 96.25 469 PHE A CA 1
ATOM 3486 C C . PHE A 1 469 ? 16.306 5.061 -25.790 1.00 96.25 469 PHE A C 1
ATOM 3488 O O . PHE A 1 469 ? 15.307 5.476 -25.200 1.00 96.25 469 PHE A O 1
ATOM 3495 N N . VAL A 1 470 ? 16.551 3.766 -25.978 1.00 98.38 470 VAL A N 1
ATOM 3496 C CA . VAL A 1 470 ? 15.670 2.690 -25.518 1.00 98.38 470 VAL A CA 1
ATOM 3497 C C . VAL A 1 470 ? 16.463 1.757 -24.615 1.00 98.38 470 VAL A C 1
ATOM 3499 O O . VAL A 1 470 ? 17.352 1.044 -25.077 1.00 98.38 470 VAL A O 1
ATOM 3502 N N . GLY A 1 471 ? 16.146 1.759 -23.321 1.00 98.12 471 GLY A N 1
ATOM 3503 C CA . GLY A 1 471 ? 16.759 0.864 -22.341 1.00 98.12 471 GLY A CA 1
ATOM 3504 C C . GLY A 1 471 ? 15.786 -0.194 -21.833 1.00 98.12 471 GLY A C 1
ATOM 3505 O O . GLY A 1 471 ? 14.623 0.110 -21.591 1.00 98.12 471 GLY A O 1
ATOM 3506 N N . GLY A 1 472 ? 16.231 -1.427 -21.590 1.00 98.56 472 GLY A N 1
ATOM 3507 C CA . GLY A 1 472 ? 15.363 -2.448 -20.987 1.00 98.56 472 GLY A CA 1
ATOM 3508 C C . GLY A 1 472 ? 14.794 -2.019 -19.625 1.00 98.56 472 GLY A C 1
ATOM 3509 O O . GLY A 1 472 ? 13.629 -2.275 -19.329 1.00 98.56 472 GLY A O 1
ATOM 3510 N N . PHE A 1 473 ? 15.579 -1.291 -18.824 1.00 98.81 473 PHE A N 1
ATOM 3511 C CA . PHE A 1 473 ? 15.159 -0.701 -17.553 1.00 98.81 473 PHE A CA 1
ATOM 3512 C C . PHE A 1 473 ? 14.799 0.780 -17.708 1.00 98.81 473 PHE A C 1
ATOM 3514 O O . PHE A 1 473 ? 13.665 1.166 -17.414 1.00 98.81 473 PHE A O 1
ATOM 3521 N N . ALA A 1 474 ? 15.740 1.605 -18.186 1.00 98.75 474 ALA A N 1
ATOM 3522 C CA . ALA A 1 474 ? 15.528 3.042 -18.352 1.00 98.75 474 ALA A CA 1
ATOM 3523 C C . ALA A 1 474 ? 16.150 3.616 -19.628 1.00 98.75 474 ALA A C 1
ATOM 3525 O O . ALA A 1 474 ? 17.253 3.235 -20.003 1.00 98.75 474 ALA A O 1
ATOM 3526 N N . GLY A 1 475 ? 15.507 4.598 -20.262 1.00 98.25 475 GLY A N 1
ATOM 3527 C CA . GLY A 1 475 ? 16.125 5.312 -21.387 1.00 98.25 475 GLY A CA 1
ATOM 3528 C C . GLY A 1 475 ? 17.372 6.081 -20.936 1.00 98.25 475 GLY A C 1
ATOM 3529 O O . GLY A 1 475 ? 18.440 5.975 -21.542 1.00 98.25 475 GLY A O 1
ATOM 3530 N N . ARG A 1 476 ? 17.259 6.794 -19.810 1.00 98.12 476 ARG A N 1
ATOM 3531 C CA . ARG A 1 476 ? 18.338 7.607 -19.235 1.00 98.12 476 ARG A CA 1
ATOM 3532 C C . ARG A 1 476 ? 18.324 7.617 -17.709 1.00 98.12 476 ARG A C 1
ATOM 3534 O O . ARG A 1 476 ? 17.272 7.788 -17.094 1.00 98.12 476 ARG A O 1
ATOM 3541 N N . ILE A 1 477 ? 19.510 7.548 -17.109 1.00 97.75 477 ILE A N 1
ATOM 3542 C CA . ILE A 1 477 ? 19.784 7.915 -15.716 1.00 97.75 477 ILE A CA 1
ATOM 3543 C C . ILE A 1 477 ? 20.676 9.163 -15.735 1.00 97.75 477 ILE A C 1
ATOM 3545 O O . ILE A 1 477 ? 21.769 9.140 -16.293 1.00 97.75 477 ILE A O 1
ATOM 3549 N N . ALA A 1 478 ? 20.218 10.265 -15.145 1.00 95.75 478 ALA A N 1
ATOM 3550 C CA . ALA A 1 478 ? 20.953 11.528 -15.111 1.00 95.75 478 ALA A CA 1
ATOM 3551 C C . ALA A 1 478 ? 22.189 11.467 -14.193 1.00 95.75 478 ALA A C 1
ATOM 3553 O O . ALA A 1 478 ? 22.281 10.629 -13.295 1.00 95.75 478 ALA A O 1
ATOM 3554 N N . ASN A 1 479 ? 23.133 12.392 -14.394 1.00 94.88 479 ASN A N 1
ATOM 3555 C CA . ASN A 1 479 ? 24.296 12.540 -13.514 1.00 94.88 479 ASN A CA 1
ATOM 3556 C C . ASN A 1 479 ? 23.850 12.818 -12.078 1.00 94.88 479 ASN A C 1
ATOM 3558 O O . ASN A 1 479 ? 22.987 13.672 -11.854 1.00 94.88 479 ASN A O 1
ATOM 3562 N N . ALA A 1 480 ? 24.501 12.181 -11.113 1.00 92.81 480 ALA A N 1
ATOM 3563 C CA . ALA A 1 480 ? 24.459 12.649 -9.742 1.00 92.81 480 ALA A CA 1
ATOM 3564 C C . ALA A 1 480 ? 25.027 14.078 -9.655 1.00 92.81 480 ALA A C 1
ATOM 3566 O O . ALA A 1 480 ? 25.840 14.514 -10.472 1.00 92.81 480 ALA A O 1
ATOM 3567 N N . ASN A 1 481 ? 24.590 14.819 -8.649 1.00 89.94 481 ASN A N 1
ATOM 3568 C CA . ASN A 1 481 ? 25.128 16.125 -8.291 1.00 89.94 481 ASN A CA 1
ATOM 3569 C C . ASN A 1 481 ? 25.324 16.180 -6.767 1.00 89.94 481 ASN A C 1
ATOM 3571 O O . ASN A 1 481 ? 24.981 15.233 -6.060 1.00 89.94 481 ASN A O 1
ATOM 3575 N N . GLY A 1 482 ? 25.865 17.284 -6.243 1.00 82.50 482 GLY A N 1
ATOM 3576 C CA . GLY A 1 482 ? 26.166 17.414 -4.808 1.00 82.50 482 GLY A CA 1
ATOM 3577 C C . GLY A 1 482 ? 24.977 17.166 -3.865 1.00 82.50 482 GLY A C 1
ATOM 3578 O O . GLY A 1 482 ? 25.192 16.870 -2.695 1.00 82.50 482 GLY A O 1
ATOM 3579 N N . ASN A 1 483 ? 23.741 17.229 -4.372 1.00 81.94 483 ASN A N 1
ATOM 3580 C CA . ASN A 1 483 ? 22.510 17.108 -3.591 1.00 81.94 483 ASN A CA 1
ATOM 3581 C C . ASN A 1 483 ? 21.636 15.898 -3.980 1.00 81.94 483 ASN A C 1
ATOM 3583 O O . ASN A 1 483 ? 20.591 15.678 -3.366 1.00 81.94 483 ASN A O 1
ATOM 3587 N N . SER A 1 484 ? 22.015 15.121 -4.998 1.00 89.69 484 SER A N 1
ATOM 3588 C CA . SER A 1 484 ? 21.204 14.016 -5.515 1.00 89.69 484 SER A CA 1
ATOM 3589 C C . SER A 1 484 ? 22.074 12.929 -6.124 1.00 89.69 484 SER A C 1
ATOM 3591 O O . SER A 1 484 ? 22.934 13.198 -6.960 1.00 89.69 484 SER A O 1
ATOM 3593 N N . LYS A 1 485 ? 21.792 11.681 -5.750 1.00 93.69 485 LYS A N 1
ATOM 3594 C CA . LYS A 1 485 ? 22.313 10.489 -6.421 1.00 93.69 485 LYS A CA 1
ATOM 3595 C C . LYS A 1 485 ? 21.217 9.452 -6.630 1.00 93.69 485 LYS A C 1
ATOM 3597 O O . LYS A 1 485 ? 20.285 9.348 -5.825 1.00 93.69 485 LYS A O 1
ATOM 3602 N N . THR A 1 486 ? 21.385 8.635 -7.663 1.00 97.31 486 THR A N 1
ATOM 3603 C CA . THR A 1 486 ? 20.583 7.430 -7.877 1.00 97.31 486 THR A CA 1
ATOM 3604 C C . THR A 1 486 ? 21.335 6.212 -7.351 1.00 97.31 486 THR A C 1
ATOM 3606 O O . THR A 1 486 ? 22.501 5.988 -7.678 1.00 97.31 486 THR A O 1
ATOM 3609 N N . THR A 1 487 ? 20.667 5.419 -6.516 1.00 98.00 487 THR A N 1
ATOM 3610 C CA . THR A 1 487 ? 21.140 4.108 -6.055 1.00 98.00 487 THR A CA 1
ATOM 3611 C C . THR A 1 487 ? 20.139 3.043 -6.481 1.00 98.00 487 THR A C 1
ATOM 3613 O O . THR A 1 487 ? 18.965 3.116 -6.114 1.00 98.00 487 THR A O 1
ATOM 3616 N N . ILE A 1 488 ? 20.605 2.066 -7.254 1.00 98.62 488 ILE A N 1
ATOM 3617 C CA . ILE A 1 488 ? 19.818 0.938 -7.748 1.00 98.62 488 ILE A CA 1
ATOM 3618 C C . ILE A 1 488 ? 20.420 -0.350 -7.195 1.00 98.62 488 ILE A C 1
ATOM 3620 O O . ILE A 1 488 ? 21.623 -0.583 -7.317 1.00 98.62 488 ILE A O 1
ATOM 3624 N N . ASN A 1 489 ? 19.590 -1.192 -6.592 1.00 98.31 489 ASN A N 1
ATOM 3625 C CA . ASN A 1 489 ? 20.026 -2.462 -6.033 1.00 98.31 489 ASN A CA 1
ATOM 3626 C C . ASN A 1 489 ? 18.986 -3.572 -6.242 1.00 98.31 489 ASN A C 1
ATOM 3628 O O . ASN A 1 489 ? 17.783 -3.326 -6.141 1.00 98.31 489 ASN A O 1
ATOM 3632 N N . ASN A 1 490 ? 19.445 -4.805 -6.470 1.00 97.25 490 ASN A N 1
ATOM 3633 C CA . ASN A 1 490 ? 18.600 -5.995 -6.635 1.00 97.25 490 ASN A CA 1
ATOM 3634 C C . ASN A 1 490 ? 17.568 -5.829 -7.761 1.00 97.25 490 ASN A C 1
ATOM 3636 O O . ASN A 1 490 ? 16.356 -5.818 -7.520 1.00 97.25 490 ASN A O 1
ATOM 3640 N N . VAL A 1 491 ? 18.049 -5.669 -8.992 1.00 98.31 491 VAL A N 1
ATOM 3641 C CA . VAL A 1 491 ? 17.183 -5.554 -10.172 1.00 98.31 491 VAL A CA 1
ATOM 3642 C C . VAL A 1 491 ? 17.292 -6.799 -11.034 1.00 98.31 491 VAL A C 1
ATOM 3644 O O . VAL A 1 491 ? 18.393 -7.267 -11.299 1.00 98.31 491 VAL A O 1
ATOM 3647 N N . ILE A 1 492 ? 16.156 -7.325 -11.484 1.00 98.31 492 ILE A N 1
ATOM 3648 C CA . ILE A 1 492 ? 16.100 -8.463 -12.404 1.00 98.31 492 ILE A CA 1
ATOM 3649 C C . ILE A 1 492 ? 15.309 -8.056 -13.641 1.00 98.31 492 ILE A C 1
ATOM 3651 O O . ILE A 1 492 ? 14.151 -7.652 -13.530 1.00 98.31 492 ILE A O 1
ATOM 3655 N N . LEU A 1 493 ? 15.920 -8.171 -14.817 1.00 98.25 493 LEU A N 1
ATOM 3656 C CA . LEU A 1 493 ? 15.219 -8.097 -16.096 1.00 98.25 493 LEU A CA 1
ATOM 3657 C C . LEU A 1 493 ? 15.208 -9.499 -16.690 1.00 98.25 493 LEU A C 1
ATOM 3659 O O . LEU A 1 493 ? 16.245 -10.029 -17.076 1.00 98.25 493 LEU A O 1
ATOM 3663 N N . ASN A 1 494 ? 14.027 -10.095 -16.737 1.00 95.69 494 ASN A N 1
ATOM 3664 C CA . ASN A 1 494 ? 13.800 -11.454 -17.185 1.00 95.69 494 ASN A CA 1
ATOM 3665 C C . ASN A 1 494 ? 13.107 -11.447 -18.550 1.00 95.69 494 ASN A C 1
ATOM 3667 O O . ASN A 1 494 ? 12.013 -10.891 -18.667 1.00 95.69 494 ASN A O 1
ATOM 3671 N N . LYS A 1 495 ? 13.717 -12.094 -19.551 1.00 94.12 495 LYS A N 1
ATOM 3672 C CA . LYS A 1 495 ? 13.232 -12.195 -20.939 1.00 94.12 495 LYS A CA 1
ATOM 3673 C C . LYS A 1 495 ? 13.094 -10.819 -21.583 1.00 94.12 495 LYS A C 1
ATOM 3675 O O . LYS A 1 495 ? 11.993 -10.290 -21.760 1.00 94.12 495 LYS A O 1
ATOM 3680 N N . ILE A 1 496 ? 14.244 -10.218 -21.880 1.00 96.44 496 ILE A N 1
ATOM 3681 C CA . ILE A 1 496 ? 14.327 -8.969 -22.643 1.00 96.44 496 ILE A CA 1
ATOM 3682 C C . ILE A 1 496 ? 14.118 -9.293 -24.129 1.00 96.44 496 ILE A C 1
ATOM 3684 O O . ILE A 1 496 ? 14.962 -9.935 -24.738 1.00 96.44 496 ILE A O 1
ATOM 3688 N N . GLY A 1 497 ? 13.007 -8.861 -24.715 1.00 95.00 497 GLY A N 1
ATOM 3689 C CA . GLY A 1 497 ? 12.643 -9.113 -26.111 1.00 95.00 497 GLY A CA 1
ATOM 3690 C C . GLY A 1 497 ? 13.225 -8.082 -27.079 1.00 95.00 497 GLY A C 1
ATOM 3691 O O . GLY A 1 497 ? 14.440 -7.993 -27.262 1.00 95.00 497 GLY A O 1
ATOM 3692 N N . ILE A 1 498 ? 12.355 -7.322 -27.748 1.00 96.00 498 ILE A N 1
ATOM 3693 C CA . ILE A 1 498 ? 12.748 -6.387 -28.811 1.00 96.00 498 ILE A CA 1
ATOM 3694 C C . ILE A 1 498 ? 12.989 -4.989 -28.235 1.00 96.00 498 ILE A C 1
ATOM 3696 O O . ILE A 1 498 ? 12.109 -4.413 -27.599 1.00 96.00 498 ILE A O 1
ATOM 3700 N N . LEU A 1 499 ? 14.167 -4.426 -28.504 1.00 97.31 499 LEU A N 1
ATOM 3701 C CA . LEU A 1 499 ? 14.510 -3.033 -28.222 1.00 97.31 499 LEU A CA 1
ATOM 3702 C C . LEU A 1 499 ? 14.781 -2.333 -29.552 1.00 97.31 499 LEU A C 1
ATOM 3704 O O . LEU A 1 499 ? 15.747 -2.674 -30.240 1.00 97.31 499 LEU A O 1
ATOM 3708 N N . GLN A 1 500 ? 13.927 -1.385 -29.931 1.00 93.75 500 GLN A N 1
ATOM 3709 C CA . GLN A 1 500 ? 13.916 -0.833 -31.279 1.00 93.75 500 GLN A CA 1
ATOM 3710 C C . GLN A 1 500 ? 13.840 0.692 -31.304 1.00 93.75 500 GLN A C 1
ATOM 3712 O O . GLN A 1 500 ? 12.992 1.315 -30.671 1.00 93.75 500 GLN A O 1
ATOM 3717 N N . ASN A 1 501 ? 14.686 1.263 -32.152 1.00 90.44 501 ASN A N 1
ATOM 3718 C CA . ASN A 1 501 ? 14.624 2.646 -32.589 1.00 90.44 501 ASN A CA 1
ATOM 3719 C C . ASN A 1 501 ? 14.306 2.712 -34.083 1.00 90.44 501 ASN A C 1
ATOM 3721 O O . ASN A 1 501 ? 14.748 1.854 -34.850 1.00 90.44 501 ASN A O 1
ATOM 3725 N N . ASP A 1 502 ? 13.609 3.758 -34.514 1.00 86.00 502 ASP A N 1
ATOM 3726 C CA . ASP A 1 502 ? 13.349 4.003 -35.930 1.00 86.00 502 ASP A CA 1
ATOM 3727 C C . ASP A 1 502 ? 13.292 5.501 -36.269 1.00 86.00 502 ASP A C 1
ATOM 3729 O O . ASP A 1 502 ? 12.814 6.308 -35.476 1.00 86.00 502 ASP A O 1
ATOM 3733 N N . VAL A 1 503 ? 13.784 5.876 -37.450 1.00 79.62 503 VAL A N 1
ATOM 3734 C CA . VAL A 1 503 ? 13.741 7.261 -37.953 1.00 79.62 503 VAL A CA 1
ATOM 3735 C C . VAL A 1 503 ? 13.290 7.295 -39.405 1.00 79.62 503 VAL A C 1
ATOM 3737 O O . VAL A 1 503 ? 13.360 6.277 -40.098 1.00 79.62 503 VAL A O 1
ATOM 3740 N N . VAL A 1 504 ? 12.864 8.463 -39.897 1.00 73.31 504 VAL A N 1
ATOM 3741 C CA . VAL A 1 504 ? 12.570 8.657 -41.329 1.00 73.31 504 VAL A CA 1
ATOM 3742 C C . VAL A 1 504 ? 13.738 8.153 -42.191 1.00 73.31 504 VAL A C 1
ATOM 3744 O O . VAL A 1 504 ? 14.904 8.501 -41.992 1.00 73.31 504 VAL A O 1
ATOM 3747 N N . THR A 1 505 ? 13.402 7.253 -43.117 1.00 58.91 505 THR A N 1
ATOM 3748 C CA . THR A 1 505 ? 14.332 6.358 -43.814 1.00 58.91 505 THR A CA 1
ATOM 3749 C C . THR A 1 505 ? 15.311 7.088 -44.732 1.00 58.91 505 THR A C 1
ATOM 3751 O O . THR A 1 505 ? 14.893 7.911 -45.540 1.00 58.91 505 THR A O 1
ATOM 3754 N N . GLY A 1 506 ? 16.595 6.708 -44.661 1.00 52.88 506 GLY A N 1
ATOM 3755 C CA . GLY A 1 506 ? 17.657 7.097 -45.605 1.00 52.88 506 GLY A CA 1
ATOM 3756 C C . GLY A 1 506 ? 18.828 7.882 -44.996 1.00 52.88 506 GLY A C 1
ATOM 3757 O O . GLY A 1 506 ? 19.880 7.986 -45.621 1.00 52.88 506 GLY A O 1
ATOM 3758 N N . MET A 1 507 ? 18.688 8.432 -43.778 1.00 53.78 507 MET A N 1
ATOM 3759 C CA . MET A 1 507 ? 19.638 9.443 -43.268 1.00 53.78 507 MET A CA 1
ATOM 3760 C C . MET A 1 507 ? 19.936 9.387 -41.752 1.00 53.78 507 MET A C 1
ATOM 3762 O O . MET A 1 507 ? 20.289 10.402 -41.162 1.00 53.78 507 MET A O 1
ATOM 3766 N N . ALA A 1 508 ? 19.884 8.216 -41.102 1.00 54.81 508 ALA A N 1
ATOM 3767 C CA . ALA A 1 508 ? 20.151 8.075 -39.653 1.00 54.81 508 ALA A CA 1
ATOM 3768 C C . ALA A 1 508 ? 21.605 8.397 -39.202 1.00 54.81 508 ALA A C 1
ATOM 3770 O O . ALA A 1 508 ? 21.941 8.253 -38.022 1.00 54.81 508 ALA A O 1
ATOM 3771 N N . ALA A 1 509 ? 22.486 8.813 -40.122 1.00 56.28 509 ALA A N 1
ATOM 3772 C CA . ALA A 1 509 ? 23.911 9.044 -39.869 1.00 56.28 509 ALA A CA 1
ATOM 3773 C C . ALA A 1 509 ? 24.171 10.128 -38.806 1.00 56.28 509 ALA A C 1
ATOM 3775 O O . ALA A 1 509 ? 25.151 10.030 -38.072 1.00 56.28 509 ALA A O 1
ATOM 3776 N N . ASN A 1 510 ? 23.261 11.099 -38.667 1.00 65.69 510 ASN A N 1
ATOM 3777 C CA . ASN A 1 510 ? 23.445 12.289 -37.828 1.00 65.69 510 ASN A CA 1
ATOM 3778 C C . ASN A 1 510 ? 22.556 12.321 -36.570 1.00 65.69 510 ASN A C 1
ATOM 3780 O O . ASN A 1 510 ? 22.468 13.356 -35.910 1.00 65.69 510 ASN A O 1
ATOM 3784 N N . ALA A 1 511 ? 21.880 11.217 -36.245 1.00 72.56 511 ALA A N 1
ATOM 3785 C CA . ALA A 1 511 ? 21.080 11.071 -35.029 1.00 72.56 511 ALA A CA 1
ATOM 3786 C C . ALA A 1 511 ? 21.835 10.246 -33.971 1.00 72.56 511 ALA A C 1
ATOM 3788 O O . ALA A 1 511 ? 22.496 9.251 -34.299 1.00 72.56 511 ALA A O 1
ATOM 3789 N N . ASN A 1 512 ? 21.713 10.635 -32.701 1.00 85.12 512 ASN A N 1
ATOM 3790 C CA . ASN A 1 512 ? 22.263 9.935 -31.544 1.00 85.12 512 ASN A CA 1
ATOM 3791 C C . ASN A 1 512 ? 21.288 8.845 -31.080 1.00 85.12 512 ASN A C 1
ATOM 3793 O O . ASN A 1 512 ? 20.461 9.043 -30.192 1.00 85.12 512 ASN A O 1
ATOM 3797 N N . ILE A 1 513 ? 21.358 7.691 -31.735 1.00 87.56 513 ILE A N 1
ATOM 3798 C CA . ILE A 1 513 ? 20.417 6.588 -31.534 1.00 87.56 513 ILE A CA 1
ATOM 3799 C C . ILE A 1 513 ? 21.142 5.453 -30.837 1.00 87.56 513 ILE A C 1
ATOM 3801 O O . ILE A 1 513 ? 22.212 5.060 -31.299 1.00 87.56 513 ILE A O 1
ATOM 3805 N N . ALA A 1 514 ? 20.545 4.891 -29.789 1.00 92.38 514 ALA A N 1
ATOM 3806 C CA . ALA A 1 514 ? 21.075 3.704 -29.140 1.00 92.38 514 ALA A CA 1
ATOM 3807 C C . ALA A 1 514 ? 20.009 2.876 -28.415 1.00 92.38 514 ALA A C 1
ATOM 3809 O O . ALA A 1 514 ? 18.979 3.382 -27.965 1.00 92.38 514 ALA A O 1
ATOM 3810 N N . VAL A 1 515 ? 20.284 1.578 -28.317 1.00 95.50 515 VAL A N 1
ATOM 3811 C CA . VAL A 1 515 ? 19.496 0.600 -27.568 1.00 95.50 515 VAL A CA 1
ATOM 3812 C C . VAL A 1 515 ? 20.393 -0.092 -26.544 1.00 95.50 515 VAL A C 1
ATOM 3814 O O . VAL A 1 515 ? 21.531 -0.456 -26.851 1.00 95.50 515 VAL A O 1
ATOM 3817 N N . ALA A 1 516 ? 19.903 -0.282 -25.323 1.00 96.94 516 ALA A N 1
ATOM 3818 C CA . ALA A 1 516 ? 20.665 -0.936 -24.267 1.00 96.94 516 ALA A CA 1
ATOM 3819 C C . ALA A 1 516 ? 19.814 -1.903 -23.441 1.00 96.94 516 ALA A C 1
ATOM 3821 O O . ALA A 1 516 ? 18.660 -1.624 -23.127 1.00 96.94 516 ALA A O 1
ATOM 3822 N N . GLY A 1 517 ? 20.382 -3.036 -23.034 1.00 97.62 517 GLY A N 1
ATOM 3823 C CA . GLY A 1 517 ? 19.646 -4.030 -22.250 1.00 97.62 517 GLY A CA 1
ATOM 3824 C C . GLY A 1 517 ? 19.254 -3.555 -20.846 1.00 97.62 517 GLY A C 1
ATOM 3825 O O . GLY A 1 517 ? 18.222 -3.985 -20.336 1.00 97.62 517 GLY A O 1
ATOM 3826 N N . PHE A 1 518 ? 19.999 -2.615 -20.247 1.00 98.56 518 PHE A N 1
ATOM 3827 C CA . PHE A 1 518 ? 19.628 -1.970 -18.982 1.00 98.56 518 PHE A CA 1
ATOM 3828 C C . PHE A 1 518 ? 19.287 -0.488 -19.163 1.00 98.56 518 PHE A C 1
ATOM 3830 O O . PHE A 1 518 ? 18.118 -0.108 -19.094 1.00 98.56 518 PHE A O 1
ATOM 3837 N N . VAL A 1 519 ? 20.293 0.357 -19.398 1.00 97.81 519 VAL A N 1
ATOM 3838 C CA . VAL A 1 519 ? 20.142 1.815 -19.488 1.00 97.81 519 VAL A CA 1
ATOM 3839 C C . VAL A 1 519 ? 20.934 2.364 -20.659 1.00 97.81 519 VAL A C 1
ATOM 3841 O O . VAL A 1 519 ? 22.081 1.991 -20.833 1.00 97.81 519 VAL A O 1
ATOM 3844 N N . THR A 1 520 ? 20.380 3.264 -21.466 1.00 96.75 520 THR A N 1
ATOM 3845 C CA . THR A 1 520 ? 21.146 3.767 -22.622 1.00 96.75 520 THR A CA 1
ATOM 3846 C C . THR A 1 520 ? 22.172 4.820 -22.197 1.00 96.75 520 THR A C 1
ATOM 3848 O O . THR A 1 520 ? 23.369 4.645 -22.425 1.00 96.75 520 THR A O 1
ATOM 3851 N N . GLU A 1 521 ? 21.731 5.868 -21.503 1.00 96.31 521 GLU A N 1
ATOM 3852 C CA . GLU A 1 521 ? 22.614 6.885 -20.915 1.00 96.31 521 GLU A CA 1
ATOM 3853 C C . GLU A 1 521 ? 22.734 6.682 -19.401 1.00 96.31 521 GLU A C 1
ATOM 3855 O O . GLU A 1 521 ? 21.748 6.837 -18.674 1.00 96.31 521 GLU A O 1
ATOM 3860 N N . LEU A 1 522 ? 23.943 6.381 -18.917 1.00 96.00 522 LEU A N 1
ATOM 3861 C CA . LEU A 1 522 ? 24.252 6.284 -17.489 1.00 96.00 522 LEU A CA 1
ATOM 3862 C C . LEU A 1 522 ? 25.110 7.471 -17.035 1.00 96.00 522 LEU A C 1
ATOM 3864 O O . LEU A 1 522 ? 26.330 7.486 -17.194 1.00 96.00 522 LEU A O 1
ATOM 3868 N N . GLY A 1 523 ? 24.480 8.473 -16.430 1.00 95.06 523 GLY A N 1
ATOM 3869 C CA . GLY A 1 523 ? 25.185 9.611 -15.846 1.00 95.06 523 GLY A CA 1
ATOM 3870 C C . GLY A 1 523 ? 26.153 9.212 -14.724 1.00 95.06 523 GLY A C 1
ATOM 3871 O O . GLY A 1 523 ? 25.967 8.175 -14.081 1.00 95.06 523 GLY A O 1
ATOM 3872 N N . SER A 1 524 ? 27.180 10.028 -14.477 1.00 94.12 524 SER A N 1
ATOM 3873 C CA . SER A 1 524 ? 28.209 9.784 -13.452 1.00 94.12 524 SER A CA 1
ATOM 3874 C C . SER A 1 524 ? 27.689 9.876 -12.021 1.00 94.12 524 SER A C 1
ATOM 3876 O O . SER A 1 524 ? 26.663 10.496 -11.745 1.00 94.12 524 SER A O 1
ATOM 3878 N N . GLY A 1 525 ? 28.444 9.284 -11.092 1.00 93.19 525 GLY A N 1
ATOM 3879 C CA . GLY A 1 525 ? 28.233 9.420 -9.648 1.00 93.19 525 GLY A CA 1
ATOM 3880 C C . GLY A 1 525 ? 27.032 8.648 -9.092 1.00 93.19 525 GLY A C 1
ATOM 3881 O O . GLY A 1 525 ? 26.674 8.825 -7.927 1.00 93.19 525 GLY A O 1
ATOM 3882 N N . ASN A 1 526 ? 26.418 7.779 -9.898 1.00 95.50 526 ASN A N 1
ATOM 3883 C CA . ASN A 1 526 ? 25.364 6.871 -9.459 1.00 95.50 526 ASN A CA 1
ATOM 3884 C C . ASN A 1 526 ? 25.951 5.519 -9.024 1.00 95.50 526 ASN A C 1
ATOM 3886 O O . ASN A 1 526 ? 27.124 5.216 -9.260 1.00 95.50 526 ASN A O 1
ATOM 3890 N N . SER A 1 527 ? 25.126 4.696 -8.377 1.00 96.56 527 SER A N 1
ATOM 3891 C CA . SER A 1 527 ? 25.501 3.344 -7.958 1.00 96.56 527 SER A CA 1
ATOM 3892 C C . SER A 1 527 ? 24.456 2.334 -8.411 1.00 96.56 527 SER A C 1
ATOM 3894 O O . SER A 1 527 ? 23.264 2.515 -8.154 1.00 96.56 527 SER A O 1
ATOM 3896 N N . ILE A 1 528 ? 24.906 1.277 -9.086 1.00 98.12 528 ILE A N 1
ATOM 3897 C CA . ILE A 1 528 ? 24.075 0.140 -9.484 1.00 98.12 528 ILE A CA 1
ATOM 3898 C C . ILE A 1 528 ? 24.740 -1.127 -8.958 1.00 98.12 528 ILE A C 1
ATOM 3900 O O . ILE A 1 528 ? 25.919 -1.367 -9.210 1.00 98.12 528 ILE A O 1
ATOM 3904 N N . SER A 1 529 ? 23.986 -1.939 -8.223 1.00 98.00 529 SER A N 1
ATOM 3905 C CA . SER A 1 529 ? 24.500 -3.187 -7.668 1.00 98.00 529 SER A CA 1
ATOM 3906 C C . SER A 1 529 ? 23.507 -4.338 -7.763 1.00 98.00 529 SER A C 1
ATOM 3908 O O . SER A 1 529 ? 22.294 -4.123 -7.747 1.00 98.00 529 SER A O 1
ATOM 3910 N N . ASN A 1 530 ? 24.021 -5.567 -7.853 1.00 97.19 530 ASN A N 1
ATOM 3911 C CA . ASN A 1 530 ? 23.222 -6.794 -7.874 1.00 97.19 530 ASN A CA 1
ATOM 3912 C C . ASN A 1 530 ? 22.121 -6.740 -8.951 1.00 97.19 530 ASN A C 1
ATOM 3914 O O . ASN A 1 530 ? 20.934 -6.893 -8.641 1.00 97.19 530 ASN A O 1
ATOM 3918 N N . ALA A 1 531 ? 22.502 -6.471 -10.199 1.00 97.81 531 ALA A N 1
ATOM 3919 C CA . ALA A 1 531 ? 21.581 -6.446 -11.333 1.00 97.81 531 ALA A CA 1
ATOM 3920 C C . ALA A 1 531 ? 21.757 -7.716 -12.170 1.00 97.81 531 ALA A C 1
ATOM 3922 O O . ALA A 1 531 ? 22.877 -8.036 -12.546 1.00 97.81 531 ALA A O 1
ATOM 3923 N N . SER A 1 532 ? 20.668 -8.419 -12.475 1.00 97.44 532 SER A N 1
ATOM 3924 C CA . SER A 1 532 ? 20.681 -9.657 -13.260 1.00 97.44 532 SER A CA 1
ATOM 3925 C C . SER A 1 532 ? 19.810 -9.514 -14.505 1.00 97.44 532 SER A C 1
ATOM 3927 O O . SER A 1 532 ? 18.623 -9.205 -14.403 1.00 97.44 532 SER A O 1
ATOM 3929 N N . LEU A 1 533 ? 20.397 -9.703 -15.684 1.00 97.75 533 LEU A N 1
ATOM 3930 C CA . LEU A 1 533 ? 19.733 -9.533 -16.974 1.00 97.75 533 LEU A CA 1
ATOM 3931 C C . LEU A 1 533 ? 19.718 -10.860 -17.728 1.00 97.75 533 LEU A C 1
ATOM 3933 O O . LEU A 1 533 ? 20.773 -11.461 -17.916 1.00 97.75 533 LEU A O 1
ATOM 3937 N N . TYR A 1 534 ? 18.540 -11.286 -18.181 1.00 95.62 534 TYR A N 1
ATOM 3938 C CA . TYR A 1 534 ? 18.349 -12.503 -18.964 1.00 95.62 534 TYR A CA 1
ATOM 3939 C C . TYR A 1 534 ? 17.881 -12.177 -20.383 1.00 95.62 534 TYR A C 1
ATOM 3941 O O . TYR A 1 534 ? 16.765 -11.688 -20.602 1.00 95.62 534 TYR A O 1
ATOM 3949 N N . PHE A 1 535 ? 18.763 -12.473 -21.334 1.00 94.06 535 PHE A N 1
ATOM 3950 C CA . PHE A 1 535 ? 18.533 -12.393 -22.768 1.00 94.06 535 PHE A CA 1
ATOM 3951 C C . PHE A 1 535 ? 18.281 -13.797 -23.318 1.00 94.06 535 PHE A C 1
ATOM 3953 O O . PHE A 1 535 ? 19.104 -14.709 -23.153 1.00 94.06 535 PHE A O 1
ATOM 3960 N N . ASP A 1 536 ? 17.133 -13.969 -23.963 1.00 88.69 536 ASP A N 1
ATOM 3961 C CA . ASP A 1 536 ? 16.757 -15.218 -24.610 1.00 88.69 536 ASP A CA 1
ATOM 3962 C C . ASP A 1 536 ? 17.043 -15.184 -26.113 1.00 88.69 536 ASP A C 1
ATOM 3964 O O . ASP A 1 536 ? 17.530 -14.194 -26.664 1.00 88.69 536 ASP A O 1
ATOM 3968 N N . GLU A 1 537 ? 16.791 -16.297 -26.792 1.00 84.38 537 GLU A N 1
ATOM 3969 C CA . GLU A 1 537 ? 17.010 -16.424 -28.231 1.00 84.38 537 GLU A CA 1
ATOM 3970 C C . GLU A 1 537 ? 16.136 -15.463 -29.070 1.00 84.38 537 GLU A C 1
ATOM 3972 O O . GLU A 1 537 ? 16.406 -15.231 -30.252 1.00 84.38 537 GLU A O 1
ATOM 3977 N N . ASN A 1 538 ? 15.103 -14.865 -28.462 1.00 87.06 538 ASN A N 1
ATOM 3978 C CA . ASN A 1 538 ? 14.201 -13.902 -29.087 1.00 87.06 538 ASN A CA 1
ATOM 3979 C C . ASN A 1 538 ? 14.605 -12.443 -28.831 1.00 87.06 538 ASN A C 1
ATOM 3981 O O . ASN A 1 538 ? 13.983 -11.546 -29.410 1.00 87.06 538 ASN A O 1
ATOM 3985 N N . THR A 1 539 ? 15.636 -12.185 -28.019 1.00 92.38 539 THR A N 1
ATOM 3986 C CA . THR A 1 539 ? 16.186 -10.841 -27.814 1.00 92.38 539 THR A CA 1
ATOM 3987 C C . THR A 1 539 ? 16.676 -10.245 -29.136 1.00 92.38 539 THR A C 1
ATOM 3989 O O . THR A 1 539 ? 17.506 -10.835 -29.832 1.00 92.38 539 THR A O 1
ATOM 3992 N N . LYS A 1 540 ? 16.226 -9.025 -29.462 1.00 93.56 540 LYS A N 1
ATOM 3993 C CA . LYS A 1 540 ? 16.662 -8.293 -30.664 1.00 93.56 540 LYS A CA 1
ATOM 3994 C C . LYS A 1 540 ? 16.986 -6.843 -30.336 1.00 93.56 540 LYS A C 1
ATOM 3996 O O . LYS A 1 540 ? 16.113 -6.092 -29.907 1.00 93.56 540 LYS A O 1
ATOM 4001 N N . PHE A 1 541 ? 18.218 -6.440 -30.624 1.00 94.06 541 PHE A N 1
ATOM 4002 C CA . PHE A 1 541 ? 18.643 -5.045 -30.602 1.00 94.06 541 PHE A CA 1
ATOM 4003 C C . PHE A 1 541 ? 18.530 -4.469 -32.013 1.00 94.06 541 PHE A C 1
ATOM 4005 O O . PHE A 1 541 ? 19.250 -4.895 -32.916 1.00 94.06 541 PHE A O 1
ATOM 4012 N N . ILE A 1 542 ? 17.621 -3.515 -32.205 1.00 91.25 542 ILE A N 1
ATOM 4013 C CA . ILE A 1 542 ? 17.330 -2.885 -33.498 1.00 91.25 542 ILE A CA 1
ATOM 4014 C C . ILE A 1 542 ? 17.596 -1.377 -33.381 1.00 91.25 542 ILE A C 1
ATOM 4016 O O . ILE A 1 542 ? 16.656 -0.582 -33.291 1.00 91.25 542 ILE A O 1
ATOM 4020 N N . PRO A 1 543 ? 18.867 -0.937 -33.327 1.00 87.31 543 PRO A N 1
ATOM 4021 C CA . PRO A 1 543 ? 19.166 0.477 -33.500 1.00 87.31 543 PRO A CA 1
ATOM 4022 C C . PRO A 1 543 ? 18.781 0.879 -34.930 1.00 87.31 543 PRO A C 1
ATOM 4024 O O . PRO A 1 543 ? 18.991 0.105 -35.866 1.00 87.31 543 PRO A O 1
ATOM 4027 N N . ALA A 1 544 ? 18.226 2.077 -35.125 1.00 77.81 544 ALA A N 1
ATOM 4028 C CA . ALA A 1 544 ? 17.877 2.532 -36.469 1.00 77.81 544 ALA A CA 1
ATOM 4029 C C . ALA A 1 544 ? 19.120 2.479 -37.380 1.00 77.81 544 ALA A C 1
ATOM 4031 O O . ALA A 1 544 ? 20.170 3.047 -37.061 1.00 77.81 544 ALA A O 1
ATOM 4032 N N . SER A 1 545 ? 19.015 1.745 -38.489 1.00 65.50 545 SER A N 1
ATOM 4033 C CA . SER A 1 545 ? 20.147 1.442 -39.367 1.00 65.50 545 SER A CA 1
ATOM 4034 C C . SER A 1 545 ? 20.395 2.556 -40.382 1.00 65.50 545 SER A C 1
ATOM 4036 O O . SER A 1 545 ? 19.462 2.989 -41.062 1.00 65.50 545 SER A O 1
ATOM 4038 N N . VAL A 1 546 ? 21.659 2.921 -40.604 1.00 55.50 546 VAL A N 1
ATOM 4039 C CA . VAL A 1 546 ? 22.081 3.690 -41.786 1.00 55.50 546 VAL A CA 1
ATOM 4040 C C . VAL A 1 546 ? 22.403 2.701 -42.912 1.00 55.50 546 VAL A C 1
ATOM 4042 O O . VAL A 1 546 ? 23.568 2.435 -43.199 1.00 55.50 546 VAL A O 1
ATOM 4045 N N . ARG A 1 547 ? 21.378 2.093 -43.525 1.00 48.41 547 ARG A N 1
ATOM 4046 C CA . ARG A 1 547 ? 21.587 1.079 -44.581 1.00 48.41 547 ARG A CA 1
ATOM 4047 C C . ARG A 1 547 ? 22.409 1.625 -45.758 1.00 48.41 547 ARG A C 1
ATOM 4049 O O . ARG A 1 547 ? 23.199 0.892 -46.338 1.00 48.41 547 ARG A O 1
ATOM 4056 N N . ASP A 1 548 ? 22.274 2.915 -46.055 1.00 41.97 548 ASP A N 1
ATOM 4057 C CA . ASP A 1 548 ? 22.820 3.508 -47.279 1.00 41.97 548 ASP A CA 1
ATOM 4058 C C . ASP A 1 548 ? 24.289 3.982 -47.158 1.00 41.97 548 ASP A C 1
ATOM 4060 O O . ASP A 1 548 ? 24.868 4.396 -48.156 1.00 41.97 548 ASP A O 1
ATOM 4064 N N . HIS A 1 549 ? 24.929 3.888 -45.976 1.00 45.91 549 HIS A N 1
ATOM 4065 C CA . HIS A 1 549 ? 26.308 4.384 -45.754 1.00 45.91 549 HIS A CA 1
ATOM 4066 C C . HIS A 1 549 ? 27.283 3.365 -45.138 1.00 45.91 549 HIS A C 1
ATOM 4068 O O . HIS A 1 549 ? 28.326 3.757 -44.616 1.00 45.91 549 HIS A O 1
ATOM 4074 N N . ASN A 1 550 ? 26.968 2.064 -45.161 1.00 44.50 550 ASN A N 1
ATOM 4075 C CA . ASN A 1 550 ? 27.901 1.006 -44.734 1.00 44.50 550 ASN A CA 1
ATOM 4076 C C . ASN A 1 550 ? 28.492 1.211 -43.313 1.00 44.50 550 ASN A C 1
ATOM 4078 O O . ASN A 1 550 ? 29.630 0.840 -43.034 1.00 44.50 550 ASN A O 1
ATOM 4082 N N . SER A 1 551 ? 27.738 1.865 -42.422 1.00 51.78 551 SER A N 1
ATOM 4083 C CA . SER A 1 551 ? 28.183 2.218 -41.070 1.00 51.78 551 SER A CA 1
ATOM 4084 C C . SER A 1 551 ? 27.721 1.152 -40.076 1.00 51.78 551 SER A C 1
ATOM 4086 O O . SER A 1 551 ? 26.524 0.885 -39.976 1.00 51.78 551 SER A O 1
ATOM 4088 N N . ASP A 1 552 ? 28.652 0.548 -39.331 1.00 60.09 552 ASP A N 1
ATOM 4089 C CA . ASP A 1 552 ? 28.343 -0.471 -38.320 1.00 60.09 552 ASP A CA 1
ATOM 4090 C C . ASP A 1 552 ? 27.516 0.123 -37.160 1.00 60.09 552 ASP A C 1
ATOM 4092 O O . ASP A 1 552 ? 28.039 0.763 -36.244 1.00 60.09 552 ASP A O 1
ATOM 4096 N N . SER A 1 553 ? 26.197 -0.096 -37.183 1.00 68.31 553 SER A N 1
ATOM 4097 C CA . SER A 1 553 ? 25.271 0.357 -36.137 1.00 68.31 553 SER A CA 1
ATOM 4098 C C . SER A 1 553 ? 25.340 -0.463 -34.846 1.00 68.31 553 SER A C 1
ATOM 4100 O O . SER A 1 553 ? 24.668 -0.128 -33.874 1.00 68.31 553 SER A O 1
ATOM 4102 N N . ARG A 1 554 ? 26.166 -1.509 -34.775 1.00 69.94 554 ARG A N 1
ATOM 4103 C CA . ARG A 1 554 ? 26.324 -2.342 -33.577 1.00 69.94 554 ARG A CA 1
ATOM 4104 C C . ARG A 1 554 ? 26.848 -1.558 -32.391 1.00 69.94 554 ARG A C 1
ATOM 4106 O O . ARG A 1 554 ? 26.449 -1.818 -31.261 1.00 69.94 554 ARG A O 1
ATOM 4113 N N . ASN A 1 555 ? 27.705 -0.568 -32.634 1.00 77.75 555 ASN A N 1
ATOM 4114 C CA . ASN A 1 555 ? 28.222 0.275 -31.561 1.00 77.75 555 ASN A CA 1
ATOM 4115 C C . ASN A 1 555 ? 27.094 1.002 -30.815 1.00 77.75 555 ASN A C 1
ATOM 4117 O O . ASN A 1 555 ? 27.261 1.279 -29.633 1.00 77.75 555 ASN A O 1
ATOM 4121 N N . ARG A 1 556 ? 25.930 1.183 -31.456 1.00 87.12 556 ARG A N 1
ATOM 4122 C CA . ARG A 1 556 ? 24.694 1.741 -30.890 1.00 87.12 556 ARG A CA 1
ATOM 4123 C C . ARG A 1 556 ? 23.861 0.729 -30.088 1.00 87.12 556 ARG A C 1
ATOM 4125 O O . ARG A 1 556 ? 22.785 1.075 -29.616 1.00 87.12 556 ARG A O 1
ATOM 4132 N N . SER A 1 557 ? 24.323 -0.512 -29.946 1.00 92.19 557 SER A N 1
ATOM 4133 C CA . SER A 1 557 ? 23.705 -1.555 -29.118 1.00 92.19 557 SER A CA 1
ATOM 4134 C C . SER A 1 557 ? 24.651 -1.970 -27.995 1.00 92.19 557 SER A C 1
ATOM 4136 O O . SER A 1 557 ? 25.845 -2.163 -28.241 1.00 92.19 557 SER A O 1
ATOM 4138 N N . LYS A 1 558 ? 24.135 -2.106 -26.769 1.00 95.00 558 LYS A N 1
ATOM 4139 C CA . LYS A 1 558 ? 24.882 -2.624 -25.607 1.00 95.00 558 LYS A CA 1
ATOM 4140 C C . LYS A 1 558 ? 24.004 -3.494 -24.717 1.00 95.00 558 LYS A C 1
ATOM 4142 O O . LYS A 1 558 ? 22.798 -3.282 -24.630 1.00 95.00 558 LYS A O 1
ATOM 4147 N N . THR A 1 559 ? 24.581 -4.471 -24.030 1.00 96.62 559 THR A N 1
ATOM 4148 C CA . THR A 1 559 ? 23.796 -5.354 -23.151 1.00 96.62 559 THR A CA 1
ATOM 4149 C C . THR A 1 559 ? 23.505 -4.732 -21.790 1.00 96.62 559 THR A C 1
ATOM 4151 O O . THR A 1 559 ? 22.467 -5.025 -21.203 1.00 96.62 559 THR A O 1
ATOM 4154 N N . PHE A 1 560 ? 24.331 -3.794 -21.322 1.00 97.06 560 PHE A N 1
ATOM 4155 C CA . PHE A 1 560 ? 24.094 -3.071 -20.073 1.00 97.06 560 PHE A CA 1
ATOM 4156 C C . PHE A 1 560 ? 23.925 -1.562 -20.288 1.00 97.06 560 PHE A C 1
ATOM 4158 O O . PHE A 1 560 ? 22.790 -1.089 -20.183 1.00 97.06 560 PHE A O 1
ATOM 4165 N N . TYR A 1 561 ? 24.985 -0.815 -20.644 1.00 95.75 561 TYR A N 1
ATOM 4166 C CA . TYR A 1 561 ? 24.870 0.615 -20.981 1.00 95.75 561 TYR A CA 1
ATOM 4167 C C . TYR A 1 561 ? 25.570 1.034 -22.270 1.00 95.75 561 TYR A C 1
ATOM 4169 O O . TYR A 1 561 ? 26.651 0.533 -22.570 1.00 95.75 561 TYR A O 1
ATOM 4177 N N . TYR A 1 562 ? 24.973 1.986 -23.006 1.00 93.25 562 TYR A N 1
ATOM 4178 C CA . TYR A 1 562 ? 25.554 2.529 -24.241 1.00 93.25 562 TYR A CA 1
ATOM 4179 C C . TYR A 1 562 ? 26.712 3.485 -23.958 1.00 93.25 562 TYR A C 1
ATOM 4181 O O . TYR A 1 562 ? 27.818 3.254 -24.444 1.00 93.25 562 TYR A O 1
ATOM 4189 N N . HIS A 1 563 ? 26.493 4.511 -23.134 1.00 89.00 563 HIS A N 1
ATOM 4190 C CA . HIS A 1 563 ? 27.561 5.427 -22.742 1.00 89.00 563 HIS A CA 1
ATOM 4191 C C . HIS A 1 563 ? 27.403 5.948 -21.312 1.00 89.00 563 HIS A C 1
ATOM 4193 O O . HIS A 1 563 ? 26.317 5.916 -20.724 1.00 89.00 563 HIS A O 1
ATOM 4199 N N . THR A 1 564 ? 28.509 6.468 -20.780 1.00 87.19 564 THR A N 1
ATOM 4200 C CA . THR A 1 564 ? 28.549 7.218 -19.524 1.00 87.19 564 THR A CA 1
ATOM 4201 C C . THR A 1 564 ? 28.967 8.660 -19.764 1.00 87.19 564 THR A C 1
ATOM 4203 O O . THR A 1 564 ? 29.763 8.930 -20.661 1.00 87.19 564 THR A O 1
ATOM 4206 N N . ASN A 1 565 ? 28.510 9.578 -18.917 1.00 76.44 565 ASN A N 1
ATOM 4207 C CA . ASN A 1 565 ? 29.015 10.953 -18.890 1.00 76.44 565 ASN A CA 1
ATOM 4208 C C . ASN A 1 565 ? 30.017 11.111 -17.731 1.00 76.44 565 ASN A C 1
ATOM 4210 O O . ASN A 1 565 ? 29.712 10.692 -16.622 1.00 76.44 565 ASN A O 1
ATOM 4214 N N . GLY A 1 566 ? 31.176 11.747 -17.936 1.00 69.44 566 GLY A N 1
ATOM 4215 C CA . GLY A 1 566 ? 32.121 12.089 -16.854 1.00 69.44 566 GLY A CA 1
ATOM 4216 C C . GLY A 1 566 ? 32.858 10.898 -16.211 1.00 69.44 566 GLY A C 1
ATOM 4217 O O . GLY A 1 566 ? 33.123 9.904 -16.875 1.00 69.44 566 GLY A O 1
ATOM 4218 N N . LEU A 1 567 ? 33.196 10.997 -14.913 1.00 67.75 567 LEU A N 1
ATOM 4219 C CA . LEU A 1 567 ? 34.028 10.034 -14.149 1.00 67.75 567 LEU A CA 1
ATOM 4220 C C . LEU A 1 567 ? 33.380 8.646 -13.896 1.00 67.75 567 LEU A C 1
ATOM 4222 O O . LEU A 1 567 ? 33.849 7.891 -13.047 1.00 67.75 567 LEU A O 1
ATOM 4226 N N . GLY A 1 568 ? 32.307 8.304 -14.615 1.00 81.00 568 GLY A N 1
ATOM 4227 C CA . GLY A 1 568 ? 31.608 7.023 -14.503 1.00 81.00 568 GLY A CA 1
ATOM 4228 C C . GLY A 1 568 ? 30.709 6.876 -13.267 1.00 81.00 568 GLY A C 1
ATOM 4229 O O . GLY A 1 568 ? 30.598 7.764 -12.417 1.00 81.00 568 GLY A O 1
ATOM 4230 N N . SER A 1 569 ? 30.021 5.737 -13.199 1.00 90.56 569 SER A N 1
ATOM 4231 C CA . SER A 1 569 ? 29.190 5.292 -12.071 1.00 90.56 569 SER A CA 1
ATOM 4232 C C . SER A 1 569 ? 29.782 4.027 -11.447 1.00 90.56 569 SER A C 1
ATOM 4234 O O . SER A 1 569 ? 30.528 3.305 -12.104 1.00 90.56 569 SER A O 1
ATOM 4236 N N . SER A 1 570 ? 29.461 3.753 -10.182 1.00 94.25 570 SER A N 1
ATOM 4237 C CA . SER A 1 570 ? 29.920 2.542 -9.492 1.00 94.25 570 SER A CA 1
ATOM 4238 C C . SER A 1 570 ? 29.012 1.362 -9.826 1.00 94.25 570 SER A C 1
ATOM 4240 O O . SER A 1 570 ? 27.808 1.419 -9.557 1.00 94.25 570 SER A O 1
ATOM 4242 N N . LEU A 1 571 ? 29.593 0.302 -10.391 1.00 96.12 571 LEU A N 1
ATOM 4243 C CA . LEU A 1 571 ? 28.900 -0.934 -10.737 1.00 96.12 571 LEU A CA 1
ATOM 4244 C C . LEU A 1 571 ? 29.472 -2.101 -9.933 1.00 96.12 571 LEU A C 1
ATOM 4246 O O . LEU A 1 571 ? 30.688 -2.254 -9.829 1.00 96.12 571 LEU A O 1
ATOM 4250 N N . SER A 1 572 ? 28.596 -2.929 -9.368 1.00 97.00 572 SER A N 1
ATOM 4251 C CA . SER A 1 572 ? 29.003 -4.149 -8.666 1.00 97.00 572 SER A CA 1
ATOM 4252 C C . SER A 1 572 ? 28.007 -5.279 -8.881 1.00 97.00 572 SER A C 1
ATOM 4254 O O . SER A 1 572 ? 26.800 -5.074 -8.766 1.00 97.00 572 SER A O 1
ATOM 4256 N N . LYS A 1 573 ? 28.506 -6.488 -9.139 1.00 96.00 573 LYS A N 1
ATOM 4257 C CA . LYS A 1 573 ? 27.715 -7.708 -9.322 1.00 96.00 573 LYS A CA 1
ATOM 4258 C C . LYS A 1 573 ? 26.632 -7.530 -10.382 1.00 96.00 573 LYS A C 1
ATOM 4260 O O . LYS A 1 573 ? 25.440 -7.702 -10.113 1.00 96.00 573 LYS A O 1
ATOM 4265 N N . ILE A 1 574 ? 27.049 -7.105 -11.570 1.00 97.69 574 ILE A N 1
ATOM 4266 C CA . ILE A 1 574 ? 26.174 -7.043 -12.737 1.00 97.69 574 ILE A CA 1
ATOM 4267 C C . ILE A 1 574 ? 26.298 -8.376 -13.471 1.00 97.69 574 ILE A C 1
ATOM 4269 O O . ILE A 1 574 ? 27.364 -8.694 -13.980 1.00 97.69 574 ILE A O 1
ATOM 4273 N N . ASN A 1 575 ? 25.227 -9.159 -13.519 1.00 96.44 575 ASN A N 1
ATOM 4274 C CA . ASN A 1 575 ? 25.214 -10.497 -14.099 1.00 96.44 575 ASN A CA 1
ATOM 4275 C C . ASN A 1 575 ? 24.396 -10.494 -15.393 1.00 96.44 575 ASN A C 1
ATOM 4277 O O . ASN A 1 575 ? 23.199 -10.206 -15.383 1.00 96.44 575 ASN A O 1
ATOM 4281 N N . ILE A 1 576 ? 25.033 -10.831 -16.510 1.00 96.62 576 ILE A N 1
ATOM 4282 C CA . ILE A 1 576 ? 24.422 -10.856 -17.840 1.00 96.62 576 ILE A CA 1
ATOM 4283 C C . ILE A 1 576 ? 24.370 -12.302 -18.325 1.00 96.62 576 ILE A C 1
ATOM 4285 O O . ILE A 1 576 ? 25.401 -12.898 -18.628 1.00 96.62 576 ILE A O 1
ATOM 4289 N N . TYR A 1 577 ? 23.162 -12.855 -18.395 1.00 93.81 577 TYR A N 1
ATOM 4290 C CA . TYR A 1 577 ? 22.875 -14.185 -18.921 1.00 93.81 577 TYR A CA 1
ATOM 4291 C C . TYR A 1 577 ? 22.354 -14.083 -20.354 1.00 93.81 577 TYR A C 1
ATOM 4293 O O . TYR A 1 577 ? 21.357 -13.404 -20.595 1.00 93.81 577 TYR A O 1
ATOM 4301 N N . TYR A 1 578 ? 23.003 -14.754 -21.306 1.00 92.12 578 TYR A N 1
ATOM 4302 C CA . TYR A 1 578 ? 22.653 -14.642 -22.724 1.00 92.12 578 TYR A CA 1
ATOM 4303 C C . TYR A 1 578 ? 22.729 -15.968 -23.483 1.00 92.12 578 TYR A C 1
ATOM 4305 O O . TYR A 1 578 ? 23.566 -16.829 -23.201 1.00 92.12 578 TYR A O 1
ATOM 4313 N N . ASN A 1 579 ? 21.838 -16.120 -24.462 1.00 88.19 579 ASN A N 1
ATOM 4314 C CA . ASN A 1 579 ? 21.805 -17.280 -25.344 1.00 88.19 579 ASN A CA 1
ATOM 4315 C C . ASN A 1 579 ? 22.839 -17.159 -26.479 1.00 88.19 579 ASN A C 1
ATOM 4317 O O . ASN A 1 579 ? 23.039 -16.073 -27.021 1.00 88.19 579 ASN A O 1
ATOM 4321 N N . THR A 1 580 ? 23.461 -18.276 -26.862 1.00 84.19 580 THR A N 1
ATOM 4322 C CA . THR A 1 580 ? 24.478 -18.377 -27.936 1.00 84.19 580 THR A CA 1
ATOM 4323 C C . THR A 1 580 ? 23.997 -19.154 -29.174 1.00 84.19 580 THR A C 1
ATOM 4325 O O . THR A 1 580 ? 24.760 -19.338 -30.132 1.00 84.19 580 THR A O 1
ATOM 4328 N N . LYS A 1 581 ? 22.748 -19.637 -29.182 1.00 75.44 581 LYS A N 1
ATOM 4329 C CA . LYS A 1 581 ? 22.144 -20.402 -30.282 1.00 75.44 581 LYS A CA 1
ATOM 4330 C C . LYS A 1 581 ? 21.037 -19.625 -30.999 1.00 75.44 581 LYS A C 1
ATOM 4332 O O . LYS A 1 581 ? 20.511 -18.625 -30.534 1.00 75.44 581 LYS A O 1
ATOM 4337 N N . TYR A 1 582 ? 20.759 -20.063 -32.221 1.00 62.31 582 TYR A N 1
ATOM 4338 C CA . TYR A 1 582 ? 20.006 -19.312 -33.221 1.00 62.31 582 TYR A CA 1
ATOM 4339 C C . TYR A 1 582 ? 18.498 -19.627 -33.238 1.00 62.31 582 TYR A C 1
ATOM 4341 O O . TYR A 1 582 ? 18.088 -20.716 -32.839 1.00 62.31 582 TYR A O 1
ATOM 4349 N N . THR A 1 583 ? 17.687 -18.702 -33.774 1.00 52.94 583 THR A N 1
ATOM 4350 C CA . THR A 1 583 ? 16.222 -18.835 -33.944 1.00 52.94 583 THR A CA 1
ATOM 4351 C C . THR A 1 583 ? 15.743 -19.164 -35.367 1.00 52.94 583 THR A C 1
ATOM 4353 O O . THR A 1 583 ? 14.560 -19.457 -35.534 1.00 52.94 583 THR A O 1
ATOM 4356 N N . ASP A 1 584 ? 16.594 -19.155 -36.404 1.00 52.00 584 ASP A N 1
ATOM 4357 C CA . ASP A 1 584 ? 16.167 -19.572 -37.754 1.00 52.00 584 ASP A CA 1
ATOM 4358 C C . ASP A 1 584 ? 16.331 -21.084 -37.935 1.00 52.00 584 ASP A C 1
ATOM 4360 O O . ASP A 1 584 ? 17.434 -21.630 -37.985 1.00 52.00 584 ASP A O 1
ATOM 4364 N N . THR A 1 585 ? 15.205 -21.770 -38.062 1.00 48.28 585 THR A N 1
ATOM 4365 C CA . THR A 1 585 ? 15.131 -23.225 -38.197 1.00 48.28 585 THR A CA 1
ATOM 4366 C C . THR A 1 585 ? 15.462 -23.725 -39.606 1.00 48.28 585 THR A C 1
ATOM 4368 O O . THR A 1 585 ? 15.605 -24.933 -39.797 1.00 48.28 585 THR A O 1
ATOM 4371 N N . ARG A 1 586 ? 15.619 -22.832 -40.598 1.00 50.62 586 ARG A N 1
ATOM 4372 C CA . ARG A 1 586 ? 15.836 -23.198 -42.013 1.00 50.62 586 ARG A CA 1
ATOM 4373 C C . ARG A 1 586 ? 17.224 -23.773 -42.315 1.00 50.62 586 ARG A C 1
ATOM 4375 O O . ARG A 1 586 ? 17.385 -24.398 -43.358 1.00 50.62 586 ARG A O 1
ATOM 4382 N N . TYR A 1 587 ? 18.200 -23.600 -41.421 1.00 46.88 587 TYR A N 1
ATOM 4383 C CA . TYR A 1 587 ? 19.602 -23.990 -41.648 1.00 46.88 587 TYR A CA 1
ATOM 4384 C C . TYR A 1 587 ? 20.164 -24.991 -40.613 1.00 46.88 587 TYR A C 1
ATOM 4386 O O . TYR A 1 587 ? 21.371 -25.224 -40.570 1.00 46.88 587 TYR A O 1
ATOM 4394 N N . GLY A 1 588 ? 19.305 -25.629 -39.804 1.00 49.91 588 GLY A N 1
ATOM 4395 C CA . GLY A 1 588 ? 19.723 -26.519 -38.707 1.00 49.91 588 GLY A CA 1
ATOM 4396 C C . GLY A 1 588 ? 20.300 -25.758 -37.497 1.00 49.91 588 GLY A C 1
ATOM 4397 O O . GLY A 1 588 ? 20.332 -24.529 -37.509 1.00 49.91 588 GLY A O 1
ATOM 4398 N N . PRO A 1 589 ? 20.737 -26.443 -36.417 1.00 51.00 589 PRO A N 1
ATOM 4399 C CA . PRO A 1 589 ? 21.319 -25.794 -35.241 1.00 51.00 589 PRO A CA 1
ATOM 4400 C C . PRO A 1 589 ? 22.722 -25.252 -35.556 1.00 51.00 589 PRO A C 1
ATOM 4402 O O . PRO A 1 589 ? 23.737 -25.852 -35.210 1.00 51.00 589 PRO A O 1
ATOM 4405 N N . SER A 1 590 ? 22.791 -24.106 -36.224 1.00 58.84 590 SER A N 1
ATOM 4406 C CA . SER A 1 590 ? 24.017 -23.330 -36.376 1.00 58.84 590 SER A CA 1
ATOM 4407 C C . SER A 1 590 ? 24.189 -22.396 -35.179 1.00 58.84 590 SER A C 1
ATOM 4409 O O . SER A 1 590 ? 23.227 -21.795 -34.703 1.00 58.84 590 SER A O 1
ATOM 4411 N N . ALA A 1 591 ? 25.414 -22.265 -34.681 1.00 64.62 591 ALA A N 1
ATOM 4412 C CA . ALA A 1 591 ? 25.707 -21.320 -33.611 1.00 64.62 591 ALA A CA 1
ATOM 4413 C C . ALA A 1 591 ? 25.517 -19.868 -34.092 1.00 64.62 591 ALA A C 1
ATOM 4415 O O . ALA A 1 591 ? 25.815 -19.556 -35.247 1.00 64.62 591 ALA A O 1
ATOM 4416 N N . ASP A 1 592 ? 24.998 -19.009 -33.212 1.00 71.75 592 ASP A N 1
ATOM 4417 C CA . ASP A 1 592 ? 24.575 -17.651 -33.551 1.00 71.75 592 ASP A CA 1
ATOM 4418 C C . ASP A 1 592 ? 25.750 -16.822 -34.106 1.00 71.75 592 ASP A C 1
ATOM 4420 O O . ASP A 1 592 ? 26.828 -16.739 -33.507 1.00 71.75 592 ASP A O 1
ATOM 4424 N N . VAL A 1 593 ? 25.543 -16.233 -35.288 1.00 76.44 593 VAL A N 1
ATOM 4425 C CA . VAL A 1 593 ? 26.528 -15.398 -35.994 1.00 76.44 593 VAL A CA 1
ATOM 4426 C C . VAL A 1 593 ? 26.568 -13.962 -35.468 1.00 76.44 593 VAL A C 1
ATOM 4428 O O . VAL A 1 593 ? 27.505 -13.233 -35.791 1.00 76.44 593 VAL A O 1
ATOM 4431 N N . GLY A 1 594 ? 25.594 -13.570 -34.640 1.00 82.25 594 GLY A N 1
ATOM 4432 C CA . GLY A 1 594 ? 25.555 -12.304 -33.911 1.00 82.25 594 GLY A CA 1
ATOM 4433 C C . GLY A 1 594 ? 24.619 -11.236 -34.489 1.00 82.25 594 GLY A C 1
ATOM 4434 O O . GLY A 1 594 ? 24.393 -10.199 -33.863 1.00 82.25 594 GLY A O 1
ATOM 4435 N N . TYR A 1 595 ? 24.059 -11.456 -35.678 1.00 86.19 595 TYR A N 1
ATOM 4436 C CA . TYR A 1 595 ? 23.110 -10.540 -36.312 1.00 86.19 595 TYR A CA 1
ATOM 4437 C C . TYR A 1 595 ? 22.210 -11.278 -37.303 1.00 86.19 595 TYR A C 1
ATOM 4439 O O . TYR A 1 595 ? 22.546 -12.370 -37.765 1.00 86.19 595 TYR A O 1
ATOM 4447 N N . ASN A 1 596 ? 21.079 -10.670 -37.659 1.00 84.75 596 ASN A N 1
ATOM 4448 C CA . ASN A 1 596 ? 20.244 -11.109 -38.775 1.00 84.75 596 ASN A CA 1
ATOM 4449 C C . ASN A 1 596 ? 19.324 -9.962 -39.243 1.00 84.75 596 ASN A C 1
ATOM 4451 O O . ASN A 1 596 ? 19.358 -8.855 -38.706 1.00 84.75 596 ASN A O 1
ATOM 4455 N N . ILE A 1 597 ? 18.501 -10.217 -40.256 1.00 82.19 597 ILE A N 1
ATOM 4456 C CA . ILE A 1 597 ? 17.508 -9.283 -40.781 1.00 82.19 597 ILE A CA 1
ATOM 4457 C C . ILE A 1 597 ? 16.113 -9.741 -40.357 1.00 82.19 597 ILE A C 1
ATOM 4459 O O . ILE A 1 597 ? 15.772 -10.921 -40.428 1.00 82.19 597 ILE A O 1
ATOM 4463 N N . VAL A 1 598 ? 15.283 -8.794 -39.933 1.00 82.38 598 VAL A N 1
ATOM 4464 C CA . VAL A 1 598 ? 13.858 -9.001 -39.676 1.00 82.38 598 VAL A CA 1
ATOM 4465 C C . VAL A 1 598 ? 13.048 -8.028 -40.521 1.00 82.38 598 VAL A C 1
ATOM 4467 O O . VAL A 1 598 ? 13.414 -6.863 -40.662 1.00 82.38 598 VAL A O 1
ATOM 4470 N N . ARG A 1 599 ? 11.934 -8.492 -41.087 1.00 81.06 599 ARG A N 1
ATOM 4471 C CA . ARG A 1 599 ? 11.003 -7.626 -41.812 1.00 81.06 599 ARG A CA 1
ATOM 4472 C C . ARG A 1 599 ? 9.974 -7.064 -40.835 1.00 81.06 599 ARG A C 1
ATOM 4474 O O . ARG A 1 599 ? 9.154 -7.816 -40.314 1.00 81.06 599 ARG A O 1
ATOM 4481 N N . ILE A 1 600 ? 10.014 -5.757 -40.592 1.00 74.50 600 ILE A N 1
ATOM 4482 C CA . ILE A 1 600 ? 9.082 -5.039 -39.709 1.00 74.50 600 ILE A CA 1
ATOM 4483 C C . ILE A 1 600 ? 8.392 -3.963 -40.544 1.00 74.50 600 ILE A C 1
ATOM 4485 O O . ILE A 1 600 ? 9.056 -3.188 -41.226 1.00 74.50 600 ILE A O 1
ATOM 4489 N N . ASN A 1 601 ? 7.055 -3.939 -40.538 1.00 71.19 601 ASN A N 1
ATOM 4490 C CA . ASN A 1 601 ? 6.245 -2.980 -41.307 1.00 71.19 601 ASN A CA 1
ATOM 4491 C C . ASN A 1 601 ? 6.637 -2.892 -42.797 1.00 71.19 601 ASN A C 1
ATOM 4493 O O . ASN A 1 601 ? 6.684 -1.818 -43.389 1.00 71.19 601 ASN A O 1
ATOM 4497 N N . GLY A 1 602 ? 6.959 -4.038 -43.406 1.00 72.00 602 GLY A N 1
ATOM 4498 C CA . GLY A 1 602 ? 7.346 -4.121 -44.817 1.00 72.00 602 GLY A CA 1
ATOM 4499 C C . GLY A 1 602 ? 8.778 -3.679 -45.134 1.00 72.00 602 GLY A C 1
ATOM 4500 O O . GLY A 1 602 ? 9.171 -3.778 -46.295 1.00 72.00 602 GLY A O 1
ATOM 4501 N N . GLN A 1 603 ? 9.561 -3.253 -44.138 1.00 73.50 603 GLN A N 1
ATOM 4502 C CA . GLN A 1 603 ? 10.956 -2.854 -44.301 1.00 73.50 603 GLN A CA 1
ATOM 4503 C C . GLN A 1 603 ? 11.903 -3.851 -43.633 1.00 73.50 603 GLN A C 1
ATOM 4505 O O . GLN A 1 603 ? 11.664 -4.320 -42.519 1.00 73.50 603 GLN A O 1
ATOM 4510 N N . ASP A 1 604 ? 12.998 -4.156 -44.320 1.00 79.44 604 ASP A N 1
ATOM 4511 C CA . ASP A 1 604 ? 14.059 -4.990 -43.774 1.00 79.44 604 ASP A CA 1
ATOM 4512 C C . ASP A 1 604 ? 14.869 -4.171 -42.762 1.00 79.44 604 ASP A C 1
ATOM 4514 O O . ASP A 1 604 ? 15.321 -3.056 -43.044 1.00 79.44 604 ASP A O 1
ATOM 4518 N N . ARG A 1 605 ? 15.016 -4.718 -41.558 1.00 79.00 605 ARG A N 1
ATOM 4519 C CA . ARG A 1 605 ? 15.740 -4.118 -40.439 1.00 79.00 605 ARG A CA 1
ATOM 4520 C C . ARG A 1 605 ? 16.847 -5.062 -40.001 1.00 79.00 605 ARG A C 1
ATOM 4522 O O . ARG A 1 605 ? 16.594 -6.238 -39.738 1.00 79.00 605 ARG A O 1
ATOM 4529 N N . LEU A 1 606 ? 18.063 -4.534 -39.912 1.00 84.00 606 LEU A N 1
ATOM 4530 C CA . LEU A 1 606 ? 19.179 -5.230 -39.286 1.00 84.00 606 LEU A CA 1
ATOM 4531 C C . LEU A 1 606 ? 18.940 -5.285 -37.774 1.00 84.00 606 LEU A C 1
ATOM 4533 O O . LEU A 1 606 ? 18.614 -4.265 -37.169 1.00 84.00 606 LEU A O 1
ATOM 4537 N N . TYR A 1 607 ? 19.119 -6.456 -37.173 1.00 88.12 607 TYR A N 1
ATOM 4538 C CA . TYR A 1 607 ? 19.122 -6.611 -35.727 1.00 88.12 607 TYR A CA 1
ATOM 4539 C C . TYR A 1 607 ? 20.346 -7.387 -35.259 1.00 88.12 607 TYR A C 1
ATOM 4541 O O . TYR A 1 607 ? 20.856 -8.260 -35.962 1.00 88.12 607 TYR A O 1
ATOM 4549 N N . TYR A 1 608 ? 20.778 -7.085 -34.041 1.00 90.62 608 TYR A N 1
ATOM 4550 C CA . TYR A 1 608 ? 21.853 -7.789 -33.354 1.00 90.62 608 TYR A CA 1
ATOM 4551 C C . TYR A 1 608 ? 21.270 -8.653 -32.239 1.00 90.62 608 TYR A C 1
ATOM 4553 O O . TYR A 1 608 ? 20.309 -8.260 -31.570 1.00 90.62 608 TYR A O 1
ATOM 4561 N N . THR A 1 609 ? 21.843 -9.836 -32.048 1.00 91.69 609 THR A N 1
ATOM 4562 C CA . THR A 1 609 ? 21.526 -10.704 -30.908 1.00 91.69 609 THR A CA 1
ATOM 4563 C C . THR A 1 609 ? 22.390 -10.321 -29.708 1.00 91.69 609 THR A C 1
ATOM 4565 O O . THR A 1 609 ? 23.421 -9.661 -29.863 1.00 91.69 609 THR A O 1
ATOM 4568 N N . ALA A 1 610 ? 22.016 -10.753 -28.501 1.00 92.69 610 ALA A N 1
ATOM 4569 C CA . ALA A 1 610 ? 22.852 -10.534 -27.317 1.00 92.69 610 ALA A CA 1
ATOM 4570 C C . ALA A 1 610 ? 24.261 -11.131 -27.495 1.00 92.69 610 ALA A C 1
ATOM 4572 O O . ALA A 1 610 ? 25.250 -10.463 -27.205 1.00 92.69 610 ALA A O 1
ATOM 4573 N N . ASN A 1 611 ? 24.364 -12.336 -28.067 1.00 91.25 611 ASN A N 1
ATOM 4574 C CA . ASN A 1 611 ? 25.648 -12.956 -28.392 1.00 91.25 611 ASN A CA 1
ATOM 4575 C C . ASN A 1 611 ? 26.485 -12.106 -29.362 1.00 91.25 611 ASN A C 1
ATOM 4577 O O . ASN A 1 611 ? 27.680 -11.941 -29.139 1.00 91.25 611 ASN A O 1
ATOM 4581 N N . GLY A 1 612 ? 25.882 -11.512 -30.395 1.00 90.31 612 GLY A N 1
ATOM 4582 C CA . GLY A 1 612 ? 26.609 -10.644 -31.327 1.00 90.31 612 GLY A CA 1
ATOM 4583 C C . GLY A 1 612 ? 27.092 -9.330 -30.725 1.00 90.31 612 GLY A C 1
ATOM 4584 O O . GLY A 1 612 ? 28.166 -8.845 -31.083 1.00 90.31 612 GLY A O 1
ATOM 4585 N N . VAL A 1 613 ? 26.327 -8.761 -29.792 1.00 93.06 613 VAL A N 1
ATOM 4586 C CA . VAL A 1 613 ? 26.738 -7.566 -29.041 1.00 93.06 613 VAL A CA 1
ATOM 4587 C C . VAL A 1 613 ? 27.893 -7.904 -28.084 1.00 93.06 613 VAL A C 1
ATOM 4589 O O . VAL A 1 613 ? 28.883 -7.174 -28.041 1.00 93.06 613 VAL A O 1
ATOM 4592 N N . ILE A 1 614 ? 27.814 -9.037 -27.379 1.00 93.50 614 ILE A N 1
ATOM 4593 C CA . ILE A 1 614 ? 28.790 -9.448 -26.354 1.00 93.50 614 ILE A CA 1
ATOM 4594 C C . ILE A 1 614 ? 30.092 -9.983 -26.966 1.00 93.50 614 ILE A C 1
ATOM 4596 O O . ILE A 1 614 ? 31.179 -9.530 -26.603 1.00 93.50 614 ILE A O 1
ATOM 4600 N N . ASN A 1 615 ? 29.991 -10.942 -27.891 1.00 90.75 615 ASN A N 1
ATOM 4601 C CA . ASN A 1 615 ? 31.131 -11.679 -28.451 1.00 90.75 615 ASN A CA 1
ATOM 4602 C C . ASN A 1 615 ? 31.603 -11.135 -29.806 1.00 90.75 615 ASN A C 1
ATOM 4604 O O . ASN A 1 615 ? 32.712 -11.443 -30.241 1.00 90.75 615 ASN A O 1
ATOM 4608 N N . GLY A 1 616 ? 30.803 -10.293 -30.460 1.00 86.38 616 GLY A N 1
ATOM 4609 C CA . GLY A 1 616 ? 31.079 -9.806 -31.808 1.00 86.38 616 GLY A CA 1
ATOM 4610 C C . GLY A 1 616 ? 30.479 -10.703 -32.889 1.00 86.38 616 GLY A C 1
ATOM 4611 O O . GLY A 1 616 ? 29.800 -11.692 -32.610 1.00 86.38 616 GLY A O 1
ATOM 4612 N N . ILE A 1 617 ? 30.706 -10.333 -34.149 1.00 81.25 617 ILE A N 1
ATOM 4613 C CA . ILE A 1 617 ? 30.109 -11.025 -35.296 1.00 81.25 617 ILE A CA 1
ATOM 4614 C C . ILE A 1 617 ? 31.096 -12.056 -35.836 1.00 81.25 617 ILE A C 1
ATOM 4616 O O . ILE A 1 617 ? 32.230 -11.731 -36.204 1.00 81.25 617 ILE A O 1
ATOM 4620 N N . ARG A 1 618 ? 30.645 -13.309 -35.925 1.00 72.44 618 ARG A N 1
ATOM 4621 C CA . ARG A 1 618 ? 31.470 -14.430 -36.388 1.00 72.44 618 ARG A CA 1
ATOM 4622 C C . ARG A 1 618 ? 32.002 -14.179 -37.802 1.00 72.44 618 ARG A C 1
ATOM 4624 O O . ARG A 1 618 ? 31.260 -13.738 -38.672 1.00 72.44 618 ARG A O 1
ATOM 4631 N N . ASN A 1 619 ? 33.267 -14.533 -38.040 1.00 69.81 619 ASN A N 1
ATOM 4632 C CA . ASN A 1 619 ? 33.950 -14.403 -39.336 1.00 69.81 619 ASN A CA 1
ATOM 4633 C C . ASN A 1 619 ? 34.055 -12.956 -39.856 1.00 69.81 619 ASN A C 1
ATOM 4635 O O . ASN A 1 619 ? 34.156 -12.734 -41.060 1.00 69.81 619 ASN A O 1
ATOM 4639 N N . THR A 1 620 ? 34.052 -11.970 -38.958 1.00 68.81 620 THR A N 1
ATOM 4640 C CA . THR A 1 620 ? 34.300 -10.561 -39.292 1.00 68.81 620 THR A CA 1
ATOM 4641 C C . THR A 1 620 ? 35.339 -9.969 -38.340 1.00 68.81 620 THR A C 1
ATOM 4643 O O . THR A 1 620 ? 35.611 -10.530 -37.281 1.00 68.81 620 THR A O 1
ATOM 4646 N N . ALA A 1 621 ? 35.903 -8.809 -38.683 1.00 70.38 621 ALA A N 1
ATOM 4647 C CA . ALA A 1 621 ? 36.792 -8.058 -37.789 1.00 70.38 621 ALA A CA 1
ATOM 4648 C C . ALA A 1 621 ? 36.046 -7.351 -36.631 1.00 70.38 621 ALA A C 1
ATOM 4650 O O . ALA A 1 621 ? 36.655 -6.616 -35.855 1.00 70.38 621 ALA A O 1
ATOM 4651 N N . LEU A 1 622 ? 34.725 -7.533 -36.520 1.00 73.06 622 LEU A N 1
ATOM 4652 C CA . LEU A 1 622 ? 33.866 -6.788 -35.606 1.00 73.06 622 LEU A CA 1
ATOM 4653 C C . LEU A 1 622 ? 33.857 -7.439 -34.209 1.00 73.06 622 LEU A C 1
ATOM 4655 O O . LEU A 1 622 ? 33.197 -8.453 -33.978 1.00 73.06 622 LEU A O 1
ATOM 4659 N N . ARG A 1 623 ? 34.558 -6.809 -33.255 1.00 84.81 623 ARG A N 1
ATOM 4660 C CA . ARG A 1 623 ? 34.786 -7.254 -31.857 1.00 84.81 623 ARG A CA 1
ATOM 4661 C C . ARG A 1 623 ? 33.641 -6.888 -30.906 1.00 84.81 623 ARG A C 1
ATOM 4663 O O . ARG A 1 623 ? 33.097 -5.805 -31.057 1.00 84.81 623 ARG A O 1
ATOM 4670 N N . GLY A 1 624 ? 33.223 -7.769 -29.997 1.00 88.75 624 GLY A N 1
ATOM 4671 C CA . GLY A 1 624 ? 32.126 -7.491 -29.049 1.00 88.75 624 GLY A CA 1
ATOM 4672 C C . GLY A 1 624 ? 32.560 -6.792 -27.754 1.00 88.75 624 GLY A C 1
ATOM 4673 O O . GLY A 1 624 ? 33.748 -6.556 -27.540 1.00 88.75 624 GLY A O 1
ATOM 4674 N N . GLU A 1 625 ? 31.600 -6.520 -26.862 1.00 92.94 625 GLU A N 1
ATOM 4675 C CA . GLU A 1 625 ? 31.805 -5.827 -25.573 1.00 92.94 625 GLU A CA 1
ATOM 4676 C C . GLU A 1 625 ? 32.946 -6.403 -24.719 1.00 92.94 625 GLU A C 1
ATOM 4678 O O . GLU A 1 625 ? 33.688 -5.634 -24.104 1.00 92.94 625 GLU A O 1
ATOM 4683 N N . ILE A 1 626 ? 33.103 -7.735 -24.692 1.00 91.88 626 ILE A N 1
ATOM 4684 C CA . ILE A 1 626 ? 34.174 -8.407 -23.934 1.00 91.88 626 ILE A CA 1
ATOM 4685 C C . ILE A 1 626 ? 35.541 -8.049 -24.517 1.00 91.88 626 ILE A C 1
ATOM 4687 O O . ILE A 1 626 ? 36.460 -7.670 -23.795 1.00 91.88 626 ILE A O 1
ATOM 4691 N N . ALA A 1 627 ? 35.677 -8.163 -25.837 1.00 90.62 627 ALA A N 1
ATOM 4692 C CA . ALA A 1 627 ? 36.936 -7.919 -26.526 1.00 90.62 627 ALA A CA 1
ATOM 4693 C C . ALA A 1 627 ? 37.313 -6.428 -26.513 1.00 90.62 627 ALA A C 1
ATOM 4695 O O . ALA A 1 627 ? 38.496 -6.093 -26.414 1.00 90.62 627 ALA A O 1
ATOM 4696 N N . ASP A 1 628 ? 36.321 -5.543 -26.578 1.00 89.69 628 ASP A N 1
ATOM 4697 C CA . ASP A 1 628 ? 36.520 -4.095 -26.532 1.00 89.69 628 ASP A CA 1
ATOM 4698 C C . ASP A 1 628 ? 36.761 -3.565 -25.112 1.00 89.69 628 ASP A C 1
ATOM 4700 O O . ASP A 1 628 ? 37.136 -2.406 -24.951 1.00 89.69 628 ASP A O 1
ATOM 4704 N N . GLY A 1 629 ? 36.574 -4.394 -24.077 1.00 90.81 629 GLY A N 1
ATOM 4705 C CA . GLY A 1 629 ? 36.718 -3.965 -22.688 1.00 90.81 629 GLY A CA 1
ATOM 4706 C C . GLY A 1 629 ? 35.754 -2.831 -22.338 1.00 90.81 629 GLY A C 1
ATOM 4707 O O . GLY A 1 629 ? 36.109 -1.949 -21.559 1.00 90.81 629 GLY A O 1
ATOM 4708 N N . HIS A 1 630 ? 34.547 -2.836 -22.923 1.00 90.94 630 HIS A N 1
ATOM 4709 C CA . HIS A 1 630 ? 33.594 -1.714 -22.863 1.00 90.94 630 HIS A CA 1
ATOM 4710 C C . HIS A 1 630 ? 33.270 -1.282 -21.426 1.00 90.94 630 HIS A C 1
ATOM 4712 O O . HIS A 1 630 ? 33.111 -0.099 -21.144 1.00 90.94 630 HIS A O 1
ATOM 4718 N N . TYR A 1 631 ? 33.220 -2.244 -20.503 1.00 90.81 631 TYR A N 1
ATOM 4719 C CA . TYR A 1 631 ? 32.931 -2.006 -19.088 1.00 90.81 631 TYR A CA 1
ATOM 4720 C C . TYR A 1 631 ? 34.183 -1.751 -18.227 1.00 90.81 631 TYR A C 1
ATOM 4722 O O . TYR A 1 631 ? 34.060 -1.502 -17.029 1.00 90.81 631 TYR A O 1
ATOM 4730 N N . GLY A 1 632 ? 35.386 -1.767 -18.808 1.00 88.88 632 GLY A N 1
ATOM 4731 C CA . GLY A 1 632 ? 36.644 -1.557 -18.092 1.00 88.88 632 GLY A CA 1
ATOM 4732 C C . GLY A 1 632 ? 36.843 -2.549 -16.941 1.00 88.88 632 GLY A C 1
ATOM 4733 O O . GLY A 1 632 ? 36.619 -3.744 -17.094 1.00 88.88 632 GLY A O 1
ATOM 4734 N N . SER A 1 633 ? 37.260 -2.044 -15.777 1.00 87.50 633 SER A N 1
ATOM 4735 C CA . SER A 1 633 ? 37.454 -2.826 -14.545 1.00 87.50 633 SER A CA 1
ATOM 4736 C C . SER A 1 633 ? 36.191 -2.972 -13.685 1.00 87.50 633 SER A C 1
ATOM 4738 O O . SER A 1 633 ? 36.281 -3.398 -12.534 1.00 87.50 633 SER A O 1
ATOM 4740 N N . GLN A 1 634 ? 35.024 -2.572 -14.199 1.00 89.44 634 GLN A N 1
ATOM 4741 C CA . GLN A 1 634 ? 33.762 -2.700 -13.475 1.00 89.44 634 GLN A CA 1
ATOM 4742 C C . GLN A 1 634 ? 33.372 -4.179 -13.337 1.00 89.44 634 GLN A C 1
ATOM 4744 O O . GLN A 1 634 ? 33.645 -4.993 -14.216 1.00 89.44 634 GLN A O 1
ATOM 4749 N N . ASP A 1 635 ? 32.694 -4.520 -12.245 1.00 92.94 635 ASP A N 1
ATOM 4750 C CA . ASP A 1 635 ? 32.265 -5.888 -11.933 1.00 92.94 635 ASP A CA 1
ATOM 4751 C C . ASP A 1 635 ? 30.991 -6.253 -12.724 1.00 92.94 635 ASP A C 1
ATOM 4753 O O . ASP A 1 635 ? 29.860 -6.181 -12.227 1.00 92.94 635 ASP A O 1
ATOM 4757 N N . VAL A 1 636 ? 31.212 -6.569 -14.007 1.00 95.69 636 VAL A N 1
ATOM 4758 C CA . VAL A 1 636 ? 30.224 -7.033 -14.990 1.00 95.69 636 VAL A CA 1
ATOM 4759 C C . VAL A 1 636 ? 30.606 -8.435 -15.465 1.00 95.69 636 VAL A C 1
ATOM 4761 O O . VAL A 1 636 ? 31.638 -8.635 -16.101 1.00 95.69 636 VAL A O 1
ATOM 4764 N N . ASN A 1 637 ? 29.746 -9.404 -15.169 1.00 95.31 637 ASN A N 1
ATOM 4765 C CA . ASN A 1 637 ? 29.961 -10.828 -15.372 1.00 95.31 637 ASN A CA 1
ATOM 4766 C C . ASN A 1 637 ? 29.048 -11.354 -16.485 1.00 95.31 637 ASN A C 1
ATOM 4768 O O . ASN A 1 637 ? 27.840 -11.107 -16.480 1.00 95.31 637 ASN A O 1
ATOM 4772 N N . PHE A 1 638 ? 29.621 -12.113 -17.418 1.00 94.69 638 PHE A N 1
ATOM 4773 C CA . PHE A 1 638 ? 28.909 -12.690 -18.557 1.00 94.69 638 PHE A CA 1
ATOM 4774 C C . PHE A 1 638 ? 28.779 -14.203 -18.407 1.00 94.69 638 PHE A C 1
ATOM 4776 O O . PHE A 1 638 ? 29.772 -14.908 -18.231 1.00 94.69 638 PHE A O 1
ATOM 4783 N N . TYR A 1 639 ? 27.559 -14.702 -18.557 1.00 92.12 639 TYR A N 1
ATOM 4784 C CA . TYR A 1 639 ? 27.220 -16.114 -18.463 1.00 92.12 639 TYR A CA 1
ATOM 4785 C C . TYR A 1 639 ? 26.458 -16.524 -19.720 1.00 92.12 639 TYR A C 1
ATOM 4787 O O . TYR A 1 639 ? 25.435 -15.932 -20.065 1.00 92.12 639 TYR A O 1
ATOM 4795 N N . HIS A 1 640 ? 26.968 -17.525 -20.428 1.00 88.50 640 HIS A N 1
ATOM 4796 C CA . HIS A 1 640 ? 26.350 -18.011 -21.655 1.00 88.50 640 HIS A CA 1
ATOM 4797 C C . HIS A 1 640 ? 25.580 -19.305 -21.405 1.00 88.50 640 HIS A C 1
ATOM 4799 O O . HIS A 1 640 ? 25.911 -20.075 -20.501 1.00 88.50 640 HIS A O 1
ATOM 4805 N N . TYR A 1 641 ? 24.573 -19.565 -22.235 1.00 85.75 641 TYR A N 1
ATOM 4806 C CA . TYR A 1 641 ? 23.909 -20.861 -22.285 1.00 85.75 641 TYR A CA 1
ATOM 4807 C C . TYR A 1 641 ? 23.524 -21.237 -23.716 1.00 85.75 641 TYR A C 1
ATOM 4809 O O . TYR A 1 641 ? 23.120 -20.402 -24.525 1.00 85.75 641 T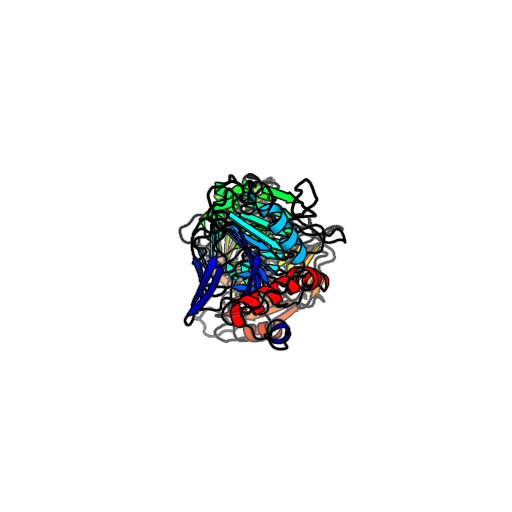YR A O 1
ATOM 4817 N N . ASP A 1 642 ? 23.628 -22.533 -23.995 1.00 76.25 642 ASP A N 1
ATOM 4818 C CA . ASP A 1 642 ? 23.554 -23.072 -25.349 1.00 76.25 642 ASP A CA 1
ATOM 4819 C C . ASP A 1 642 ? 22.178 -23.664 -25.677 1.00 76.25 642 ASP A C 1
ATOM 4821 O O . ASP A 1 642 ? 21.687 -23.522 -26.788 1.00 76.25 642 ASP A O 1
ATOM 4825 N N . ALA A 1 643 ? 21.543 -24.388 -24.756 1.00 68.44 643 ALA A N 1
ATOM 4826 C CA . ALA A 1 643 ? 20.170 -24.866 -24.914 1.00 68.44 643 ALA A CA 1
ATOM 4827 C C . ALA A 1 643 ? 19.630 -25.373 -23.581 1.00 68.44 643 ALA A C 1
ATOM 4829 O O . ALA A 1 643 ? 20.193 -26.298 -23.007 1.00 68.44 643 ALA A O 1
ATOM 4830 N N . VAL A 1 644 ? 18.489 -24.837 -23.162 1.00 51.28 644 VAL A N 1
ATOM 4831 C CA . VAL A 1 644 ? 17.395 -25.610 -22.570 1.00 51.28 644 VAL A CA 1
ATOM 4832 C C . VAL A 1 644 ? 16.130 -24.779 -22.702 1.00 51.28 644 VAL A C 1
ATOM 4834 O O . VAL A 1 644 ? 16.126 -23.585 -22.416 1.00 51.28 644 VAL A O 1
ATOM 4837 N N . SER A 1 645 ? 15.056 -25.443 -23.123 1.00 57.31 645 SER A N 1
ATOM 4838 C CA . SER A 1 645 ? 13.685 -25.027 -22.855 1.00 57.31 645 SER A CA 1
ATOM 4839 C C . SER A 1 645 ? 13.593 -24.368 -21.473 1.00 57.31 645 SER A C 1
ATOM 4841 O O . SER A 1 645 ? 14.140 -24.922 -20.524 1.00 57.31 645 SER A O 1
ATOM 4843 N N . ASN A 1 646 ? 12.900 -23.230 -21.394 1.00 56.84 646 ASN A N 1
ATOM 4844 C CA . ASN A 1 646 ? 12.405 -22.564 -20.187 1.00 56.84 646 ASN A CA 1
ATOM 4845 C C . ASN A 1 646 ? 13.399 -22.218 -19.060 1.00 56.84 646 ASN A C 1
ATOM 4847 O O . ASN A 1 646 ? 13.358 -22.892 -18.053 1.00 56.84 646 ASN A O 1
ATOM 4851 N N . ASP A 1 647 ? 14.186 -21.132 -19.156 1.00 62.94 647 ASP A N 1
ATOM 4852 C CA . ASP A 1 647 ? 14.709 -20.294 -18.033 1.00 62.94 647 ASP A CA 1
ATOM 4853 C C . ASP A 1 647 ? 15.366 -20.998 -16.799 1.00 62.94 647 ASP A C 1
ATOM 4855 O O . ASP A 1 647 ? 15.719 -20.363 -15.812 1.00 62.94 647 ASP A O 1
ATOM 4859 N N . LYS A 1 648 ? 15.575 -22.321 -16.818 1.00 64.31 648 LYS A N 1
ATOM 4860 C CA . LYS A 1 648 ? 15.887 -23.145 -15.632 1.00 64.31 648 LYS A CA 1
ATOM 4861 C C . LYS A 1 648 ? 17.261 -22.854 -15.039 1.00 64.31 648 LYS A C 1
ATOM 4863 O O . LYS A 1 648 ? 17.421 -22.902 -13.822 1.00 64.31 648 LYS A O 1
ATOM 4868 N N . GLY A 1 649 ? 18.249 -22.591 -15.894 1.00 77.00 649 GLY A N 1
ATOM 4869 C CA . GLY A 1 649 ? 19.598 -22.230 -15.452 1.00 77.00 649 GLY A CA 1
ATOM 4870 C C . GLY A 1 649 ? 19.603 -20.876 -14.748 1.00 77.00 649 GLY A C 1
ATOM 4871 O O . GLY A 1 649 ? 20.095 -20.761 -13.631 1.00 77.00 649 GLY A O 1
ATOM 4872 N N . PHE A 1 650 ? 18.963 -19.880 -15.361 1.00 86.06 650 PHE A N 1
ATOM 4873 C CA . PHE A 1 650 ? 18.842 -18.547 -14.784 1.00 86.06 650 PHE A CA 1
ATOM 4874 C C . PHE A 1 650 ? 18.003 -18.551 -13.499 1.00 86.06 650 PHE A C 1
ATOM 4876 O O . PHE A 1 650 ? 18.391 -17.912 -12.527 1.00 86.06 650 PHE A O 1
ATOM 4883 N N . GLU A 1 651 ? 16.927 -19.342 -13.425 1.00 87.25 651 GLU A N 1
ATOM 4884 C CA . GLU A 1 651 ? 16.145 -19.513 -12.194 1.00 87.25 651 GLU A CA 1
ATOM 4885 C C . GLU A 1 651 ? 17.004 -20.029 -11.029 1.00 87.25 651 GLU A C 1
ATOM 4887 O O . GLU A 1 651 ? 16.886 -19.528 -9.906 1.00 87.25 651 GLU A O 1
ATOM 4892 N N . GLY A 1 652 ? 17.860 -21.027 -11.280 1.00 86.00 652 GLY A N 1
ATOM 4893 C CA . GLY A 1 652 ? 18.765 -21.581 -10.270 1.00 86.00 652 GLY A CA 1
ATOM 4894 C C . GLY A 1 652 ? 19.730 -20.532 -9.717 1.00 86.00 652 GLY A C 1
ATOM 4895 O O . GLY A 1 652 ? 19.869 -20.395 -8.502 1.00 86.00 652 GLY A O 1
ATOM 4896 N N . GLU A 1 653 ? 20.324 -19.745 -10.607 1.00 88.81 653 GLU A N 1
ATOM 4897 C CA . GLU A 1 653 ? 21.261 -18.668 -10.273 1.00 88.81 653 GLU A CA 1
ATOM 4898 C C . GLU A 1 653 ? 20.571 -17.521 -9.535 1.00 88.81 653 GLU A C 1
ATOM 4900 O O . GLU A 1 653 ? 21.021 -17.095 -8.472 1.00 88.81 653 GLU A O 1
ATOM 4905 N N . VAL A 1 654 ? 19.403 -17.089 -10.017 1.00 89.00 654 VAL A N 1
ATOM 4906 C CA . VAL A 1 654 ? 18.578 -16.079 -9.351 1.00 89.00 654 VAL A CA 1
ATOM 4907 C C . VAL A 1 654 ? 18.210 -16.537 -7.942 1.00 89.00 654 VAL A C 1
ATOM 4909 O O . VAL A 1 654 ? 18.358 -15.763 -7.003 1.00 89.00 654 VAL A O 1
ATOM 4912 N N . LYS A 1 655 ? 17.797 -17.793 -7.738 1.00 88.75 655 LYS A N 1
ATOM 4913 C CA . LYS A 1 655 ? 17.517 -18.323 -6.391 1.00 88.75 655 LYS A CA 1
ATOM 4914 C C . LYS A 1 655 ? 18.758 -18.351 -5.496 1.00 88.75 655 LYS A C 1
ATOM 4916 O O . LYS A 1 655 ? 18.629 -18.105 -4.297 1.00 88.75 655 LYS A O 1
ATOM 4921 N N . ALA A 1 656 ? 19.936 -18.625 -6.055 1.00 88.38 656 ALA A N 1
ATOM 4922 C CA . ALA A 1 656 ? 21.195 -18.622 -5.314 1.00 88.38 656 ALA A CA 1
ATOM 4923 C C . ALA A 1 656 ? 21.613 -17.204 -4.894 1.00 88.38 656 ALA A C 1
ATOM 4925 O O . ALA A 1 656 ? 21.980 -16.980 -3.740 1.00 88.38 656 ALA A O 1
ATOM 4926 N N . TRP A 1 657 ? 21.517 -16.228 -5.798 1.00 87.44 657 TRP A N 1
ATOM 4927 C CA . TRP A 1 657 ? 21.856 -14.832 -5.511 1.00 87.44 657 TRP A CA 1
ATOM 4928 C C . TRP A 1 657 ? 20.801 -14.137 -4.641 1.00 87.44 657 TRP A C 1
ATOM 4930 O O . TRP A 1 657 ? 21.119 -13.233 -3.866 1.00 87.44 657 TRP A O 1
ATOM 4940 N N . TYR A 1 658 ? 19.543 -14.569 -4.750 1.00 90.25 658 TYR A N 1
ATOM 4941 C CA . TYR A 1 658 ? 18.374 -13.899 -4.192 1.00 90.25 658 TYR A CA 1
ATOM 4942 C C . TYR A 1 658 ? 17.423 -14.883 -3.482 1.00 90.25 658 TYR A C 1
ATOM 4944 O O . TYR A 1 658 ? 16.296 -15.099 -3.928 1.00 90.25 658 TYR A O 1
ATOM 4952 N N . PRO A 1 659 ? 17.795 -15.433 -2.314 1.00 84.88 659 PRO A N 1
ATOM 4953 C CA . PRO A 1 659 ? 17.047 -16.521 -1.666 1.00 84.88 659 PRO A CA 1
ATOM 4954 C C . PRO A 1 659 ? 15.613 -16.161 -1.234 1.00 84.88 659 PRO A C 1
ATOM 4956 O O . PRO A 1 659 ? 14.802 -17.047 -0.984 1.00 84.88 659 PRO A O 1
ATOM 4959 N N . ASN A 1 660 ? 15.282 -14.869 -1.139 1.00 86.69 660 ASN A N 1
ATOM 4960 C CA . ASN A 1 660 ? 13.962 -14.384 -0.716 1.00 86.69 660 ASN A CA 1
ATOM 4961 C C . ASN A 1 660 ? 13.033 -14.010 -1.883 1.00 86.69 660 ASN A C 1
ATOM 4963 O O . ASN A 1 660 ? 11.972 -13.423 -1.648 1.00 86.69 660 ASN A O 1
ATOM 4967 N N . ILE A 1 661 ? 13.437 -14.272 -3.127 1.00 93.25 661 ILE A N 1
ATOM 4968 C CA . ILE A 1 661 ? 12.615 -13.974 -4.297 1.00 93.25 661 ILE A CA 1
ATOM 4969 C C . ILE A 1 661 ? 11.535 -15.039 -4.494 1.00 93.25 661 ILE A C 1
ATOM 4971 O O . ILE A 1 661 ? 11.764 -16.231 -4.293 1.00 93.25 661 ILE A O 1
ATOM 4975 N N . THR A 1 662 ? 10.342 -14.617 -4.905 1.00 93.12 662 THR A N 1
ATOM 4976 C CA . THR A 1 662 ? 9.281 -15.549 -5.304 1.00 93.12 662 THR A CA 1
ATOM 4977 C C . THR A 1 662 ? 9.380 -15.836 -6.797 1.00 93.12 662 THR A C 1
ATOM 4979 O O . THR A 1 662 ? 9.601 -14.918 -7.587 1.00 93.12 662 THR A O 1
ATOM 4982 N N . VAL A 1 663 ? 9.216 -17.104 -7.182 1.00 90.94 663 VAL A N 1
ATOM 4983 C CA . VAL A 1 663 ? 9.230 -17.548 -8.583 1.00 90.94 663 VAL A CA 1
ATOM 4984 C C . VAL A 1 663 ? 7.961 -18.342 -8.860 1.00 90.94 663 VAL A C 1
ATOM 4986 O O . VAL A 1 663 ? 7.650 -19.288 -8.138 1.00 90.94 663 VAL A O 1
ATOM 4989 N N . SER A 1 664 ? 7.219 -17.956 -9.894 1.00 88.19 664 SER A N 1
ATOM 4990 C CA . SER A 1 664 ? 6.030 -18.675 -10.359 1.00 88.19 664 SER A CA 1
ATOM 4991 C C . SER A 1 664 ? 5.976 -18.631 -11.879 1.00 88.19 664 SER A C 1
ATOM 4993 O O . SER A 1 664 ? 6.002 -17.548 -12.459 1.00 88.19 664 SER A O 1
ATOM 4995 N N . ASN A 1 665 ? 5.926 -19.798 -12.530 1.00 85.88 665 ASN A N 1
ATOM 4996 C CA . ASN A 1 665 ? 5.955 -19.929 -13.993 1.00 85.88 665 ASN A CA 1
ATOM 4997 C C . ASN A 1 665 ? 7.093 -19.126 -14.657 1.00 85.88 665 ASN A C 1
ATOM 4999 O O . ASN A 1 665 ? 6.872 -18.473 -15.675 1.00 85.88 665 ASN A O 1
ATOM 5003 N N . TYR A 1 666 ? 8.295 -19.151 -14.067 1.00 85.44 666 TYR A N 1
ATOM 5004 C CA . TYR A 1 666 ? 9.465 -18.388 -14.533 1.00 85.44 666 TYR A CA 1
ATOM 5005 C C . TYR A 1 666 ? 9.290 -16.862 -14.520 1.00 85.44 666 TYR A C 1
ATOM 5007 O O . TYR A 1 666 ? 10.028 -16.151 -15.192 1.00 85.44 666 TYR A O 1
ATOM 5015 N N . ASN A 1 667 ? 8.313 -16.346 -13.773 1.00 90.75 667 ASN A N 1
ATOM 5016 C CA . ASN A 1 667 ? 8.217 -14.931 -13.439 1.00 90.75 667 ASN A CA 1
ATOM 5017 C C . ASN A 1 667 ? 8.692 -14.723 -12.007 1.00 90.75 667 ASN A C 1
ATOM 5019 O O . ASN A 1 667 ? 8.281 -15.443 -11.091 1.00 90.75 667 ASN A O 1
ATOM 5023 N N . TYR A 1 668 ? 9.525 -13.707 -11.823 1.00 95.00 668 TYR A N 1
ATOM 5024 C CA . TYR A 1 668 ? 10.126 -13.381 -10.539 1.00 95.00 668 TYR A CA 1
ATOM 5025 C C . TYR A 1 668 ? 9.374 -12.231 -9.872 1.00 95.00 668 TYR A C 1
ATOM 5027 O O . TYR A 1 668 ? 8.861 -11.330 -10.542 1.00 95.00 668 TYR A O 1
ATOM 5035 N N . SER A 1 669 ? 9.310 -12.227 -8.543 1.00 96.44 669 SER A N 1
ATOM 5036 C CA . SER A 1 669 ? 8.766 -11.091 -7.807 1.00 96.44 669 SER A CA 1
ATOM 5037 C C . SER A 1 669 ? 9.344 -10.954 -6.405 1.00 96.44 669 SER A C 1
ATOM 5039 O O . SER A 1 669 ? 9.508 -11.924 -5.662 1.00 96.44 669 SER A O 1
ATOM 5041 N N . TRP A 1 670 ? 9.595 -9.700 -6.037 1.00 94.00 670 TRP A N 1
ATOM 5042 C CA . TRP A 1 670 ? 9.957 -9.272 -4.687 1.00 94.00 670 TRP A CA 1
ATOM 5043 C C . TRP A 1 670 ? 8.759 -8.786 -3.873 1.00 94.00 670 TRP A C 1
ATOM 5045 O O . TRP A 1 670 ? 8.914 -8.426 -2.705 1.00 94.00 670 TRP A O 1
ATOM 5055 N N . VAL A 1 671 ? 7.587 -8.700 -4.505 1.00 94.31 671 VAL A N 1
ATOM 5056 C CA . VAL A 1 671 ? 6.383 -8.098 -3.940 1.00 94.31 671 VAL A CA 1
ATOM 5057 C C . VAL A 1 671 ? 5.918 -8.909 -2.738 1.00 94.31 671 VAL A C 1
ATOM 5059 O O . VAL A 1 671 ? 5.830 -10.135 -2.778 1.00 94.31 671 VAL A O 1
ATOM 5062 N N . LYS A 1 672 ? 5.596 -8.206 -1.654 1.00 89.12 672 LYS A N 1
ATOM 5063 C CA . LYS A 1 672 ? 5.101 -8.801 -0.413 1.00 89.12 672 LYS A CA 1
ATOM 5064 C C . LYS A 1 672 ? 3.731 -8.235 -0.083 1.00 89.12 672 LYS A C 1
ATOM 5066 O O . LYS A 1 672 ? 3.433 -7.083 -0.385 1.00 89.12 672 LYS A O 1
ATOM 5071 N N . GLN A 1 673 ? 2.907 -9.035 0.582 1.00 84.44 673 GLN A N 1
ATOM 5072 C CA . GLN A 1 673 ? 1.674 -8.533 1.174 1.00 84.44 673 GLN A CA 1
ATOM 5073 C C . GLN A 1 673 ? 1.987 -7.884 2.530 1.00 84.44 673 GLN A C 1
ATOM 5075 O O . GLN A 1 673 ? 2.469 -8.551 3.445 1.00 84.44 673 GLN A O 1
ATOM 5080 N N . GLU A 1 674 ? 1.677 -6.596 2.679 1.00 76.00 674 GLU A N 1
ATOM 5081 C CA . GLU A 1 674 ? 1.801 -5.863 3.943 1.00 76.00 674 GLU A CA 1
ATOM 5082 C C . GLU A 1 674 ? 0.454 -5.844 4.675 1.00 76.00 674 GLU A C 1
ATOM 5084 O O . GLU A 1 674 ? -0.315 -4.873 4.652 1.00 76.00 674 GLU A O 1
ATOM 5089 N N . ARG A 1 675 ? 0.169 -6.946 5.370 1.00 67.25 675 ARG A N 1
ATOM 5090 C CA . ARG A 1 675 ? -0.905 -6.976 6.373 1.00 67.25 675 ARG A CA 1
ATOM 5091 C C . ARG A 1 675 ? -0.575 -6.013 7.509 1.00 67.25 675 ARG A C 1
ATOM 5093 O O . ARG A 1 675 ? 0.580 -5.618 7.680 1.00 67.25 675 ARG A O 1
ATOM 5100 N N . ILE A 1 676 ? -1.561 -5.678 8.336 1.00 63.31 676 ILE A N 1
ATOM 5101 C CA . ILE A 1 676 ? -1.276 -5.069 9.639 1.00 63.31 676 ILE A CA 1
ATOM 5102 C C . ILE A 1 676 ? -0.585 -6.147 10.486 1.00 63.31 676 ILE A C 1
ATOM 5104 O O . ILE A 1 676 ? -1.221 -6.896 11.220 1.00 63.31 676 ILE A O 1
ATOM 5108 N N . SER A 1 677 ? 0.733 -6.272 10.326 1.00 41.25 677 SER A N 1
ATOM 5109 C CA . SER A 1 677 ? 1.530 -7.430 10.752 1.00 41.25 677 SER A CA 1
ATOM 5110 C C . SER A 1 677 ? 1.511 -7.689 12.255 1.00 41.25 677 SER A C 1
ATOM 5112 O O . SER A 1 677 ? 1.871 -8.775 12.695 1.00 41.25 677 SER A O 1
ATOM 5114 N N . ASN A 1 678 ? 1.089 -6.711 13.053 1.00 51.50 678 ASN A N 1
ATOM 5115 C CA . ASN A 1 678 ? 1.185 -6.786 14.498 1.00 51.50 678 ASN A CA 1
ATOM 5116 C C . ASN A 1 678 ? -0.182 -7.140 15.091 1.00 51.50 678 ASN A C 1
ATOM 5118 O O . ASN A 1 678 ? -1.112 -6.330 15.090 1.00 51.50 678 ASN A O 1
ATOM 5122 N N . THR A 1 679 ? -0.284 -8.345 15.655 1.00 58.44 679 THR A N 1
ATOM 5123 C CA . THR A 1 679 ? -1.281 -8.634 16.690 1.00 58.44 679 THR A CA 1
ATOM 5124 C C . THR A 1 679 ? -0.996 -7.731 17.886 1.00 58.44 679 THR A C 1
ATOM 5126 O O . THR A 1 679 ? 0.161 -7.605 18.293 1.00 58.44 679 THR A O 1
ATOM 5129 N N . TYR A 1 680 ? -2.020 -7.129 18.484 1.00 62.50 680 TYR A N 1
ATOM 5130 C CA . TYR A 1 680 ? -1.824 -6.400 19.735 1.00 62.50 680 TYR A CA 1
ATOM 5131 C C . TYR A 1 680 ? -1.940 -7.367 20.913 1.00 62.50 680 TYR A C 1
ATOM 5133 O O . TYR A 1 680 ? -2.925 -8.109 20.982 1.00 62.50 680 TYR A O 1
ATOM 5141 N N . PRO A 1 681 ? -0.950 -7.393 21.825 1.00 60.97 681 PRO A N 1
ATOM 5142 C CA . PRO A 1 681 ? -1.009 -8.274 22.976 1.00 60.97 681 PRO A CA 1
ATOM 5143 C C . PRO A 1 681 ? -2.214 -7.904 23.846 1.00 60.97 681 PRO A C 1
ATOM 5145 O O . PRO A 1 681 ? -2.459 -6.730 24.126 1.00 60.97 681 PRO A O 1
ATOM 5148 N N . MET A 1 682 ? -2.933 -8.933 24.295 1.00 71.12 682 MET A N 1
ATOM 5149 C CA . MET A 1 682 ? -3.972 -8.853 25.330 1.00 71.12 682 MET A CA 1
ATOM 5150 C C . MET A 1 682 ? -3.451 -9.517 26.614 1.00 71.12 682 MET A C 1
ATOM 5152 O O . MET A 1 682 ? -4.162 -10.285 27.263 1.00 71.12 682 MET A O 1
ATOM 5156 N N . ASN A 1 683 ? -2.153 -9.326 26.890 1.00 51.75 683 ASN A N 1
ATOM 5157 C CA . ASN A 1 683 ? -1.336 -10.282 27.646 1.00 51.75 683 ASN A CA 1
ATOM 5158 C C . ASN A 1 683 ? -0.811 -9.743 28.987 1.00 51.75 683 ASN A C 1
ATOM 5160 O O . ASN A 1 683 ? 0.038 -10.389 29.590 1.00 51.75 683 ASN A O 1
ATOM 5164 N N . SER A 1 684 ? -1.266 -8.585 29.463 1.00 47.53 684 SER A N 1
ATOM 5165 C CA . SER A 1 684 ? -0.730 -7.982 30.689 1.00 47.53 684 SER A CA 1
ATOM 5166 C C . SER A 1 684 ? -1.793 -7.846 31.774 1.00 47.53 684 SER A C 1
ATOM 5168 O O . SER A 1 684 ? -2.844 -7.256 31.536 1.00 47.53 684 SER A O 1
ATOM 5170 N N . SER A 1 685 ? -1.463 -8.358 32.962 1.00 56.12 685 SER A N 1
ATOM 5171 C CA . SER A 1 685 ? -2.114 -8.039 34.236 1.00 56.12 685 SER A CA 1
ATOM 5172 C C . SER A 1 685 ? -1.828 -6.584 34.575 1.00 56.12 685 SER A C 1
ATOM 5174 O O . SER A 1 685 ? -0.686 -6.247 34.885 1.00 56.12 685 SER A O 1
ATOM 5176 N N . LEU A 1 686 ? -2.835 -5.721 34.461 1.00 58.88 686 LEU A N 1
ATOM 5177 C CA . LEU A 1 686 ? -2.663 -4.272 34.605 1.00 58.88 686 LEU A CA 1
ATOM 5178 C C . LEU A 1 686 ? -3.511 -3.653 35.716 1.00 58.88 686 LEU A C 1
ATOM 5180 O O . LEU A 1 686 ? -3.458 -2.433 35.872 1.00 58.88 686 LEU A O 1
ATOM 5184 N N . ASN A 1 687 ? -4.272 -4.443 36.481 1.00 55.31 687 ASN A N 1
ATOM 5185 C CA . ASN A 1 687 ? -4.978 -3.881 37.628 1.00 55.31 687 ASN A CA 1
ATOM 5186 C C . ASN A 1 687 ? -3.946 -3.545 38.716 1.00 55.31 687 ASN A C 1
ATOM 5188 O O . ASN A 1 687 ? -2.991 -4.294 38.948 1.00 55.31 687 ASN A O 1
ATOM 5192 N N . THR A 1 688 ? -4.113 -2.400 39.367 1.00 56.34 688 THR A N 1
ATOM 5193 C CA . THR A 1 688 ? -3.207 -1.927 40.420 1.00 56.34 688 THR A CA 1
ATOM 5194 C C . THR A 1 688 ? -3.682 -2.393 41.795 1.00 56.34 688 THR A C 1
ATOM 5196 O O . THR A 1 688 ? -4.826 -2.805 41.966 1.00 56.34 688 THR A O 1
ATOM 5199 N N . LYS A 1 689 ? -2.816 -2.305 42.815 1.00 55.25 689 LYS A N 1
ATOM 5200 C CA . LYS A 1 689 ? -3.222 -2.539 44.213 1.00 55.25 689 LYS A CA 1
ATOM 5201 C C . LYS A 1 689 ? -4.414 -1.651 44.600 1.00 55.25 689 LYS A C 1
ATOM 5203 O O . LYS A 1 689 ? -5.343 -2.133 45.239 1.00 55.25 689 LYS A O 1
ATOM 5208 N N . ASP A 1 690 ? -4.406 -0.397 44.149 1.00 56.50 690 ASP A N 1
ATOM 5209 C CA . ASP A 1 690 ? -5.460 0.584 44.419 1.00 56.50 690 ASP A CA 1
ATOM 5210 C C . ASP A 1 690 ? -6.813 0.174 43.828 1.00 56.50 690 ASP A C 1
ATOM 5212 O O . ASP A 1 690 ? -7.838 0.402 44.466 1.00 56.50 690 ASP A O 1
ATOM 5216 N N . ASP A 1 691 ? -6.828 -0.509 42.674 1.00 55.38 691 ASP A N 1
ATOM 5217 C CA . ASP A 1 691 ? -8.068 -1.020 42.077 1.00 55.38 691 ASP A CA 1
ATOM 5218 C C . ASP A 1 691 ? -8.795 -2.007 43.013 1.00 55.38 691 ASP A C 1
ATOM 5220 O O . ASP A 1 691 ? -10.026 -2.055 43.016 1.00 55.38 691 ASP A O 1
ATOM 5224 N N . TYR A 1 692 ? -8.062 -2.767 43.838 1.00 57.22 692 TYR A N 1
ATOM 5225 C CA . TYR A 1 692 ? -8.635 -3.715 44.803 1.00 57.22 692 TYR A CA 1
ATOM 5226 C C . TYR A 1 692 ? -8.934 -3.091 46.169 1.00 57.22 692 TYR A C 1
ATOM 5228 O O . TYR A 1 692 ? -9.810 -3.588 46.877 1.00 57.22 692 TYR A O 1
ATOM 5236 N N . THR A 1 693 ? -8.240 -2.014 46.548 1.00 60.09 693 THR A N 1
ATOM 5237 C CA . THR A 1 693 ? -8.341 -1.402 47.882 1.00 60.09 693 THR A CA 1
ATOM 5238 C C . THR A 1 693 ? -9.768 -0.969 48.212 1.00 60.09 693 THR A C 1
ATOM 5240 O O . THR A 1 693 ? -10.266 -1.300 49.283 1.00 60.09 693 THR A O 1
ATOM 5243 N N . THR A 1 694 ? -10.470 -0.297 47.298 1.00 57.19 694 THR A N 1
ATOM 5244 C CA . THR A 1 694 ? -11.853 0.156 47.541 1.00 57.19 694 THR A CA 1
ATOM 5245 C C . THR A 1 694 ? -12.849 -0.998 47.579 1.00 57.19 694 THR A C 1
ATOM 5247 O O . THR A 1 694 ? -13.758 -1.007 48.408 1.00 57.19 694 THR A O 1
ATOM 5250 N N . LEU A 1 695 ? -12.665 -2.016 46.730 1.00 57.38 695 LEU A N 1
ATOM 5251 C CA . LEU A 1 695 ? -13.496 -3.221 46.770 1.00 57.38 695 LEU A CA 1
ATOM 5252 C C . LEU A 1 695 ? -13.380 -3.906 48.142 1.00 57.38 695 LEU A C 1
ATOM 5254 O O . LEU A 1 695 ? -14.392 -4.269 48.739 1.00 57.38 695 LEU A O 1
ATOM 5258 N N . ILE A 1 696 ? -12.150 -4.032 48.645 1.00 59.47 696 ILE A N 1
ATOM 5259 C CA . ILE A 1 696 ? -11.842 -4.673 49.926 1.00 59.47 696 ILE A CA 1
ATOM 5260 C C . ILE A 1 696 ? -12.302 -3.814 51.107 1.00 59.47 696 ILE A C 1
ATOM 5262 O O . ILE A 1 696 ? -12.893 -4.336 52.039 1.00 59.47 696 ILE A O 1
ATOM 5266 N N . ASN A 1 697 ? -12.060 -2.508 51.095 1.00 62.62 697 ASN A N 1
ATOM 5267 C CA . ASN A 1 697 ? -12.298 -1.684 52.280 1.00 62.62 697 ASN A CA 1
ATOM 5268 C C . ASN A 1 697 ? -13.747 -1.202 52.399 1.00 62.62 697 ASN A C 1
ATOM 5270 O O . ASN A 1 697 ? -14.231 -1.007 53.507 1.00 62.62 697 ASN A O 1
ATOM 5274 N N . THR A 1 698 ? -14.434 -0.978 51.278 1.00 60.78 698 THR A N 1
ATOM 5275 C CA . THR A 1 698 ? -15.753 -0.326 51.275 1.00 60.78 698 THR A CA 1
ATOM 5276 C C . THR A 1 698 ? -16.890 -1.311 51.057 1.00 60.78 698 THR A C 1
ATOM 5278 O O . THR A 1 698 ? -17.934 -1.183 51.686 1.00 60.78 698 THR A O 1
ATOM 5281 N N . TYR A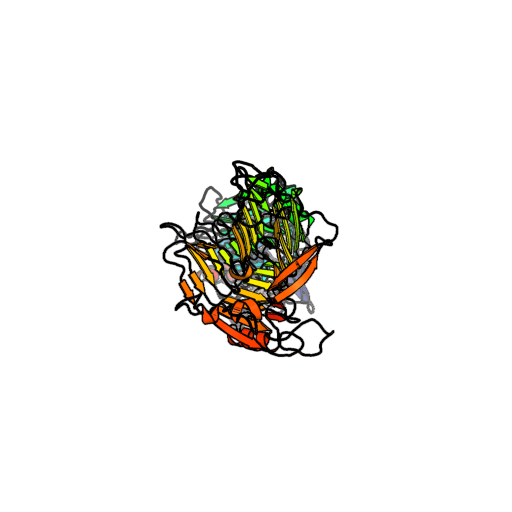 1 699 ? -16.705 -2.296 50.178 1.00 59.12 699 TYR A N 1
ATOM 5282 C CA . TYR A 1 699 ? -17.789 -3.197 49.783 1.00 59.12 699 TYR A CA 1
ATOM 5283 C C . TYR A 1 699 ? -17.665 -4.587 50.399 1.00 59.12 699 TYR A C 1
ATOM 5285 O O . TYR A 1 699 ? -18.665 -5.291 50.460 1.00 59.12 699 TYR A O 1
ATOM 5293 N N . LEU A 1 700 ? -16.488 -4.994 50.887 1.00 61.25 700 LEU A N 1
ATOM 5294 C CA . LEU A 1 700 ? -16.313 -6.298 51.533 1.00 61.25 700 LEU A CA 1
ATOM 5295 C C . LEU A 1 700 ? -17.239 -6.521 52.742 1.00 61.25 700 LEU A C 1
ATOM 5297 O O . LEU A 1 700 ? -17.774 -7.625 52.821 1.00 61.25 700 LEU A O 1
ATOM 5301 N N . PRO A 1 701 ? -17.483 -5.534 53.632 1.00 62.66 701 PRO A N 1
ATOM 5302 C CA . PRO A 1 701 ? -18.421 -5.708 54.744 1.00 62.66 701 PRO A CA 1
ATOM 5303 C C . PRO A 1 701 ? -19.844 -6.004 54.253 1.00 62.66 701 PRO A C 1
ATOM 5305 O O . PRO A 1 701 ? -20.365 -7.078 54.523 1.00 62.66 701 PRO A O 1
ATOM 5308 N N . GLN A 1 702 ? -20.394 -5.156 53.374 1.00 58.38 702 GLN A N 1
ATOM 5309 C CA . GLN A 1 702 ? -21.705 -5.381 52.745 1.00 58.38 702 GLN A CA 1
ATOM 5310 C C . GLN A 1 702 ? -21.760 -6.715 51.986 1.00 58.38 702 GLN A C 1
ATOM 5312 O O . GLN A 1 702 ? -22.761 -7.427 51.993 1.00 58.38 702 GLN A O 1
ATOM 5317 N N . ILE A 1 703 ? -20.659 -7.086 51.324 1.00 56.38 703 ILE A N 1
ATOM 5318 C CA . ILE A 1 703 ? -20.560 -8.357 50.619 1.00 56.38 703 ILE A CA 1
ATOM 5319 C C . ILE A 1 703 ? -20.705 -9.521 51.603 1.00 56.38 703 ILE A C 1
ATOM 5321 O O . ILE A 1 703 ? -21.365 -10.495 51.247 1.00 56.38 703 ILE A O 1
ATOM 5325 N N . ILE A 1 704 ? -20.079 -9.448 52.775 1.00 54.94 704 ILE A N 1
ATOM 5326 C CA . ILE A 1 704 ? -20.178 -10.463 53.826 1.00 54.94 704 ILE A CA 1
ATOM 5327 C C . ILE A 1 704 ? -21.603 -10.498 54.390 1.00 54.94 704 ILE A C 1
ATOM 5329 O O . ILE A 1 704 ? -22.163 -11.589 54.494 1.00 54.94 704 ILE A O 1
ATOM 5333 N N . ASP A 1 705 ? -22.209 -9.341 54.642 1.00 55.41 705 ASP A N 1
ATOM 5334 C CA . ASP A 1 705 ? -23.554 -9.232 55.216 1.00 55.41 705 ASP A CA 1
ATOM 5335 C C . ASP A 1 705 ? -24.622 -9.833 54.304 1.00 55.41 705 ASP A C 1
ATOM 5337 O O . ASP A 1 705 ? -25.347 -10.728 54.730 1.00 55.41 705 ASP A O 1
ATOM 5341 N N . ASP A 1 706 ? -24.636 -9.483 53.012 1.00 49.56 706 ASP A N 1
ATOM 5342 C CA . ASP A 1 706 ? -25.594 -10.050 52.050 1.00 49.56 706 ASP A CA 1
ATOM 5343 C C . ASP A 1 706 ? -25.490 -11.591 51.960 1.00 49.56 706 ASP A C 1
ATOM 5345 O O . ASP A 1 706 ? -26.448 -12.287 51.624 1.00 49.56 706 ASP A O 1
ATOM 5349 N N . ILE A 1 707 ? -24.292 -12.148 52.192 1.00 47.81 707 ILE A N 1
ATOM 5350 C CA . ILE A 1 707 ? -24.040 -13.598 52.151 1.00 47.81 707 ILE A CA 1
ATOM 5351 C C . ILE A 1 707 ? -24.558 -14.273 53.417 1.00 47.81 707 ILE A C 1
ATOM 5353 O O . ILE A 1 707 ? -25.087 -15.388 53.338 1.00 47.81 707 ILE A O 1
ATOM 5357 N N . LEU A 1 708 ? -24.348 -13.638 54.567 1.00 51.25 708 LEU A N 1
ATOM 5358 C CA . LEU A 1 708 ? -24.826 -14.123 55.853 1.00 51.25 708 LEU A CA 1
ATOM 5359 C C . LEU A 1 708 ? -26.350 -14.047 55.926 1.00 51.25 708 LEU A C 1
ATOM 5361 O O . LEU A 1 708 ? -26.980 -15.013 56.355 1.00 51.25 708 LEU A O 1
ATOM 5365 N N . GLU A 1 709 ? -26.945 -12.988 55.388 1.00 51.56 709 GLU A N 1
ATOM 5366 C CA . GLU A 1 709 ? -28.392 -12.836 55.295 1.00 51.56 709 GLU A CA 1
ATOM 5367 C C . GLU A 1 709 ? -28.990 -13.908 54.370 1.00 51.56 709 GLU A C 1
ATOM 5369 O O . GLU A 1 709 ? -29.874 -14.660 54.778 1.00 51.56 709 GLU A O 1
ATOM 5374 N N . ALA A 1 710 ? -28.447 -14.072 53.157 1.00 41.41 710 ALA A N 1
ATOM 5375 C CA . ALA A 1 710 ? -29.000 -14.998 52.167 1.00 41.41 710 ALA A CA 1
ATOM 5376 C C . ALA A 1 710 ? -28.851 -16.490 52.523 1.00 41.41 710 ALA A C 1
ATOM 5378 O O . ALA A 1 710 ? -29.692 -17.292 52.121 1.00 41.41 710 ALA A O 1
ATOM 5379 N N . ASN A 1 711 ? -27.782 -16.889 53.225 1.00 42.81 711 ASN A N 1
ATOM 5380 C CA . ASN A 1 711 ? -27.511 -18.307 53.512 1.00 42.81 711 ASN A CA 1
ATOM 5381 C C . ASN A 1 711 ? -27.792 -18.715 54.960 1.00 42.81 711 ASN A C 1
ATOM 5383 O O . ASN A 1 711 ? -27.968 -19.903 55.224 1.00 42.81 711 ASN A O 1
ATOM 5387 N N . TYR A 1 712 ? -27.791 -17.761 55.891 1.00 57.22 712 TYR A N 1
ATOM 5388 C CA . TYR A 1 712 ? -27.882 -18.044 57.323 1.00 57.22 712 TYR A CA 1
ATOM 5389 C C . TYR A 1 712 ? -28.939 -17.194 58.041 1.00 57.22 712 TYR A C 1
ATOM 5391 O O . TYR A 1 712 ? -29.174 -17.430 59.221 1.00 57.22 712 TYR A O 1
ATOM 5399 N N . GLY A 1 713 ? -29.593 -16.241 57.362 1.00 52.91 713 GLY A N 1
ATOM 5400 C CA . GLY A 1 713 ? -30.571 -15.340 57.980 1.00 52.91 713 GLY A CA 1
ATOM 5401 C C . GLY A 1 713 ? -29.956 -14.396 59.018 1.00 52.91 713 GLY A C 1
ATOM 5402 O O . GLY A 1 713 ? -30.653 -13.975 59.936 1.00 52.91 713 GLY A O 1
ATOM 5403 N N . VAL A 1 714 ? -28.652 -14.114 58.914 1.00 49.03 714 VAL A N 1
ATOM 5404 C CA . VAL A 1 714 ? -27.911 -13.285 59.875 1.00 49.03 714 VAL A CA 1
ATOM 5405 C C . VAL A 1 714 ? -27.511 -11.969 59.222 1.00 49.03 714 VAL A C 1
ATOM 5407 O O . VAL A 1 714 ? -26.771 -11.972 58.242 1.00 49.03 714 VAL A O 1
ATOM 5410 N N . THR A 1 715 ? -27.939 -10.856 59.807 1.00 48.59 715 THR A N 1
ATOM 5411 C CA . THR A 1 715 ? -27.477 -9.505 59.468 1.00 48.59 715 THR A CA 1
ATOM 5412 C C . THR A 1 715 ? -26.447 -9.072 60.510 1.00 48.59 715 THR A C 1
ATOM 5414 O O . THR A 1 715 ? -26.719 -9.176 61.707 1.00 48.59 715 THR A O 1
ATOM 5417 N N . ILE A 1 716 ? -25.259 -8.621 60.093 1.00 52.31 716 ILE A N 1
ATOM 5418 C CA . ILE A 1 716 ? -24.310 -7.992 61.020 1.00 52.31 716 ILE A CA 1
ATOM 5419 C C . ILE A 1 716 ? -24.693 -6.514 61.104 1.00 52.31 716 ILE A C 1
ATOM 5421 O O . ILE A 1 716 ? -24.504 -5.756 60.158 1.00 52.31 716 ILE A O 1
ATOM 5425 N N . GLU A 1 717 ? -25.278 -6.107 62.225 1.00 46.56 717 GLU A N 1
ATOM 5426 C CA . GLU A 1 717 ? -25.389 -4.687 62.553 1.00 46.56 717 GLU A CA 1
ATOM 5427 C C . GLU A 1 717 ? -24.024 -4.215 63.071 1.00 46.56 717 GLU A C 1
ATOM 5429 O O . GLU A 1 717 ? -23.446 -4.857 63.953 1.00 46.56 717 GLU A O 1
ATOM 5434 N N . ASN A 1 718 ? -23.483 -3.150 62.468 1.00 42.16 718 ASN A N 1
ATOM 5435 C CA . ASN A 1 718 ? -22.219 -2.535 62.894 1.00 42.16 718 ASN A CA 1
ATOM 5436 C C . ASN A 1 718 ? -22.292 -1.976 64.314 1.00 42.16 718 ASN A C 1
ATOM 5438 O O . ASN A 1 718 ? -23.285 -1.269 64.607 1.00 42.16 718 ASN A O 1
#

pLDDT: mean 86.7, std 15.07, range [32.88, 98.88]

Foldseek 3Di:
DPVLVCLLPVLLDQDQAQAPKDWLDADWDWDDDPLEIETETPAQETEIEGSNFGEHHAPHEYEYDDANHYYAYEGNSLFEYEFQYEYEAHNEAYAYEALLAYEQAANGEYHNYAEYEYENAFLVQQVVVLVVQCPPPPRNGSSPDWAWHAAQLFDYEYEALEEYAYQAYEYYHQEYEQWFDPQPAIGGGAYNYHPDALSDEYEHLEYEDELVSYPPSQRHEYEHGHHPVPDAREHEYEYELVVCVVVQVEDRHHYFYDRIRPDTHHDGHHYAYEYEYEEQVSQQSLQVCLCVVTYCSLVHAEYEYPEAYECVVHDHAAHQQDAPSAAAHEYYPQQYEHEDAEEEQNNWHCHPQETAHESHSHHAAYEYALYEYHDYAYAYERPGLEYQEEHHYSEYQHYEYYFYEYEHAHYEYEYENDAQDDPDAREWAYEHHISEYEWNAEYYYEFYEYEHHAEIEYEYQYQAPYAAAYEPGIREYAAYDPHYEYEAENYEYHAAAYYEYEYDPQHNPHYNWAYEHHYAEYEADYEHENYAYAYEQRHWTFTHDNPPPPDPCLLRYYHHYSDYDPPHYAYYNAEYEFEQWHDDPPPPTDTDQFWDWDQDPNDITIIGGNCCQAANGPPDPGGHCVRVCVVPPHHHHYHYDYDDPDCPVVVVVCCVSPVQWDADSNGITPRHRDGSNDDDDSDGSSRDPVSCPCCVPPSVLVVVQVVCCVPPVDGDDD

Secondary structure (DSSP, 8-state):
--HHHHHHHH--S--SS-EEEEEEES-EEEEEETTEEEEEESSSEEEEEEEEE--B-TT-EEEEESSS-EEEEEE-SSS-EEE-SEEE-TT-EEEEE-TT-EEE-TT-EEEEEEEEEEE-S-HHHHHHHHHHHHHTTTTT-GGG------TT---SEEEE-SEEEEEEEEEEEEEEESEEE-SSSEEE-EEEE-SSTTSEEEEEEEEEEEGGGBSSTTSEEEEE---TT-PPPEEEEEEEHHHHHHTTT---SEEEE-SSSS--B----EEEEEEEE-SHHHHHHHHHHHHTT-TTGGG-SEEEE-S-EE-TTS----B--STT--B-SEEE-TT-EEEEEEE-TTT-EESSS-EEESSEEEE-S-EEEEEEEEEEEEEEEESSSEEEEESSEEEE-SEEEEEEEEEEEEEEEEE-SS-TT-SSPPEEEEESSEEEE-SSS-EEEEEEEEEEEEEEEEEES--EEEEEEEESSEEEEPPPBTTB-EEEEEEEEEEEEEEEEEESTT-TTEEEEEEESSEEEE-TT-EEEEEEEEEEEEEEEEPPP-GGGT--GGGGEESSEEEE-TT--EEEEEEEEEE-B---GGG-SPBP-SEEEEEETTEEEEEE-HHHHHHB-TTSS-B-HHHHTTTTTS-EEEEEE---SSSHHHHHHHHHH-TT-EEETTEEE---------PPP-------HHHHHHIIIIIHHHHHHHHHHHHH------

Organism: NCBI:txid35818

Radius of gyration: 34.14 Å; chains: 1; bounding box: 73×50×110 Å